Protein AF-0000000067927065 (afdb_homodimer)

Structure (mmCIF, N/CA/C/O backbone):
data_AF-0000000067927065-model_v1
#
loop_
_entity.id
_entity.type
_entity.pdbx_description
1 polymer 'HTH araC/xylS-type domain-containing protein'
#
loop_
_atom_site.group_PDB
_atom_site.id
_atom_site.type_symbol
_atom_site.label_atom_id
_atom_site.label_alt_id
_atom_site.label_comp_id
_atom_site.label_asym_id
_atom_site.label_entity_id
_atom_site.label_seq_id
_atom_site.pdbx_PDB_ins_code
_atom_site.Cartn_x
_atom_site.Cartn_y
_atom_site.Cartn_z
_atom_site.occupancy
_atom_site.B_iso_or_equiv
_atom_site.auth_seq_id
_atom_site.auth_comp_id
_atom_site.auth_asym_id
_atom_site.auth_atom_id
_atom_site.pdbx_PDB_model_num
ATOM 1 N N . MET A 1 1 ? 19.406 41.438 -0.999 1 43.72 1 MET A N 1
ATOM 2 C CA . MET A 1 1 ? 18.422 41.062 0.015 1 43.72 1 MET A CA 1
ATOM 3 C C . MET A 1 1 ? 18.5 39.594 0.355 1 43.72 1 MET A C 1
ATOM 5 O O . MET A 1 1 ? 18.484 38.75 -0.538 1 43.72 1 MET A O 1
ATOM 9 N N . GLU A 1 2 ? 19 39.25 1.515 1 59.41 2 GLU A N 1
ATOM 10 C CA . GLU A 1 2 ? 19.297 37.875 1.906 1 59.41 2 GLU A CA 1
ATOM 11 C C . GLU A 1 2 ? 18.078 36.969 1.738 1 59.41 2 GLU A C 1
ATOM 13 O O . GLU A 1 2 ? 16.984 37.312 2.238 1 59.41 2 GLU A O 1
ATOM 18 N N . LYS A 1 3 ? 17.969 36.188 0.705 1 74.25 3 LYS A N 1
ATOM 19 C CA . LYS A 1 3 ? 16.844 35.312 0.369 1 74.25 3 LYS A CA 1
ATOM 20 C C . LYS A 1 3 ? 16.438 34.438 1.56 1 74.25 3 LYS A C 1
ATOM 22 O O . LYS A 1 3 ? 17.297 33.812 2.182 1 74.25 3 LYS A O 1
ATOM 27 N N . ARG A 1 4 ? 15.336 34.656 2.254 1 87.94 4 ARG A N 1
ATOM 28 C CA . ARG A 1 4 ? 14.805 33.875 3.369 1 87.94 4 ARG A CA 1
ATOM 29 C C . ARG A 1 4 ? 14.031 32.656 2.869 1 87.94 4 ARG A C 1
ATOM 31 O O . ARG A 1 4 ? 13.57 32.625 1.725 1 87.94 4 ARG A O 1
ATOM 38 N N . THR A 1 5 ? 14.141 31.672 3.691 1 92.38 5 THR A N 1
ATOM 39 C CA . THR A 1 5 ? 13.383 30.469 3.363 1 92.38 5 THR A CA 1
ATOM 40 C C . THR A 1 5 ? 11.898 30.781 3.217 1 92.38 5 THR A C 1
ATOM 42 O O . THR A 1 5 ? 11.328 31.516 4.031 1 92.38 5 THR A O 1
ATOM 45 N N . SER A 1 6 ? 11.344 30.375 2.176 1 93.12 6 SER A N 1
ATOM 46 C CA . SER A 1 6 ? 9.922 30.547 1.916 1 93.12 6 SER A CA 1
ATOM 47 C C . SER A 1 6 ? 9.203 29.219 1.792 1 93.12 6 SER A C 1
ATOM 49 O O . SER A 1 6 ? 9.586 28.375 0.972 1 93.12 6 SER A O 1
ATOM 51 N N . VAL A 1 7 ? 8.219 29.016 2.643 1 91.62 7 VAL A N 1
ATOM 52 C CA . VAL A 1 7 ? 7.363 27.828 2.541 1 91.62 7 VAL A CA 1
ATOM 53 C C . VAL A 1 7 ? 6.234 28.094 1.55 1 91.62 7 VAL A C 1
ATOM 55 O O . VAL A 1 7 ? 5.289 28.828 1.859 1 91.62 7 VAL A O 1
ATOM 58 N N . ILE A 1 8 ? 6.258 27.516 0.456 1 93.81 8 ILE A N 1
ATOM 59 C CA . ILE A 1 8 ? 5.344 27.781 -0.648 1 93.81 8 ILE A CA 1
ATOM 60 C C . ILE A 1 8 ? 4.078 26.938 -0.484 1 93.81 8 ILE A C 1
ATOM 62 O O . ILE A 1 8 ? 2.967 27.438 -0.689 1 93.81 8 ILE A O 1
ATOM 66 N N . GLU A 1 9 ? 4.191 25.641 -0.218 1 94.75 9 GLU A N 1
ATOM 67 C CA . GLU A 1 9 ? 3.119 24.719 0.128 1 94.75 9 GLU A CA 1
ATOM 68 C C . GLU A 1 9 ? 3.441 23.953 1.413 1 94.75 9 GLU A C 1
ATOM 70 O O . GLU A 1 9 ? 4.598 23.609 1.661 1 94.75 9 GLU A O 1
ATOM 75 N N . SER A 1 10 ? 2.469 23.766 2.193 1 94.44 10 SER A N 1
ATOM 76 C CA . SER A 1 10 ? 2.633 23.016 3.432 1 94.44 10 SER A CA 1
ATOM 77 C C . SER A 1 10 ? 1.354 22.266 3.795 1 94.44 10 SER A C 1
ATOM 79 O O . SER A 1 10 ? 0.312 22.875 4.023 1 94.44 10 SER A O 1
ATOM 81 N N . PHE A 1 11 ? 1.418 20.984 3.789 1 96.31 11 PHE A N 1
ATOM 82 C CA . PHE A 1 11 ? 0.263 20.141 4.098 1 96.31 11 PHE A CA 1
ATOM 83 C C . PHE A 1 11 ? 0.562 19.219 5.273 1 96.31 11 PHE A C 1
ATOM 85 O O . PHE A 1 11 ? 1.664 18.688 5.383 1 96.31 11 PHE A O 1
ATOM 92 N N . HIS A 1 12 ? -0.348 19.109 6.152 1 95 12 HIS A N 1
ATOM 93 C CA . HIS A 1 12 ? -0.332 18.141 7.254 1 95 12 HIS A CA 1
ATOM 94 C C . HIS A 1 12 ? -1.482 17.156 7.137 1 95 12 HIS A C 1
ATOM 96 O O . HIS A 1 12 ? -2.592 17.531 6.75 1 95 12 HIS A O 1
ATOM 102 N N . TYR A 1 13 ? -1.228 16 7.453 1 96.38 13 TYR A N 1
ATOM 103 C CA . TYR A 1 13 ? -2.285 15 7.414 1 96.38 13 TYR A CA 1
ATOM 104 C C . TYR A 1 13 ? -2.109 13.984 8.539 1 96.38 13 TYR A C 1
ATOM 106 O O . TYR A 1 13 ? -0.99 13.555 8.828 1 96.38 13 TYR A O 1
ATOM 114 N N . VAL A 1 14 ? -3.168 13.656 9.172 1 95.5 14 VAL A N 1
ATOM 115 C CA . VAL A 1 14 ? -3.229 12.594 10.172 1 95.5 14 VAL A CA 1
ATOM 116 C C . VAL A 1 14 ? -4.094 11.445 9.664 1 95.5 14 VAL A C 1
ATOM 118 O O . VAL A 1 14 ? -5.32 11.57 9.578 1 95.5 14 VAL A O 1
ATOM 121 N N . PRO A 1 15 ? -3.473 10.352 9.328 1 94.31 15 PRO A N 1
ATOM 122 C CA . PRO A 1 15 ? -4.254 9.211 8.836 1 94.31 15 PRO A CA 1
ATOM 123 C C . PRO A 1 15 ? -5.207 8.656 9.891 1 94.31 15 PRO A C 1
ATOM 125 O O . PRO A 1 15 ? -5.059 8.953 11.086 1 94.31 15 PRO A O 1
ATOM 128 N N . ALA A 1 16 ? -6.223 7.875 9.438 1 91.75 16 ALA A N 1
ATOM 129 C CA . ALA A 1 16 ? -7.105 7.172 10.359 1 91.75 16 ALA A CA 1
ATOM 130 C C . ALA A 1 16 ? -6.305 6.27 11.305 1 91.75 16 ALA A C 1
ATOM 132 O O . ALA A 1 16 ? -5.219 5.805 10.953 1 91.75 16 ALA A O 1
ATOM 133 N N . PRO A 1 17 ? -6.934 6.043 12.461 1 87.69 17 PRO A N 1
ATOM 134 C CA . PRO A 1 17 ? -6.246 5.172 13.422 1 87.69 17 PRO A CA 1
ATOM 135 C C . PRO A 1 17 ? -5.859 3.824 12.82 1 87.69 17 PRO A C 1
ATOM 137 O O . PRO A 1 17 ? -6.68 3.182 12.156 1 87.69 17 PRO A O 1
ATOM 140 N N . SER A 1 18 ? -4.648 3.424 12.977 1 89.81 18 SER A N 1
ATOM 141 C CA . SER A 1 18 ? -4.09 2.127 12.609 1 89.81 18 SER A CA 1
ATOM 142 C C . SER A 1 18 ? -3.91 2.01 11.102 1 89.81 18 SER A C 1
ATOM 144 O O . SER A 1 18 ? -3.553 0.943 10.594 1 89.81 18 SER A O 1
ATOM 146 N N . TRP A 1 19 ? -4.234 3.066 10.375 1 93.38 19 TRP A N 1
ATOM 147 C CA . TRP A 1 19 ? -4.125 2.986 8.922 1 93.38 19 TRP A CA 1
ATOM 148 C C . TRP A 1 19 ? -2.701 2.629 8.5 1 93.38 19 TRP A C 1
ATOM 150 O O . TRP A 1 19 ? -2.498 1.739 7.676 1 93.38 19 TRP A O 1
ATOM 160 N N . THR A 1 20 ? -1.712 3.26 9.109 1 94.62 20 THR A N 1
ATOM 161 C CA . THR A 1 20 ? -0.329 3.137 8.664 1 94.62 20 THR A CA 1
ATOM 162 C C . THR A 1 20 ? 0.247 1.778 9.055 1 94.62 20 THR A C 1
ATOM 164 O O . THR A 1 20 ? 1.357 1.429 8.648 1 94.62 20 THR A O 1
ATOM 167 N N . ARG A 1 21 ? -0.528 0.996 9.781 1 93.56 21 ARG A N 1
ATOM 168 C CA . ARG A 1 21 ? -0.16 -0.396 10.016 1 93.56 21 ARG A CA 1
ATOM 169 C C . ARG A 1 21 ? -0.464 -1.26 8.797 1 93.56 21 ARG A C 1
ATOM 171 O O . ARG A 1 21 ? 0.127 -2.328 8.625 1 93.56 21 ARG A O 1
ATOM 178 N N . ALA A 1 22 ? -1.416 -0.729 7.988 1 95.5 22 ALA A N 1
ATOM 179 C CA . ALA A 1 22 ? -1.938 -1.579 6.922 1 95.5 22 ALA A CA 1
ATOM 180 C C . ALA A 1 22 ? -1.54 -1.045 5.547 1 95.5 22 ALA A C 1
ATOM 182 O O . ALA A 1 22 ? -1.428 -1.809 4.586 1 95.5 22 ALA A O 1
ATOM 183 N N . ALA A 1 23 ? -1.363 0.245 5.465 1 96.75 23 ALA A N 1
ATOM 184 C CA . ALA A 1 23 ? -1.139 0.853 4.156 1 96.75 23 ALA A CA 1
ATOM 185 C C . ALA A 1 23 ? -0.306 2.125 4.277 1 96.75 23 ALA A C 1
ATOM 187 O O . ALA A 1 23 ? -0.16 2.676 5.371 1 96.75 23 ALA A O 1
ATOM 188 N N . PHE A 1 24 ? 0.147 2.572 3.154 1 96.75 24 PHE A N 1
ATOM 189 C CA . PHE A 1 24 ? 0.982 3.768 3.119 1 96.75 24 PHE A CA 1
ATOM 190 C C . PHE A 1 24 ? 0.132 5.023 3.254 1 96.75 24 PHE A C 1
ATOM 192 O O . PHE A 1 24 ? -1.05 5.023 2.904 1 96.75 24 PHE A O 1
ATOM 199 N N . SER A 1 25 ? 0.767 6.02 3.75 1 97.38 25 SER A N 1
ATOM 200 C CA . SER A 1 25 ? 0.17 7.352 3.811 1 97.38 25 SER A CA 1
ATOM 201 C C . SER A 1 25 ? 1.229 8.438 3.674 1 97.38 25 SER A C 1
ATOM 203 O O . SER A 1 25 ? 2.42 8.141 3.551 1 97.38 25 SER A O 1
ATOM 205 N N . VAL A 1 26 ? 0.815 9.609 3.512 1 98.19 26 VAL A N 1
ATOM 206 C CA . VAL A 1 26 ? 1.637 10.812 3.535 1 98.19 26 VAL A CA 1
ATOM 207 C C . VAL A 1 26 ? 1.26 11.672 4.742 1 98.19 26 VAL A C 1
ATOM 209 O O . VAL A 1 26 ? 0.095 12.039 4.91 1 98.19 26 VAL A O 1
ATOM 212 N N . LEU A 1 27 ? 2.225 11.984 5.559 1 96.88 27 LEU A N 1
ATOM 213 C CA . LEU A 1 27 ? 1.953 12.695 6.801 1 96.88 27 LEU A CA 1
ATOM 214 C C . LEU A 1 27 ? 2.123 14.203 6.609 1 96.88 27 LEU A C 1
ATOM 216 O O . LEU A 1 27 ? 1.452 14.992 7.273 1 96.88 27 LEU A O 1
ATOM 220 N N . ARG A 1 28 ? 3.049 14.531 5.82 1 97 28 ARG A N 1
ATOM 221 C CA . ARG A 1 28 ? 3.352 15.922 5.473 1 97 28 ARG A CA 1
ATOM 222 C C . ARG A 1 28 ? 3.85 16.031 4.039 1 97 28 ARG A C 1
ATOM 224 O O . ARG A 1 28 ? 4.383 15.062 3.486 1 97 28 ARG A O 1
ATOM 231 N N . ALA A 1 29 ? 3.633 17.141 3.492 1 98.25 29 ALA A N 1
ATOM 232 C CA . ALA A 1 29 ? 4.156 17.406 2.156 1 98.25 29 ALA A CA 1
ATOM 233 C C . ALA A 1 29 ? 4.262 18.906 1.905 1 98.25 29 ALA A C 1
ATOM 235 O O . ALA A 1 29 ? 3.564 19.703 2.545 1 98.25 29 ALA A O 1
ATOM 236 N N . GLY A 1 30 ? 5.172 19.25 1.022 1 97.94 30 GLY A N 1
ATOM 237 C CA . GLY A 1 30 ? 5.254 20.672 0.737 1 97.94 30 GLY A CA 1
ATOM 238 C C . GLY A 1 30 ? 6.297 21.016 -0.308 1 97.94 30 GLY A C 1
ATOM 239 O O . GLY A 1 30 ? 6.879 20.125 -0.928 1 97.94 30 GLY A O 1
ATOM 240 N N . LYS A 1 31 ? 6.336 22.266 -0.581 1 98.44 31 LYS A N 1
ATOM 241 C CA . LYS A 1 31 ? 7.324 22.922 -1.438 1 98.44 31 LYS A CA 1
ATOM 242 C C . LYS A 1 31 ? 8.016 24.062 -0.707 1 98.44 31 LYS A C 1
ATOM 244 O O . LYS A 1 31 ? 7.359 24.906 -0.104 1 98.44 31 LYS A O 1
ATOM 249 N N . VAL A 1 32 ? 9.328 24.062 -0.729 1 97.19 32 VAL A N 1
ATOM 250 C CA . VAL A 1 32 ? 10.086 25.062 0.006 1 97.19 32 VAL A CA 1
ATOM 251 C C . VAL A 1 32 ? 11.156 25.672 -0.904 1 97.19 32 VAL A C 1
ATOM 253 O O . VAL A 1 32 ? 11.859 24.953 -1.612 1 97.19 32 VAL A O 1
ATOM 256 N N . ALA A 1 33 ? 11.211 26.938 -0.951 1 97.88 33 ALA A N 1
ATOM 257 C CA . ALA A 1 33 ? 12.383 27.656 -1.445 1 97.88 33 ALA A CA 1
ATOM 258 C C . ALA A 1 33 ? 13.32 28.031 -0.303 1 97.88 33 ALA A C 1
ATOM 260 O O . ALA A 1 33 ? 13.055 28.969 0.456 1 97.88 33 ALA A O 1
ATOM 261 N N . ALA A 1 34 ? 14.367 27.312 -0.235 1 96.88 34 ALA A N 1
ATOM 262 C CA . ALA A 1 34 ? 15.258 27.391 0.921 1 96.88 34 ALA A CA 1
ATOM 263 C C . ALA A 1 34 ? 16.094 28.672 0.884 1 96.88 34 ALA A C 1
ATOM 265 O O . ALA A 1 34 ? 16.469 29.141 -0.192 1 96.88 34 ALA A O 1
ATOM 266 N N . GLY A 1 35 ? 16.312 29.25 2.045 1 95.69 35 GLY A N 1
ATOM 267 C CA . GLY A 1 35 ? 17.344 30.266 2.174 1 95.69 35 GLY A CA 1
ATOM 268 C C . GLY A 1 35 ? 18.75 29.688 2.318 1 95.69 35 GLY A C 1
ATOM 269 O O . GLY A 1 35 ? 18.906 28.484 2.418 1 95.69 35 GLY A O 1
ATOM 270 N N . PRO A 1 36 ? 19.734 30.609 2.256 1 95.38 36 PRO A N 1
ATOM 271 C CA . PRO A 1 36 ? 21.125 30.141 2.328 1 95.38 36 PRO A CA 1
ATOM 272 C C . PRO A 1 36 ? 21.438 29.406 3.635 1 95.38 36 PRO A C 1
ATOM 274 O O . PRO A 1 36 ? 22.391 28.625 3.699 1 95.38 36 PRO A O 1
ATOM 277 N N . ASP A 1 37 ? 20.656 29.594 4.672 1 93.75 37 ASP A N 1
ATOM 278 C CA . ASP A 1 37 ? 20.922 29.031 5.984 1 93.75 37 ASP A CA 1
ATOM 279 C C . ASP A 1 37 ? 20.031 27.812 6.25 1 93.75 37 ASP A C 1
ATOM 281 O O . ASP A 1 37 ? 20.016 27.281 7.359 1 93.75 37 ASP A O 1
ATOM 285 N N . TYR A 1 38 ? 19.359 27.422 5.281 1 94.56 38 TYR A N 1
ATOM 286 C CA . TYR A 1 38 ? 18.422 26.312 5.457 1 94.56 38 TYR A CA 1
ATOM 287 C C . TYR A 1 38 ? 19.156 25.031 5.805 1 94.56 38 TYR A C 1
ATOM 289 O O . TYR A 1 38 ? 19.969 24.531 5.016 1 94.56 38 TYR A O 1
ATOM 297 N N . ARG A 1 39 ? 18.922 24.453 6.953 1 95.06 39 ARG A N 1
ATOM 298 C CA . ARG A 1 39 ? 19.531 23.219 7.426 1 95.06 39 ARG A CA 1
ATOM 299 C C . ARG A 1 39 ? 18.641 22.531 8.461 1 95.06 39 ARG A C 1
ATOM 301 O O . ARG A 1 39 ? 18.234 23.156 9.445 1 95.06 39 ARG A O 1
ATOM 308 N N . ILE A 1 40 ? 18.344 21.328 8.227 1 94.5 40 ILE A N 1
ATOM 309 C CA . ILE A 1 40 ? 17.562 20.516 9.156 1 94.5 40 ILE A CA 1
ATOM 310 C C . ILE A 1 40 ? 18.375 19.297 9.57 1 94.5 40 ILE A C 1
ATOM 312 O O . ILE A 1 40 ? 18.906 18.578 8.719 1 94.5 40 ILE A O 1
ATOM 316 N N . GLU A 1 41 ? 18.469 19.094 10.805 1 94.31 41 GLU A N 1
ATOM 317 C CA . GLU A 1 41 ? 19.156 17.938 11.391 1 94.31 41 GLU A CA 1
ATOM 318 C C . GLU A 1 41 ? 18.266 17.219 12.406 1 94.31 41 GLU A C 1
ATOM 320 O O . GLU A 1 41 ? 17.703 17.844 13.305 1 94.31 41 GLU A O 1
ATOM 325 N N . ARG A 1 42 ? 18.156 15.922 12.234 1 93 42 ARG A N 1
ATOM 326 C CA . ARG A 1 42 ? 17.359 15.102 13.133 1 93 42 ARG A CA 1
ATOM 327 C C . ARG A 1 42 ? 18.078 13.812 13.492 1 93 42 ARG A C 1
ATOM 329 O O . ARG A 1 42 ? 18.734 13.203 12.648 1 93 42 ARG A O 1
ATOM 336 N N . ALA A 1 43 ? 17.984 13.406 14.711 1 92 43 ALA A N 1
ATOM 337 C CA . ALA A 1 43 ? 18.562 12.141 15.141 1 92 43 ALA A CA 1
ATOM 338 C C . ALA A 1 43 ? 17.688 10.961 14.703 1 92 43 ALA A C 1
ATOM 340 O O . ALA A 1 43 ? 18.188 10.016 14.086 1 92 43 ALA A O 1
ATOM 341 N N . VAL A 1 44 ? 16.453 10.906 15.055 1 91.75 44 VAL A N 1
ATOM 342 C CA . VAL A 1 44 ? 15.422 9.945 14.664 1 91.75 44 VAL A CA 1
ATOM 343 C C . VAL A 1 44 ? 14.078 10.656 14.539 1 91.75 44 VAL A C 1
ATOM 345 O O . VAL A 1 44 ? 13.766 11.562 15.312 1 91.75 44 VAL A O 1
ATOM 348 N N . TYR A 1 45 ? 13.352 10.27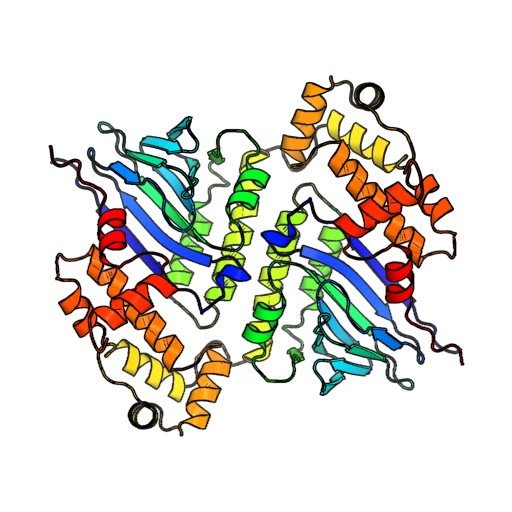3 13.672 1 92.69 45 TYR A N 1
ATOM 349 C CA . TYR A 1 45 ? 12.062 10.914 13.414 1 92.69 45 TYR A CA 1
ATOM 350 C C . TYR A 1 45 ? 11.086 9.945 12.766 1 92.69 45 TYR A C 1
ATOM 352 O O . TYR A 1 45 ? 11.492 9.094 11.961 1 92.69 45 TYR A O 1
ATOM 360 N N . PRO A 1 46 ? 9.789 10.055 13.055 1 91.75 46 PRO A N 1
ATOM 361 C CA . PRO A 1 46 ? 8.812 9.148 12.438 1 91.75 46 PRO A CA 1
ATOM 362 C C . PRO A 1 46 ? 8.703 9.336 10.93 1 91.75 46 PRO A C 1
ATOM 364 O O . PRO A 1 46 ? 8.805 10.461 10.438 1 91.75 46 PRO A O 1
ATOM 367 N N . GLY A 1 47 ? 8.422 8.195 10.289 1 94.56 47 GLY A N 1
ATOM 368 C CA . GLY A 1 47 ? 8.266 8.219 8.844 1 94.56 47 GLY A CA 1
ATOM 369 C C . GLY A 1 47 ? 9.586 8.25 8.094 1 94.56 47 GLY A C 1
ATOM 370 O O . GLY A 1 47 ? 10.625 7.879 8.641 1 94.56 47 GLY A O 1
ATOM 371 N N . GLN A 1 48 ? 9.508 8.508 6.82 1 97.25 48 GLN A N 1
ATOM 372 C CA . GLN A 1 48 ? 10.633 8.703 5.91 1 97.25 48 GLN A CA 1
ATOM 373 C C . GLN A 1 48 ? 10.453 9.969 5.086 1 97.25 48 GLN A C 1
ATOM 375 O O . GLN A 1 48 ? 9.359 10.258 4.605 1 97.25 48 GLN A O 1
ATOM 380 N N . ASP A 1 49 ? 11.508 10.695 4.941 1 97.69 49 ASP A N 1
ATOM 381 C CA . ASP A 1 49 ? 11.422 11.938 4.18 1 97.69 49 ASP A CA 1
ATOM 382 C C . ASP A 1 49 ? 11.977 11.75 2.77 1 97.69 49 ASP A C 1
ATOM 384 O O . ASP A 1 49 ? 13.094 11.258 2.596 1 97.69 49 ASP A O 1
ATOM 388 N N . ILE A 1 50 ? 11.195 12.117 1.805 1 98.62 50 ILE A N 1
ATOM 389 C CA . ILE A 1 50 ? 11.594 12.109 0.403 1 98.62 50 ILE A CA 1
ATOM 390 C C . ILE A 1 50 ? 11.711 13.539 -0.112 1 98.62 50 ILE A C 1
ATOM 392 O O . ILE A 1 50 ? 10.789 14.344 0.065 1 98.62 50 ILE A O 1
ATOM 396 N N . LEU A 1 51 ? 12.828 13.828 -0.721 1 98.38 51 LEU A N 1
ATOM 397 C CA . LEU A 1 51 ? 13.102 15.18 -1.212 1 98.38 51 LEU A CA 1
ATOM 398 C C . LEU A 1 51 ? 13.461 15.148 -2.695 1 98.38 51 LEU A C 1
ATOM 400 O O . LEU A 1 51 ? 14.258 14.32 -3.133 1 98.38 51 LEU A O 1
ATOM 404 N N . TYR A 1 52 ? 12.836 15.984 -3.502 1 98.69 52 TYR A N 1
ATOM 405 C CA . TYR A 1 52 ? 13.133 16.172 -4.918 1 98.69 52 TYR A CA 1
ATOM 406 C C . TYR A 1 52 ? 13.57 17.609 -5.188 1 98.69 52 TYR A C 1
ATOM 408 O O . TYR A 1 52 ? 12.836 18.562 -4.895 1 98.69 52 TYR A O 1
ATOM 416 N N . CYS A 1 53 ? 14.734 17.797 -5.777 1 98.75 53 CYS A N 1
ATOM 417 C CA . CYS A 1 53 ? 15.305 19.109 -6.012 1 98.75 53 CYS A CA 1
ATOM 418 C C . CYS A 1 53 ? 14.844 19.688 -7.348 1 98.75 53 CYS A C 1
ATOM 420 O O . CYS A 1 53 ? 15.164 19.141 -8.406 1 98.75 53 CYS A O 1
ATOM 422 N N . LEU A 1 54 ? 14.117 20.766 -7.309 1 98.12 54 LEU A N 1
ATOM 423 C CA . LEU A 1 54 ? 13.609 21.438 -8.508 1 98.12 54 LEU A CA 1
ATOM 424 C C . LEU A 1 54 ? 14.68 22.344 -9.117 1 98.12 54 LEU A C 1
ATOM 426 O O . LEU A 1 54 ? 14.828 22.391 -10.336 1 98.12 54 LEU A O 1
ATOM 430 N N . ALA A 1 55 ? 15.352 23.016 -8.336 1 98.25 55 ALA A N 1
ATOM 431 C CA . ALA A 1 55 ? 16.391 23.984 -8.703 1 98.25 55 ALA A CA 1
ATOM 432 C C . ALA A 1 55 ? 17.391 24.172 -7.562 1 98.25 55 ALA A C 1
ATOM 434 O O . ALA A 1 55 ? 17.109 23.828 -6.414 1 98.25 55 ALA A O 1
ATOM 435 N N . GLY A 1 56 ? 18.547 24.703 -7.93 1 98.5 56 GLY A N 1
ATOM 436 C CA . GLY A 1 56 ? 19.594 24.906 -6.93 1 98.5 56 GLY A CA 1
ATOM 437 C C . GLY A 1 56 ? 20.297 23.625 -6.527 1 98.5 56 GLY A C 1
ATOM 438 O O . GLY A 1 56 ? 20.391 22.688 -7.328 1 98.5 56 GLY A O 1
ATOM 439 N N . ALA A 1 57 ? 20.891 23.766 -5.309 1 98.44 57 ALA A N 1
ATOM 440 C CA . ALA A 1 57 ? 21.688 22.609 -4.879 1 98.44 57 ALA A CA 1
ATOM 441 C C . ALA A 1 57 ? 21.703 22.5 -3.355 1 98.44 57 ALA A C 1
ATOM 443 O O . ALA A 1 57 ? 21.422 23.484 -2.652 1 98.44 57 ALA A O 1
ATOM 444 N N . GLY A 1 58 ? 21.984 21.328 -2.912 1 98.56 58 GLY A N 1
ATOM 445 C CA . GLY A 1 58 ? 22.188 21.016 -1.507 1 98.56 58 GLY A CA 1
ATOM 446 C C . GLY A 1 58 ? 22.781 19.641 -1.281 1 98.56 58 GLY A C 1
ATOM 447 O O . GLY A 1 58 ? 23.344 19.031 -2.203 1 98.56 58 GLY A O 1
ATOM 448 N N . TYR A 1 59 ? 22.766 19.234 -0.036 1 98.62 59 TYR A N 1
ATOM 449 C CA . TYR A 1 59 ? 23.203 17.891 0.268 1 98.62 59 TYR A CA 1
ATOM 450 C C . TYR A 1 59 ? 22.328 17.234 1.324 1 98.62 59 TYR A C 1
ATOM 452 O O . TYR A 1 59 ? 21.609 17.922 2.049 1 98.62 59 TYR A O 1
ATOM 460 N N . VAL A 1 60 ? 22.312 15.953 1.345 1 98.56 60 VAL A N 1
ATOM 461 C CA . VAL A 1 60 ? 21.625 15.133 2.336 1 98.56 60 VAL A CA 1
ATOM 462 C C . VAL A 1 60 ? 22.625 14.156 2.965 1 98.56 60 VAL A C 1
ATOM 464 O O . VAL A 1 60 ? 23.438 13.555 2.266 1 98.56 60 VAL A O 1
ATOM 467 N N . GLU A 1 61 ? 22.656 14.109 4.207 1 98.19 61 GLU A N 1
ATOM 468 C CA . GLU A 1 61 ? 23.359 13.055 4.934 1 98.19 61 GLU A CA 1
ATOM 469 C C . GLU A 1 61 ? 22.375 12.031 5.488 1 98.19 61 GLU A C 1
ATOM 471 O O . GLU A 1 61 ? 21.469 12.375 6.254 1 98.19 61 GLU A O 1
ATOM 476 N N . THR A 1 62 ? 22.5 10.867 5.121 1 97.56 62 THR A N 1
ATOM 477 C CA . THR A 1 62 ? 21.641 9.773 5.566 1 97.56 62 THR A CA 1
ATOM 478 C C . THR A 1 62 ? 22.375 8.438 5.48 1 97.56 62 THR A C 1
ATOM 480 O O . THR A 1 62 ? 23.188 8.219 4.57 1 97.56 62 THR A O 1
ATOM 483 N N . LEU A 1 63 ? 22.125 7.598 6.441 1 95.25 63 LEU A N 1
ATOM 484 C CA . LEU A 1 63 ? 22.719 6.262 6.5 1 95.25 63 LEU A CA 1
ATOM 485 C C . LEU A 1 63 ? 24.234 6.332 6.363 1 95.25 63 LEU A C 1
ATOM 487 O O . LEU A 1 63 ? 24.828 5.527 5.645 1 95.25 63 LEU A O 1
ATOM 491 N N . GLY A 1 64 ? 24.766 7.344 6.891 1 92.06 64 GLY A N 1
ATOM 492 C CA . GLY A 1 64 ? 26.203 7.477 6.957 1 92.06 64 GLY A CA 1
ATOM 493 C C . GLY A 1 64 ? 26.828 7.988 5.668 1 92.06 64 GLY A C 1
ATOM 494 O O . GLY A 1 64 ? 28.047 7.996 5.52 1 92.06 64 GLY A O 1
ATOM 495 N N . GLN A 1 65 ? 26.047 8.367 4.73 1 95.56 65 GLN A N 1
ATOM 496 C CA . GLN A 1 65 ? 26.531 8.883 3.449 1 95.56 65 GLN A CA 1
ATOM 497 C C . GLN A 1 65 ? 26.109 10.328 3.24 1 95.56 65 GLN A C 1
ATOM 499 O O . GLN A 1 65 ? 25.016 10.727 3.648 1 95.56 65 GLN A O 1
ATOM 504 N N . ARG A 1 66 ? 27.031 11.047 2.67 1 97.62 66 ARG A N 1
ATOM 505 C CA . ARG A 1 66 ? 26.656 12.383 2.193 1 97.62 66 ARG A CA 1
ATOM 506 C C . ARG A 1 66 ? 26.391 12.367 0.693 1 97.62 66 ARG A C 1
ATOM 508 O O . ARG A 1 66 ? 27.219 11.906 -0.092 1 97.62 66 ARG A O 1
ATOM 515 N N . ILE A 1 67 ? 25.266 12.828 0.309 1 98.19 67 ILE A N 1
ATOM 516 C CA . ILE A 1 67 ? 24.828 12.828 -1.082 1 98.19 67 ILE A CA 1
ATOM 517 C C . ILE A 1 67 ? 24.578 14.266 -1.547 1 98.19 67 ILE A C 1
ATOM 519 O O . ILE A 1 67 ? 23.719 14.961 -1.018 1 98.19 67 ILE A O 1
ATOM 523 N N . ASP A 1 68 ? 25.375 14.688 -2.51 1 98.5 68 ASP A N 1
ATOM 524 C CA . ASP A 1 68 ? 25.062 15.961 -3.146 1 98.5 68 ASP A CA 1
ATOM 525 C C . ASP A 1 68 ? 23.812 15.852 -4.027 1 98.5 68 ASP A C 1
ATOM 527 O O . ASP A 1 68 ? 23.641 14.859 -4.738 1 98.5 68 ASP A O 1
ATOM 531 N N . VAL A 1 69 ? 22.953 16.844 -3.906 1 98.56 69 VAL A N 1
ATOM 532 C CA . VAL A 1 69 ? 21.688 16.781 -4.609 1 98.56 69 VAL A CA 1
ATOM 533 C C . VAL A 1 69 ? 21.516 18.016 -5.492 1 98.56 69 VAL A C 1
ATOM 535 O O . VAL A 1 69 ? 21.641 19.141 -5.02 1 98.56 69 VAL A O 1
ATOM 538 N N . GLY A 1 70 ? 21.297 17.797 -6.75 1 98.38 70 GLY A N 1
ATOM 539 C CA . GLY A 1 70 ? 21.016 18.859 -7.703 1 98.38 70 GLY A CA 1
ATOM 540 C C . GLY A 1 70 ? 19.672 18.719 -8.383 1 98.38 70 GLY A C 1
ATOM 541 O O . GLY A 1 70 ? 18.891 17.828 -8.039 1 98.38 70 GLY A O 1
ATOM 542 N N . PRO A 1 71 ? 19.406 19.656 -9.352 1 98.12 71 PRO A N 1
ATOM 543 C CA . PRO A 1 71 ? 18.109 19.609 -10.031 1 98.12 71 PRO A CA 1
ATOM 544 C C . PRO A 1 71 ? 17.828 18.266 -10.695 1 98.12 71 PRO A C 1
ATOM 546 O O . PRO A 1 71 ? 18.719 17.688 -11.312 1 98.12 71 PRO A O 1
ATOM 549 N N . GLY A 1 72 ? 16.609 17.781 -10.453 1 97.94 72 GLY A N 1
ATOM 550 C CA . GLY A 1 72 ? 16.219 16.547 -11.086 1 97.94 72 GLY A CA 1
ATOM 551 C C . GLY A 1 72 ? 16.562 15.312 -10.266 1 97.94 72 GLY A C 1
ATOM 552 O O . GLY A 1 72 ? 16.312 14.188 -10.688 1 97.94 72 GLY A O 1
ATOM 553 N N . GLN A 1 73 ? 17.125 15.539 -9.094 1 98.19 73 GLN A N 1
ATOM 554 C CA . GLN A 1 73 ? 17.516 14.414 -8.258 1 98.19 73 GLN A CA 1
ATOM 555 C C . GLN A 1 73 ? 16.625 14.305 -7.023 1 98.19 73 GLN A C 1
ATOM 557 O O . GLN A 1 73 ? 16.188 15.312 -6.48 1 98.19 73 GLN A O 1
ATOM 562 N N . LEU A 1 74 ? 16.328 13.07 -6.688 1 98.56 74 LEU A N 1
ATOM 563 C CA . LEU A 1 74 ? 15.523 12.719 -5.52 1 98.56 74 LEU A CA 1
ATOM 564 C C . LEU A 1 74 ? 16.344 11.922 -4.516 1 98.56 74 LEU A C 1
ATOM 566 O O . LEU A 1 74 ? 17.125 11.039 -4.898 1 98.56 74 LEU A O 1
ATOM 570 N N . VAL A 1 75 ? 16.219 12.234 -3.236 1 98.69 75 VAL A N 1
ATOM 571 C CA . VAL A 1 75 ? 16.859 11.445 -2.188 1 98.69 75 VAL A CA 1
ATOM 572 C C . VAL A 1 75 ? 15.812 10.961 -1.192 1 98.69 75 VAL A C 1
ATOM 574 O O . VAL A 1 75 ? 14.922 11.719 -0.801 1 98.69 75 VAL A O 1
ATOM 577 N N . TRP A 1 76 ? 15.844 9.695 -0.889 1 98.56 76 TRP A N 1
ATOM 578 C CA . TRP A 1 76 ? 15.023 9.055 0.137 1 98.56 76 TRP A CA 1
ATOM 579 C C . TRP A 1 76 ? 15.789 8.938 1.45 1 98.56 76 TRP A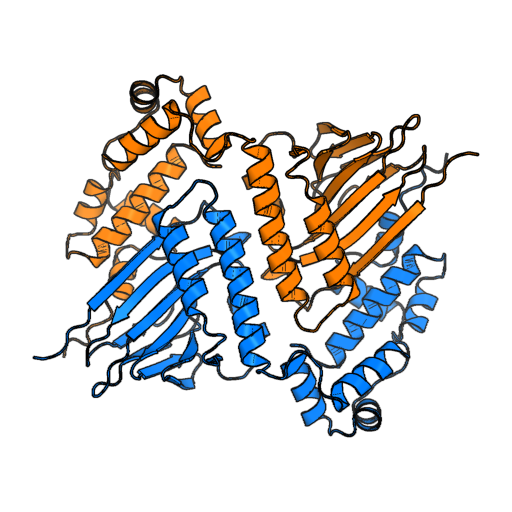 C 1
ATOM 581 O O . TRP A 1 76 ? 16.672 8.086 1.592 1 98.56 76 TRP A O 1
ATOM 591 N N . MET A 1 77 ? 15.445 9.773 2.459 1 97.81 77 MET A N 1
ATOM 592 C CA . MET A 1 77 ? 16.156 9.82 3.73 1 97.81 77 MET A CA 1
ATOM 593 C C . MET A 1 77 ? 15.594 8.797 4.711 1 97.81 77 MET A C 1
ATOM 595 O O . MET A 1 77 ? 14.375 8.68 4.863 1 97.81 77 MET A O 1
ATOM 599 N N . ALA A 1 78 ? 16.469 8.094 5.379 1 96.69 78 ALA A N 1
ATOM 600 C CA . ALA A 1 78 ? 16.125 7.133 6.422 1 96.69 78 ALA A CA 1
ATOM 601 C C . ALA A 1 78 ? 15.961 7.824 7.773 1 96.69 78 ALA A C 1
ATOM 603 O O . ALA A 1 78 ? 16.938 8.016 8.508 1 96.69 78 ALA A O 1
ATOM 604 N N . ASN A 1 79 ? 14.727 8.055 8.188 1 95.62 79 ASN A N 1
ATOM 605 C CA . ASN A 1 79 ? 14.477 8.805 9.406 1 95.62 79 ASN A CA 1
ATOM 606 C C . ASN A 1 79 ? 14.727 7.957 10.656 1 95.62 79 ASN A C 1
ATOM 608 O O . ASN A 1 79 ? 14.797 8.484 11.766 1 95.62 79 ASN A O 1
ATOM 612 N N . GLU A 1 80 ? 14.82 6.621 10.453 1 94.12 80 GLU A N 1
ATOM 613 C CA . GLU A 1 80 ? 15.125 5.738 11.578 1 94.12 80 GLU A CA 1
ATOM 614 C C . GLU A 1 80 ? 16.562 5.898 12.031 1 94.12 80 GLU A C 1
ATOM 616 O O . GLU A 1 80 ? 16.969 5.344 13.062 1 94.12 80 GLU A O 1
ATOM 621 N N . ALA A 1 81 ? 17.391 6.66 11.25 1 95.19 81 ALA A N 1
ATOM 622 C CA . ALA A 1 81 ? 18.781 6.996 11.555 1 95.19 81 ALA A CA 1
ATOM 623 C C . ALA A 1 81 ? 19.016 8.5 11.469 1 95.19 81 ALA A C 1
ATOM 625 O O . ALA A 1 81 ? 18.203 9.234 10.906 1 95.19 81 ALA A O 1
ATOM 626 N N . PRO A 1 82 ? 20.125 8.977 12.086 1 95.81 82 PRO A N 1
ATOM 627 C CA . PRO A 1 82 ? 20.422 10.406 11.977 1 95.81 82 PRO A CA 1
ATOM 628 C C . PRO A 1 82 ? 20.516 10.883 10.523 1 95.81 82 PRO A C 1
ATOM 630 O O . PRO A 1 82 ? 21.062 10.172 9.68 1 95.81 82 PRO A O 1
ATOM 633 N N . HIS A 1 83 ? 19.969 12.008 10.219 1 96.44 83 HIS A N 1
ATOM 634 C CA . HIS A 1 83 ? 20 12.547 8.867 1 96.44 83 HIS A CA 1
ATOM 635 C C . HIS A 1 83 ? 20.016 14.07 8.875 1 96.44 83 HIS A C 1
ATOM 637 O O . HIS A 1 83 ? 19.578 14.695 9.836 1 96.44 83 HIS A O 1
ATOM 643 N N . VAL A 1 84 ? 20.594 14.609 7.848 1 96.81 84 VAL A N 1
ATOM 644 C CA . VAL A 1 84 ? 20.719 16.047 7.652 1 96.81 84 VAL A CA 1
ATOM 645 C C . VAL A 1 84 ? 20.406 16.406 6.199 1 96.81 84 VAL A C 1
ATOM 647 O O . VAL A 1 84 ? 20.75 15.656 5.281 1 96.81 84 VAL A O 1
ATOM 650 N N . HIS A 1 85 ? 19.672 17.422 5.98 1 97.19 85 HIS A N 1
ATOM 651 C CA . HIS A 1 85 ? 19.625 18.031 4.652 1 97.19 85 HIS A CA 1
ATOM 652 C C . HIS A 1 85 ? 19.781 19.547 4.723 1 97.19 85 HIS A C 1
ATOM 654 O O . HIS A 1 85 ? 19.234 20.188 5.617 1 97.19 85 HIS A O 1
ATOM 660 N N . SER A 1 86 ? 20.578 20.047 3.871 1 97.69 86 SER A N 1
ATOM 661 C CA . SER A 1 86 ? 20.984 21.453 3.893 1 97.69 86 SER A CA 1
ATOM 662 C C . SER A 1 86 ? 21.094 22.016 2.48 1 97.69 86 SER A C 1
ATOM 664 O O . SER A 1 86 ? 21.578 21.328 1.57 1 97.69 86 SER A O 1
ATOM 666 N N . ALA A 1 87 ? 20.703 23.281 2.369 1 97.88 87 ALA A N 1
ATOM 667 C CA . ALA A 1 87 ? 20.828 23.984 1.092 1 97.88 87 ALA A CA 1
ATOM 668 C C . ALA A 1 87 ? 22.25 24.484 0.872 1 97.88 87 ALA A C 1
ATOM 670 O O . ALA A 1 87 ? 22.984 24.75 1.832 1 97.88 87 ALA A O 1
ATOM 671 N N . ASP A 1 88 ? 22.672 24.5 -0.385 1 97.75 88 ASP A N 1
ATOM 672 C CA . ASP A 1 88 ? 23.891 25.219 -0.724 1 97.75 88 ASP A CA 1
ATOM 673 C C . ASP A 1 88 ? 23.75 26.719 -0.44 1 97.75 88 ASP A C 1
ATOM 675 O O . ASP A 1 88 ? 22.828 27.359 -0.946 1 97.75 88 ASP A O 1
ATOM 679 N N . PRO A 1 89 ? 24.656 27.25 0.357 1 96.62 89 PRO A N 1
ATOM 680 C CA . PRO A 1 89 ? 24.484 28.656 0.738 1 96.62 89 PRO A CA 1
ATOM 681 C C . PRO A 1 89 ? 24.562 29.594 -0.457 1 96.62 89 PRO A C 1
ATOM 683 O O . PRO A 1 89 ? 23.984 30.688 -0.424 1 96.62 89 PRO A O 1
ATOM 686 N N . ARG A 1 90 ? 25.266 29.281 -1.514 1 97.19 90 ARG A N 1
ATOM 687 C CA . ARG A 1 90 ? 25.438 30.156 -2.67 1 97.19 90 ARG A CA 1
ATOM 688 C C . ARG A 1 90 ? 24.312 29.969 -3.676 1 97.19 90 ARG A C 1
ATOM 690 O O . ARG A 1 90 ? 23.969 30.906 -4.41 1 97.19 90 ARG A O 1
ATOM 697 N N . ASP A 1 91 ? 23.766 28.828 -3.775 1 97.94 91 ASP A N 1
ATOM 698 C CA . ASP A 1 91 ? 22.672 28.5 -4.684 1 97.94 91 ASP A CA 1
ATOM 699 C C . ASP A 1 91 ? 21.625 27.609 -4.004 1 97.94 91 ASP A C 1
ATOM 701 O O . ASP A 1 91 ? 21.453 26.453 -4.387 1 97.94 91 ASP A O 1
ATOM 705 N N . PRO A 1 92 ? 20.953 28.203 -3.047 1 98.12 92 PRO A N 1
ATOM 706 C CA . PRO A 1 92 ? 20.047 27.391 -2.24 1 98.12 92 PRO A CA 1
ATOM 707 C C . PRO A 1 92 ? 18.938 26.75 -3.072 1 98.12 92 PRO A C 1
ATOM 709 O O . PRO A 1 92 ? 18.438 27.375 -4.016 1 98.12 92 PRO A O 1
ATOM 712 N N . TRP A 1 93 ? 18.516 25.578 -2.701 1 98.25 93 TRP A N 1
ATOM 713 C CA . TRP A 1 93 ? 17.609 24.781 -3.521 1 98.25 93 TRP A CA 1
ATOM 714 C C . TRP A 1 93 ? 16.172 25.156 -3.264 1 98.25 93 TRP A C 1
ATOM 716 O O . TRP A 1 93 ? 15.852 25.781 -2.24 1 98.25 93 TRP A O 1
ATOM 726 N N . THR A 1 94 ? 15.344 24.922 -4.25 1 98.62 94 THR A N 1
ATOM 727 C CA . THR A 1 94 ? 13.906 24.75 -4.133 1 98.62 94 THR A CA 1
ATOM 728 C C . THR A 1 94 ? 13.523 23.281 -4.215 1 98.62 94 THR A C 1
ATOM 730 O O . THR A 1 94 ? 13.883 22.594 -5.176 1 98.62 94 THR A O 1
ATOM 733 N N . VAL A 1 95 ? 12.805 22.797 -3.182 1 98.56 95 VAL A N 1
ATOM 734 C CA . VAL A 1 95 ? 12.586 21.359 -3.125 1 98.56 95 VAL A CA 1
ATOM 735 C C . VAL A 1 95 ? 11.094 21.062 -2.959 1 98.56 95 VAL A C 1
ATOM 737 O O . VAL A 1 95 ? 10.367 21.859 -2.352 1 98.56 95 VAL A O 1
ATOM 740 N N . LEU A 1 96 ? 10.633 20.031 -3.609 1 98.81 96 LEU A N 1
ATOM 741 C CA . LEU A 1 96 ? 9.406 19.328 -3.262 1 98.81 96 LEU A CA 1
ATOM 742 C C . LEU A 1 96 ? 9.703 18.156 -2.32 1 98.81 96 LEU A C 1
ATOM 744 O O . LEU A 1 96 ? 10.703 17.453 -2.486 1 98.81 96 LEU A O 1
ATOM 748 N N . TRP A 1 97 ? 8.875 17.984 -1.326 1 98.44 97 TRP A N 1
ATOM 749 C CA . TRP A 1 97 ? 9.148 16.906 -0.383 1 98.44 97 TRP A CA 1
ATOM 750 C C . TRP A 1 97 ? 7.852 16.344 0.203 1 98.44 97 TRP A C 1
ATOM 752 O O . TRP A 1 97 ? 6.812 17.016 0.16 1 98.44 97 TRP A O 1
ATOM 762 N N . PHE A 1 98 ? 7.879 15.148 0.655 1 98.62 98 PHE A N 1
ATOM 763 C CA . PHE A 1 98 ? 6.805 14.578 1.459 1 98.62 98 PHE A CA 1
ATOM 764 C C . PHE A 1 98 ? 7.355 13.562 2.451 1 98.62 98 PHE A C 1
ATOM 766 O O . PHE A 1 98 ? 8.453 13.031 2.26 1 98.62 98 PHE A O 1
ATOM 773 N N . ARG A 1 99 ? 6.656 13.406 3.504 1 97.75 99 ARG A N 1
ATOM 774 C CA . ARG A 1 99 ? 6.969 12.414 4.523 1 97.75 99 ARG A CA 1
ATOM 775 C C . ARG A 1 99 ? 6.051 11.203 4.402 1 97.75 99 ARG A C 1
ATOM 777 O O . ARG A 1 99 ? 4.836 11.312 4.559 1 97.75 99 ARG A O 1
ATOM 784 N N . LEU A 1 100 ? 6.699 10.117 4.137 1 97.88 100 LEU A N 1
ATOM 785 C CA . LEU A 1 100 ? 6.035 8.836 3.926 1 97.88 100 LEU A CA 1
ATOM 786 C C . LEU A 1 100 ? 5.926 8.055 5.234 1 97.88 100 LEU A C 1
ATOM 788 O O . LEU A 1 100 ? 6.879 8.016 6.02 1 97.88 100 LEU A O 1
ATOM 792 N N . ASP A 1 101 ? 4.742 7.559 5.457 1 96.44 101 ASP A N 1
ATOM 793 C CA . ASP A 1 101 ? 4.59 6.566 6.516 1 96.44 101 ASP A CA 1
ATOM 794 C C . ASP A 1 101 ? 3.842 5.332 6.012 1 96.44 101 ASP A C 1
ATOM 796 O O . ASP A 1 101 ? 3.227 5.367 4.945 1 96.44 101 ASP A O 1
ATOM 800 N N . GLY A 1 102 ? 3.924 4.238 6.723 1 95.75 102 GLY A N 1
ATOM 801 C CA . GLY A 1 102 ? 3.352 2.953 6.355 1 95.75 102 GLY A CA 1
ATOM 802 C C . GLY A 1 102 ? 3.996 1.785 7.078 1 95.75 102 GLY A C 1
ATOM 803 O O . GLY A 1 102 ? 4.773 1.98 8.016 1 95.75 102 GLY A O 1
ATOM 804 N N . PRO A 1 103 ? 3.551 0.579 6.465 1 94.44 103 PRO A N 1
ATOM 805 C CA . PRO A 1 103 ? 4.148 -0.598 7.102 1 94.44 103 PRO A CA 1
ATOM 806 C C . PRO A 1 103 ? 5.613 -0.799 6.711 1 94.44 103 PRO A C 1
ATOM 808 O O . PRO A 1 103 ? 5.906 -1.132 5.559 1 94.44 103 PRO A O 1
ATOM 811 N N . GLU A 1 104 ? 6.516 -0.56 7.5 1 93.88 104 GLU A N 1
ATOM 812 C CA . GLU A 1 104 ? 7.945 -0.831 7.359 1 93.88 104 GLU A CA 1
ATOM 813 C C . GLU A 1 104 ? 8.523 -0.12 6.141 1 93.88 104 GLU A C 1
ATOM 815 O O . GLU A 1 104 ? 9.07 -0.763 5.238 1 93.88 104 GLU A O 1
ATOM 820 N N . PRO A 1 105 ? 8.461 1.155 6.035 1 94.38 105 PRO A N 1
ATOM 821 C CA . PRO A 1 105 ? 8.938 1.892 4.859 1 94.38 105 PRO A CA 1
ATOM 822 C C . PRO A 1 105 ? 10.414 1.652 4.57 1 94.38 105 PRO A C 1
ATOM 824 O O . PRO A 1 105 ? 10.859 1.801 3.43 1 94.38 105 PRO A O 1
ATOM 827 N N . ALA A 1 106 ? 11.195 1.221 5.547 1 93.88 106 ALA A N 1
ATOM 828 C CA . ALA A 1 106 ? 12.617 0.923 5.359 1 93.88 106 ALA A CA 1
ATOM 829 C C . ALA A 1 106 ? 12.812 -0.241 4.391 1 93.88 106 ALA A C 1
ATOM 831 O O . ALA A 1 106 ? 13.766 -0.258 3.611 1 93.88 106 ALA A O 1
ATOM 832 N N . ILE A 1 107 ? 11.922 -1.205 4.449 1 93.06 107 ILE A N 1
ATOM 833 C CA . ILE A 1 107 ? 11.992 -2.348 3.545 1 93.06 107 ILE A CA 1
ATOM 834 C C . ILE A 1 107 ? 11.812 -1.875 2.104 1 93.06 107 ILE A C 1
ATOM 836 O O . ILE A 1 107 ? 12.539 -2.312 1.208 1 93.06 107 ILE A O 1
ATOM 840 N N . LEU A 1 108 ? 10.93 -0.947 1.885 1 93.06 108 LEU A N 1
ATOM 841 C CA . LEU A 1 108 ? 10.68 -0.425 0.546 1 93.06 108 LEU A CA 1
ATOM 842 C C . LEU A 1 108 ? 11.891 0.327 0.017 1 93.06 108 LEU A C 1
ATOM 844 O O . LEU A 1 108 ? 12.273 0.157 -1.143 1 93.06 108 LEU A O 1
ATOM 848 N N . ARG A 1 109 ? 12.445 1.13 0.879 1 95.12 109 ARG A N 1
ATOM 849 C CA . ARG A 1 109 ? 13.648 1.855 0.49 1 95.12 109 ARG A CA 1
ATOM 850 C C . ARG A 1 109 ? 14.758 0.895 0.078 1 95.12 109 ARG A C 1
ATOM 852 O O . ARG A 1 109 ? 15.414 1.092 -0.951 1 95.12 109 ARG A O 1
ATOM 859 N N . ARG A 1 110 ? 14.953 -0.136 0.819 1 91.88 110 ARG A N 1
ATOM 860 C CA . ARG A 1 110 ? 16 -1.109 0.531 1 91.88 110 ARG A CA 1
ATOM 861 C C . ARG A 1 110 ? 15.711 -1.862 -0.763 1 91.88 110 ARG A C 1
ATOM 863 O O . ARG A 1 110 ? 16.625 -2.197 -1.514 1 91.88 110 ARG A O 1
ATOM 870 N N . LYS A 1 111 ? 14.477 -2.141 -0.913 1 90 111 LYS A N 1
ATOM 871 C CA . LYS A 1 111 ? 14.086 -2.85 -2.127 1 90 111 LYS A CA 1
ATOM 872 C C . LYS A 1 111 ? 14.406 -2.025 -3.371 1 90 111 LYS A C 1
ATOM 874 O O . LYS A 1 111 ? 14.828 -2.572 -4.395 1 90 111 LYS A O 1
ATOM 879 N N . LEU A 1 112 ? 14.242 -0.773 -3.295 1 92.56 112 LEU A N 1
ATOM 880 C CA . LEU A 1 112 ? 14.422 0.094 -4.453 1 92.56 112 LEU A CA 1
ATOM 881 C C . LEU A 1 112 ? 15.898 0.423 -4.664 1 92.56 112 LEU A C 1
ATOM 883 O O . LEU A 1 112 ? 16.391 0.407 -5.797 1 92.56 112 LEU A O 1
ATOM 887 N N . PHE A 1 113 ? 16.594 0.63 -3.531 1 92.81 113 PHE A N 1
ATOM 888 C CA . PHE A 1 113 ? 17.922 1.217 -3.688 1 92.81 113 PHE A CA 1
ATOM 889 C C . PHE A 1 113 ? 19 0.211 -3.318 1 92.81 113 PHE A C 1
ATOM 891 O O . PHE A 1 113 ? 20.188 0.437 -3.59 1 92.81 113 PHE A O 1
ATOM 898 N N . GLY A 1 114 ? 18.578 -0.896 -2.73 1 87.81 114 GLY A N 1
ATOM 899 C CA . GLY A 1 114 ? 19.578 -1.838 -2.25 1 87.81 114 GLY A CA 1
ATOM 900 C C . GLY A 1 114 ? 20.5 -1.24 -1.211 1 87.81 114 GLY A C 1
ATOM 901 O O . GLY A 1 114 ? 20.062 -0.577 -0.274 1 87.81 114 GLY A O 1
ATOM 902 N N . ASP A 1 115 ? 21.766 -1.565 -1.428 1 82.81 115 ASP A N 1
ATOM 903 C CA . ASP A 1 115 ? 22.781 -1.087 -0.48 1 82.81 115 ASP A CA 1
ATOM 904 C C . ASP A 1 115 ? 23.391 0.226 -0.953 1 82.81 115 ASP A C 1
ATOM 906 O O . ASP A 1 115 ? 24.281 0.772 -0.294 1 82.81 115 ASP A O 1
ATOM 910 N N . GLY A 1 116 ? 22.953 0.698 -2.061 1 86.5 116 GLY A N 1
ATOM 911 C CA . GLY A 1 116 ? 23.516 1.928 -2.605 1 86.5 116 GLY A CA 1
ATOM 912 C C . GLY A 1 116 ? 22.891 3.178 -2.012 1 86.5 116 GLY A C 1
ATOM 913 O O . GLY A 1 116 ? 22.094 3.096 -1.071 1 86.5 116 GLY A O 1
ATOM 914 N N . ALA A 1 117 ? 23.422 4.305 -2.502 1 92.19 117 ALA A N 1
ATOM 915 C CA . ALA A 1 117 ? 22.844 5.578 -2.09 1 92.19 117 ALA A CA 1
ATOM 916 C C . ALA A 1 117 ? 21.359 5.652 -2.473 1 92.19 117 ALA A C 1
ATOM 918 O O . ALA A 1 117 ? 20.984 5.262 -3.578 1 92.19 117 ALA A O 1
ATOM 919 N N . PRO A 1 118 ? 20.547 6.094 -1.556 1 96.56 118 PRO A N 1
ATOM 920 C CA . PRO A 1 118 ? 19.125 6.191 -1.854 1 96.56 118 PRO A CA 1
ATOM 921 C C . PRO A 1 118 ? 18.766 7.422 -2.691 1 96.56 118 PRO A C 1
ATOM 923 O O . PRO A 1 118 ? 18.016 8.281 -2.244 1 96.56 118 PRO A O 1
ATOM 926 N N . ARG A 1 119 ? 19.312 7.473 -3.865 1 97.06 119 ARG A N 1
ATOM 927 C CA . ARG A 1 119 ? 19.156 8.602 -4.777 1 97.06 119 ARG A CA 1
ATOM 928 C C . ARG A 1 119 ? 18.656 8.141 -6.141 1 97.06 119 ARG A C 1
ATOM 930 O O . ARG A 1 119 ? 19.062 7.086 -6.637 1 97.06 119 ARG A O 1
ATOM 937 N N . ALA A 1 120 ? 17.781 8.852 -6.707 1 96.12 120 ALA A N 1
ATOM 938 C CA . ALA A 1 120 ? 17.312 8.641 -8.07 1 96.12 120 ALA A CA 1
ATOM 939 C C . ALA A 1 120 ? 17.469 9.906 -8.906 1 96.12 120 ALA A C 1
ATOM 941 O O . ALA A 1 120 ? 17.234 11.016 -8.414 1 96.12 120 ALA A O 1
ATOM 942 N N . ILE A 1 121 ? 17.891 9.75 -10.109 1 95.88 121 ILE A N 1
ATOM 943 C CA . ILE A 1 121 ? 18 10.852 -11.055 1 95.88 121 ILE A CA 1
ATOM 944 C C . ILE A 1 121 ? 16.922 10.727 -12.133 1 95.88 121 ILE A C 1
ATOM 946 O O . ILE A 1 121 ? 16.828 9.703 -12.812 1 95.88 121 ILE A O 1
ATOM 950 N N . PHE A 1 122 ? 16.125 11.742 -12.227 1 95.19 122 PHE A N 1
ATOM 951 C CA . PHE A 1 122 ? 15.016 11.711 -13.18 1 95.19 122 PHE A CA 1
ATOM 952 C C . PHE A 1 122 ? 15.383 12.438 -14.461 1 95.19 122 PHE A C 1
ATOM 954 O O . PHE A 1 122 ? 15.992 13.508 -14.422 1 95.19 122 PHE A O 1
ATOM 961 N N . ALA A 1 123 ? 14.992 11.797 -15.57 1 89.06 123 ALA A N 1
ATOM 962 C CA . ALA A 1 123 ? 15.039 12.508 -16.844 1 89.06 123 ALA A CA 1
ATOM 963 C C . ALA A 1 123 ? 13.977 13.602 -16.891 1 89.06 123 ALA A C 1
ATOM 965 O O . ALA A 1 123 ? 12.977 13.539 -16.172 1 89.06 123 ALA A O 1
ATOM 966 N N . GLU A 1 124 ? 14.148 14.617 -17.672 1 83.38 124 GLU A N 1
ATOM 967 C CA . GLU A 1 124 ? 13.242 15.758 -17.766 1 83.38 124 GLU A CA 1
ATOM 968 C C . GLU A 1 124 ? 11.82 15.305 -18.062 1 83.38 124 GLU A C 1
ATOM 970 O O . GLU A 1 124 ? 10.867 15.766 -17.438 1 83.38 124 GLU A O 1
ATOM 975 N N . GLY A 1 125 ? 11.57 14.344 -18.922 1 82.5 125 GLY A N 1
ATOM 976 C CA . GLY A 1 125 ? 10.242 13.93 -19.344 1 82.5 125 GLY A CA 1
ATOM 977 C C . GLY A 1 125 ? 9.594 12.953 -18.391 1 82.5 125 GLY A C 1
ATOM 978 O O . GLY A 1 125 ? 8.406 12.641 -18.516 1 82.5 125 GLY A O 1
ATOM 979 N N . ALA A 1 126 ? 10.305 12.617 -17.359 1 89.56 126 ALA A N 1
ATOM 980 C CA . ALA A 1 126 ? 9.781 11.594 -16.453 1 89.56 126 ALA A CA 1
ATOM 981 C C . ALA A 1 126 ? 9.867 12.039 -15 1 89.56 126 ALA A C 1
ATOM 983 O O . ALA A 1 126 ? 9.867 11.211 -14.086 1 89.56 126 ALA A O 1
ATOM 984 N N . ASN A 1 127 ? 9.938 13.352 -14.82 1 93.38 127 ASN A N 1
ATOM 985 C CA . ASN A 1 127 ? 10.117 13.859 -13.469 1 93.38 127 ASN A CA 1
ATOM 986 C C . ASN A 1 127 ? 8.836 13.734 -12.648 1 93.38 127 ASN A C 1
ATOM 988 O O . ASN A 1 127 ? 7.746 13.602 -13.203 1 93.38 127 ASN A O 1
ATOM 992 N N . PRO A 1 128 ? 8.93 13.742 -11.305 1 97.56 128 PRO A N 1
ATOM 993 C CA . PRO A 1 128 ? 7.785 13.438 -10.445 1 97.56 128 PRO A CA 1
ATOM 994 C C . PRO A 1 128 ? 6.941 14.672 -10.133 1 97.56 128 PRO A C 1
ATOM 996 O O . PRO A 1 128 ? 6.055 14.617 -9.273 1 97.56 128 PRO A O 1
ATOM 999 N N . VAL A 1 129 ? 7.117 15.789 -10.797 1 98.19 129 VAL A N 1
ATOM 1000 C CA . VAL A 1 129 ? 6.422 17.031 -10.492 1 98.19 129 VAL A CA 1
ATOM 1001 C C . VAL A 1 129 ? 4.918 16.844 -10.68 1 98.19 129 VAL A C 1
ATOM 1003 O O . VAL A 1 129 ? 4.125 17.203 -9.805 1 98.19 129 VAL A O 1
ATOM 1006 N N . PRO A 1 130 ? 4.469 16.234 -11.828 1 98.12 130 PRO A N 1
ATOM 1007 C CA . PRO A 1 130 ? 3.027 16.031 -11.961 1 98.12 130 PRO A CA 1
ATOM 1008 C C . PRO A 1 130 ? 2.447 15.164 -10.844 1 98.12 130 PRO A C 1
ATOM 1010 O O . PRO A 1 130 ? 1.305 15.375 -10.43 1 98.12 130 PRO A O 1
ATOM 1013 N N . TRP A 1 131 ? 3.191 14.188 -10.398 1 98.25 131 TRP A N 1
ATOM 1014 C CA . TRP A 1 131 ? 2.756 13.367 -9.273 1 98.25 131 TRP A CA 1
ATOM 1015 C C . TRP A 1 131 ? 2.562 14.219 -8.023 1 98.25 131 TRP A C 1
ATOM 1017 O O . TRP A 1 131 ? 1.554 14.094 -7.324 1 98.25 131 TRP A O 1
ATOM 1027 N N . PHE A 1 132 ? 3.498 15.102 -7.695 1 98.75 132 PHE A N 1
ATOM 1028 C CA . PHE A 1 132 ? 3.398 15.992 -6.543 1 98.75 132 PHE A CA 1
ATOM 1029 C C . PHE A 1 132 ? 2.166 16.875 -6.648 1 98.75 132 PHE A C 1
ATOM 1031 O O . PHE A 1 132 ? 1.511 17.156 -5.641 1 98.75 132 PHE A O 1
ATOM 1038 N N . GLU A 1 133 ? 1.881 17.344 -7.824 1 98.44 133 GLU A N 1
ATOM 1039 C CA . GLU A 1 133 ? 0.695 18.172 -8.023 1 98.44 133 GLU A CA 1
ATOM 1040 C C . GLU A 1 133 ? -0.577 17.422 -7.66 1 98.44 133 GLU A C 1
ATOM 1042 O O . GLU A 1 133 ? -1.48 17.969 -7.031 1 98.44 133 GLU A O 1
ATOM 1047 N N . ARG A 1 134 ? -0.668 16.188 -8.07 1 98.5 134 ARG A N 1
ATOM 1048 C CA . ARG A 1 134 ? -1.812 15.352 -7.711 1 98.5 134 ARG A CA 1
ATOM 1049 C C . ARG A 1 134 ? -1.861 15.109 -6.203 1 98.5 134 ARG A C 1
ATOM 1051 O O . ARG A 1 134 ? -2.939 15.102 -5.605 1 98.5 134 ARG A O 1
ATOM 1058 N N . LEU A 1 135 ? -0.667 14.891 -5.602 1 98.69 135 LEU A N 1
ATOM 1059 C CA . LEU A 1 135 ? -0.587 14.719 -4.156 1 98.69 135 LEU A CA 1
ATOM 1060 C C . LEU A 1 135 ? -1.123 15.945 -3.434 1 98.69 135 LEU A C 1
ATOM 1062 O O . LEU A 1 135 ? -1.973 15.836 -2.547 1 98.69 135 LEU A O 1
ATOM 1066 N N . PHE A 1 136 ? -0.65 17.125 -3.871 1 98.62 136 PHE A N 1
ATOM 1067 C CA . PHE A 1 136 ? -1.074 18.375 -3.238 1 98.62 136 PHE A CA 1
ATOM 1068 C C . PHE A 1 136 ? -2.568 18.594 -3.432 1 98.62 136 PHE A C 1
ATOM 1070 O O . PHE A 1 136 ? -3.262 19.031 -2.508 1 98.62 136 PHE A O 1
ATOM 1077 N N . ALA A 1 137 ? -3.035 18.312 -4.605 1 98.19 137 ALA A N 1
ATOM 1078 C CA . ALA A 1 137 ? -4.465 18.438 -4.871 1 98.19 137 ALA A CA 1
ATOM 1079 C C . ALA A 1 137 ? -5.281 17.531 -3.953 1 98.19 137 ALA A C 1
ATOM 1081 O O . ALA A 1 137 ? -6.316 17.953 -3.426 1 98.19 137 ALA A O 1
ATOM 1082 N N . ALA A 1 138 ? -4.867 16.312 -3.768 1 97.31 138 ALA A N 1
ATOM 1083 C CA . ALA A 1 138 ? -5.555 15.367 -2.887 1 97.31 138 ALA A CA 1
ATOM 1084 C C . ALA A 1 138 ? -5.562 15.867 -1.446 1 97.31 138 ALA A C 1
ATOM 1086 O O . ALA A 1 138 ? -6.586 15.812 -0.764 1 97.31 138 ALA A O 1
ATOM 1087 N N . LEU A 1 139 ? -4.41 16.375 -1.024 1 96.88 139 LEU A N 1
ATOM 1088 C CA . LEU A 1 139 ? -4.273 16.844 0.347 1 96.88 139 LEU A CA 1
ATOM 1089 C C . LEU A 1 139 ? -5.094 18.109 0.568 1 96.88 139 LEU A C 1
ATOM 1091 O O . LEU A 1 139 ? -5.59 18.344 1.672 1 96.88 139 LEU A O 1
ATOM 1095 N N . ARG A 1 140 ? -5.215 18.938 -0.488 1 95 140 ARG A N 1
ATOM 1096 C CA . ARG A 1 140 ? -6.039 20.125 -0.409 1 95 140 ARG A CA 1
ATOM 1097 C C . ARG A 1 140 ? -7.52 19.781 -0.315 1 95 140 ARG A C 1
ATOM 1099 O O . ARG A 1 140 ? -8.25 20.359 0.489 1 95 140 ARG A O 1
ATOM 1106 N N . ARG A 1 141 ? -7.938 18.875 -1.115 1 89 141 ARG A N 1
ATOM 1107 C CA . ARG A 1 141 ? -9.344 18.5 -1.181 1 89 141 ARG A CA 1
ATOM 1108 C C . ARG A 1 141 ? -9.766 17.75 0.074 1 89 141 ARG A C 1
ATOM 1110 O O . ARG A 1 141 ? -10.867 17.969 0.595 1 89 141 ARG A O 1
ATOM 1117 N N . ARG A 1 142 ? -8.922 16.828 0.533 1 88.44 142 ARG A N 1
ATOM 1118 C CA . ARG A 1 142 ? -9.117 16.031 1.743 1 88.44 142 ARG A CA 1
ATOM 1119 C C . ARG A 1 142 ? -10.492 15.375 1.745 1 88.44 142 ARG A C 1
ATOM 1121 O O . ARG A 1 142 ? -11.258 15.516 2.703 1 88.44 142 ARG A O 1
ATOM 1128 N N . ASP A 1 143 ? -10.719 14.672 0.675 1 87.12 143 ASP A N 1
ATOM 1129 C CA . ASP A 1 143 ? -12.016 14.016 0.565 1 87.12 143 ASP A CA 1
ATOM 1130 C C . ASP A 1 143 ? -12.078 12.766 1.444 1 87.12 143 ASP A C 1
ATOM 1132 O O . ASP A 1 143 ? -11.117 12.453 2.15 1 87.12 143 ASP A O 1
ATOM 1136 N N . ALA A 1 144 ? -13.258 12.078 1.439 1 86.12 144 ALA A N 1
ATOM 1137 C CA . ALA A 1 144 ? -13.547 10.969 2.344 1 86.12 144 ALA A CA 1
ATOM 1138 C C . ALA A 1 144 ? -12.633 9.773 2.07 1 86.12 144 ALA A C 1
ATOM 1140 O O . ALA A 1 144 ? -12.422 8.938 2.945 1 86.12 144 ALA A O 1
ATOM 1141 N N . SER A 1 145 ? -12.086 9.664 0.872 1 91.56 145 SER A N 1
ATOM 1142 C CA . SER A 1 145 ? -11.273 8.516 0.468 1 91.56 145 SER A CA 1
ATOM 1143 C C . SER A 1 145 ? -9.789 8.844 0.51 1 91.56 145 SER A C 1
ATOM 1145 O O . SER A 1 145 ? -8.977 8.172 -0.127 1 91.56 145 SER A O 1
ATOM 1147 N N . LEU A 1 146 ? -9.43 9.859 1.255 1 94.44 146 LEU A N 1
ATOM 1148 C CA . LEU A 1 146 ? -8.07 10.375 1.16 1 94.44 146 LEU A CA 1
ATOM 1149 C C . LEU A 1 146 ? -7.059 9.328 1.6 1 94.44 146 LEU A C 1
ATOM 1151 O O . LEU A 1 146 ? -6.004 9.18 0.979 1 94.44 146 LEU A O 1
ATOM 1155 N N . ASP A 1 147 ? -7.316 8.602 2.691 1 95.81 147 ASP A N 1
ATOM 1156 C CA . ASP A 1 147 ? -6.391 7.559 3.111 1 95.81 147 ASP A CA 1
ATOM 1157 C C . ASP A 1 147 ? -6.129 6.57 1.977 1 95.81 147 ASP A C 1
ATOM 1159 O O . ASP A 1 147 ? -4.977 6.223 1.705 1 95.81 147 ASP A O 1
ATOM 1163 N N . LEU A 1 148 ? -7.176 6.16 1.318 1 95.56 148 LEU A N 1
ATOM 1164 C CA . LEU A 1 148 ? -7.059 5.234 0.197 1 95.56 148 LEU A CA 1
ATOM 1165 C C . LEU A 1 148 ? -6.312 5.883 -0.965 1 95.56 148 LEU A C 1
ATOM 1167 O O . LEU A 1 148 ? -5.457 5.25 -1.591 1 95.56 148 LEU A O 1
ATOM 1171 N N . ARG A 1 149 ? -6.605 7.098 -1.219 1 96.69 149 ARG A N 1
ATOM 1172 C CA . ARG A 1 149 ? -5.992 7.82 -2.328 1 96.69 149 ARG A CA 1
ATOM 1173 C C . ARG A 1 149 ? -4.5 8.023 -2.09 1 96.69 149 ARG A C 1
ATOM 1175 O O . ARG A 1 149 ? -3.691 7.867 -3.01 1 96.69 149 ARG A O 1
ATOM 1182 N N . LEU A 1 150 ? -4.168 8.391 -0.877 1 98.12 150 LEU A N 1
ATOM 1183 C CA . LEU A 1 150 ? -2.756 8.57 -0.557 1 98.12 150 LEU A CA 1
ATOM 1184 C C . LEU A 1 150 ? -1.988 7.266 -0.701 1 98.12 150 LEU A C 1
ATOM 1186 O O . LEU A 1 150 ? -0.85 7.254 -1.176 1 98.12 150 LEU A O 1
ATOM 1190 N N . SER A 1 151 ? -2.566 6.191 -0.289 1 97.69 151 SER A N 1
ATOM 1191 C CA . SER A 1 151 ? -1.938 4.887 -0.479 1 97.69 151 SER A CA 1
ATOM 1192 C C . SER A 1 151 ? -1.695 4.602 -1.957 1 97.69 151 SER A C 1
ATOM 1194 O O . SER A 1 151 ? -0.624 4.121 -2.334 1 97.69 151 SER A O 1
ATOM 1196 N N . GLN A 1 152 ? -2.688 4.895 -2.76 1 97.56 152 GLN A N 1
ATOM 1197 C CA . GLN A 1 152 ? -2.564 4.707 -4.199 1 97.56 152 GLN A CA 1
ATOM 1198 C C . GLN A 1 152 ? -1.477 5.605 -4.781 1 97.56 152 GLN A C 1
ATOM 1200 O O . GLN A 1 152 ? -0.692 5.168 -5.629 1 97.56 152 GLN A O 1
ATOM 1205 N N . LEU A 1 153 ? -1.443 6.824 -4.371 1 98.44 153 LEU A N 1
ATOM 1206 C CA . LEU A 1 153 ? -0.449 7.777 -4.859 1 98.44 153 LEU A CA 1
ATOM 1207 C C . LEU A 1 153 ? 0.959 7.332 -4.477 1 98.44 153 LEU A C 1
ATOM 1209 O O . LEU A 1 153 ? 1.881 7.41 -5.293 1 98.44 153 LEU A O 1
ATOM 1213 N N . VAL A 1 154 ? 1.122 6.84 -3.275 1 98.44 154 VAL A N 1
ATOM 1214 C CA . VAL A 1 154 ? 2.439 6.383 -2.842 1 98.44 154 VAL A CA 1
ATOM 1215 C C . VAL A 1 154 ? 2.869 5.18 -3.676 1 98.44 154 VAL A C 1
ATOM 1217 O O . VAL A 1 154 ? 4.023 5.09 -4.098 1 98.44 154 VAL A O 1
ATOM 1220 N N . ALA A 1 155 ? 1.944 4.262 -3.936 1 97.75 155 ALA A N 1
ATOM 1221 C CA . ALA A 1 155 ? 2.279 3.113 -4.773 1 97.75 155 ALA A CA 1
ATOM 1222 C C . ALA A 1 155 ? 2.715 3.559 -6.168 1 97.75 155 ALA A C 1
ATOM 1224 O O . ALA A 1 155 ? 3.648 2.996 -6.742 1 97.75 155 ALA A O 1
ATOM 1225 N N . GLU A 1 156 ? 2.068 4.512 -6.707 1 97.38 156 GLU A N 1
ATOM 1226 C CA . GLU A 1 156 ? 2.447 5.086 -7.996 1 97.38 156 GLU A CA 1
ATOM 1227 C C . GLU A 1 156 ? 3.84 5.711 -7.934 1 97.38 156 GLU A C 1
ATOM 1229 O O . GLU A 1 156 ? 4.629 5.574 -8.875 1 97.38 156 GLU A O 1
ATOM 1234 N N . PHE A 1 157 ? 4.062 6.383 -6.867 1 98.12 157 PHE A N 1
ATOM 1235 C CA . PHE A 1 157 ? 5.348 7.047 -6.684 1 98.12 157 PHE A CA 1
ATOM 1236 C C . PHE A 1 157 ? 6.484 6.035 -6.684 1 98.12 157 PHE A C 1
ATOM 1238 O O . PHE A 1 157 ? 7.547 6.289 -7.254 1 98.12 157 PHE A O 1
ATOM 1245 N N . LEU A 1 158 ? 6.297 4.91 -6.031 1 97 158 LEU A N 1
ATOM 1246 C CA . LEU A 1 158 ? 7.312 3.865 -5.98 1 97 158 LEU A CA 1
ATOM 1247 C C . LEU A 1 158 ? 7.645 3.357 -7.379 1 97 158 LEU A C 1
ATOM 1249 O O . LEU A 1 158 ? 8.805 3.082 -7.684 1 97 158 LEU A O 1
ATOM 1253 N N . LEU A 1 159 ? 6.66 3.273 -8.219 1 95.19 159 LEU A N 1
ATOM 1254 C CA . LEU A 1 159 ? 6.883 2.861 -9.594 1 95.19 159 LEU A CA 1
ATOM 1255 C C . LEU A 1 159 ? 7.672 3.92 -10.359 1 95.19 159 LEU A C 1
ATOM 1257 O O . LEU A 1 159 ? 8.484 3.59 -11.234 1 95.19 159 LEU A O 1
ATOM 1261 N N . LEU A 1 160 ? 7.465 5.195 -10.062 1 95.12 160 LEU A N 1
ATOM 1262 C CA . LEU A 1 160 ? 8.219 6.277 -10.688 1 95.12 160 LEU A CA 1
ATOM 1263 C C . LEU A 1 160 ? 9.703 6.176 -10.344 1 95.12 160 LEU A C 1
ATOM 1265 O O . LEU A 1 160 ? 10.562 6.316 -11.211 1 95.12 160 LEU A O 1
ATOM 1269 N N . ILE A 1 161 ? 9.953 5.938 -9.062 1 95.94 161 ILE A N 1
ATOM 1270 C CA . ILE A 1 161 ? 11.336 5.789 -8.625 1 95.94 161 ILE A CA 1
ATOM 1271 C C . ILE A 1 161 ? 11.977 4.594 -9.328 1 95.94 161 ILE A C 1
ATOM 1273 O O . ILE A 1 161 ? 13.109 4.684 -9.812 1 95.94 161 ILE A O 1
ATOM 1277 N N . ASP A 1 162 ? 11.203 3.496 -9.352 1 93.5 162 ASP A N 1
ATOM 1278 C CA . ASP A 1 162 ? 11.695 2.275 -9.984 1 93.5 162 ASP A CA 1
ATOM 1279 C C . ASP A 1 162 ? 12.094 2.529 -11.438 1 93.5 162 ASP A C 1
ATOM 1281 O O . ASP A 1 162 ? 13.156 2.084 -11.883 1 93.5 162 ASP A O 1
ATOM 1285 N N . ARG A 1 163 ? 11.289 3.26 -12.141 1 90.81 163 ARG A N 1
ATOM 1286 C CA . ARG A 1 163 ? 11.562 3.578 -13.539 1 90.81 163 ARG A CA 1
ATOM 1287 C C . ARG A 1 163 ? 12.789 4.469 -13.664 1 90.81 163 ARG A C 1
ATOM 1289 O O . ARG A 1 163 ? 13.602 4.289 -14.578 1 90.81 163 ARG A O 1
ATOM 1296 N N . ALA A 1 164 ? 12.906 5.426 -12.812 1 92.69 164 ALA A N 1
ATOM 1297 C CA . ALA A 1 164 ? 14.062 6.324 -12.836 1 92.69 164 ALA A CA 1
ATOM 1298 C C . ALA A 1 164 ? 15.359 5.562 -12.578 1 92.69 164 ALA A C 1
ATOM 1300 O O . ALA A 1 164 ? 16.391 5.863 -13.18 1 92.69 164 ALA A O 1
ATOM 1301 N N . LEU A 1 165 ? 15.297 4.633 -11.672 1 90.31 165 LEU A N 1
ATOM 1302 C CA . LEU A 1 165 ? 16.484 3.854 -11.312 1 90.31 165 LEU A CA 1
ATOM 1303 C C . LEU A 1 165 ? 16.875 2.906 -12.445 1 90.31 165 LEU A C 1
ATOM 1305 O O . LEU A 1 165 ? 18.047 2.613 -12.641 1 90.31 165 LEU A O 1
ATOM 1309 N N . ALA A 1 166 ? 15.844 2.371 -13.141 1 83.94 166 ALA A N 1
ATOM 1310 C CA . ALA A 1 166 ? 16.094 1.455 -14.25 1 83.94 166 ALA A CA 1
ATOM 1311 C C . ALA A 1 166 ? 16.703 2.188 -15.445 1 83.94 166 ALA A C 1
ATOM 1313 O O . ALA A 1 166 ? 17.484 1.607 -16.203 1 83.94 166 ALA A O 1
ATOM 1314 N N . GLY A 1 167 ? 16.375 3.463 -15.547 1 78.44 167 GLY A N 1
ATOM 1315 C CA . GLY A 1 167 ? 16.922 4.238 -16.656 1 78.44 167 GLY A CA 1
ATOM 1316 C C . GLY A 1 167 ? 16.047 4.203 -17.891 1 78.44 167 GLY A C 1
ATOM 1317 O O . GLY A 1 167 ? 15.078 3.457 -17.953 1 78.44 167 GLY A O 1
ATOM 1318 N N . PRO A 1 168 ? 16.203 5.125 -18.828 1 64.56 168 PRO A N 1
ATOM 1319 C CA . PRO A 1 168 ? 15.344 5.316 -20 1 64.56 168 PRO A CA 1
ATOM 1320 C C . PRO A 1 168 ? 15.234 4.062 -20.859 1 64.56 168 PRO A C 1
ATOM 1322 O O . PRO A 1 168 ? 14.219 3.852 -21.531 1 64.56 168 PRO A O 1
ATOM 1325 N N . ASP A 1 169 ? 16.25 3.252 -20.984 1 60.72 169 ASP A N 1
ATOM 1326 C CA . ASP A 1 169 ? 16.234 2.107 -21.875 1 60.72 169 ASP A CA 1
ATOM 1327 C C . ASP A 1 169 ? 15.656 0.871 -21.203 1 60.72 169 ASP A C 1
ATOM 1329 O O . ASP A 1 169 ? 15.953 -0.259 -21.594 1 60.72 169 ASP A O 1
ATOM 1333 N N . SER A 1 170 ? 14.812 1.143 -20.234 1 60.59 170 SER A N 1
ATOM 1334 C CA . SER A 1 170 ? 14.578 0.073 -19.281 1 60.59 170 SER A CA 1
ATOM 1335 C C . SER A 1 170 ? 13.461 -0.856 -19.734 1 60.59 170 SER A C 1
ATOM 1337 O O . SER A 1 170 ? 13.195 -1.879 -19.094 1 60.59 170 SER A O 1
ATOM 1339 N N . ASP A 1 171 ? 12.773 -0.603 -20.812 1 62.47 171 ASP A N 1
ATOM 1340 C CA . ASP A 1 171 ? 11.617 -1.448 -21.078 1 62.47 171 ASP A CA 1
ATOM 1341 C C . ASP A 1 171 ? 12.039 -2.889 -21.359 1 62.47 171 ASP A C 1
ATOM 1343 O O . ASP A 1 171 ? 11.281 -3.824 -21.109 1 62.47 171 ASP A O 1
ATOM 1347 N N . ASP A 1 172 ? 13.406 -2.963 -21.734 1 71.5 172 ASP A N 1
ATOM 1348 C CA . ASP A 1 172 ? 13.867 -4.316 -22.016 1 71.5 172 ASP A CA 1
ATOM 1349 C C . ASP A 1 172 ? 15.047 -4.688 -21.125 1 71.5 172 ASP A C 1
ATOM 1351 O O . ASP A 1 172 ? 15.914 -3.855 -20.844 1 71.5 172 ASP A O 1
ATOM 1355 N N . LEU A 1 173 ? 14.992 -5.922 -20.578 1 83.62 173 LEU A N 1
ATOM 1356 C CA . LEU A 1 173 ? 16.141 -6.438 -19.828 1 83.62 173 LEU A CA 1
ATOM 1357 C C . LEU A 1 173 ? 17.375 -6.496 -20.719 1 83.62 173 LEU A C 1
ATOM 1359 O O . LEU A 1 173 ? 17.281 -6.836 -21.906 1 83.62 173 LEU A O 1
ATOM 1363 N N . PRO A 1 174 ? 18.547 -6.105 -20.156 1 88.56 174 PRO A N 1
ATOM 1364 C CA . PRO A 1 174 ? 19.781 -6.324 -20.938 1 88.56 174 PRO A CA 1
ATOM 1365 C C . PRO A 1 174 ? 19.891 -7.75 -21.453 1 88.56 174 PRO A C 1
ATOM 1367 O O . PRO A 1 174 ? 19.5 -8.703 -20.781 1 88.56 174 PRO A O 1
ATOM 1370 N N . LYS A 1 175 ? 20.453 -7.871 -22.578 1 90.44 175 LYS A N 1
ATOM 1371 C CA . LYS A 1 175 ? 20.5 -9.148 -23.281 1 90.44 175 LYS A CA 1
ATOM 1372 C C . LYS A 1 175 ? 21.094 -10.242 -22.406 1 90.44 175 LYS A C 1
ATOM 1374 O O . LYS A 1 175 ? 20.547 -11.344 -22.312 1 90.44 175 LYS A O 1
ATOM 1379 N N . PRO A 1 176 ? 22.234 -9.953 -21.734 1 93.19 176 PRO A N 1
ATOM 1380 C CA . PRO A 1 176 ? 22.797 -11.008 -20.891 1 93.19 176 PRO A CA 1
ATOM 1381 C C . PRO A 1 176 ? 21.828 -11.469 -19.797 1 93.19 176 PRO A C 1
ATOM 1383 O O . PRO A 1 176 ? 21.719 -12.672 -19.531 1 93.19 176 PRO A O 1
ATOM 1386 N N . LEU A 1 177 ? 21.188 -10.547 -19.219 1 92.81 177 LEU A N 1
ATOM 1387 C CA . LEU A 1 177 ? 20.234 -10.883 -18.156 1 92.81 177 LEU A CA 1
ATOM 1388 C C . LEU A 1 177 ? 19.031 -11.633 -18.734 1 92.81 177 LEU A C 1
ATOM 1390 O O . LEU A 1 177 ? 18.578 -12.617 -18.141 1 92.81 177 LEU A O 1
ATOM 1394 N N . ALA A 1 178 ? 18.594 -11.148 -19.828 1 92.19 178 ALA A N 1
ATOM 1395 C CA . ALA A 1 178 ? 17.469 -11.812 -20.484 1 92.19 178 ALA A CA 1
ATOM 1396 C C . ALA A 1 178 ? 17.812 -13.266 -20.828 1 92.19 178 ALA A C 1
ATOM 1398 O O . ALA A 1 178 ? 17 -14.164 -20.625 1 92.19 178 ALA A O 1
ATOM 1399 N N . SER A 1 179 ? 18.984 -13.477 -21.297 1 93.62 179 SER A N 1
ATOM 1400 C CA . SER A 1 179 ? 19.438 -14.82 -21.609 1 93.62 179 SER A CA 1
ATOM 1401 C C . SER A 1 179 ? 19.5 -15.695 -20.375 1 93.62 179 SER A C 1
ATOM 1403 O O . SER A 1 179 ? 19.109 -16.875 -20.406 1 93.62 179 SER A O 1
ATOM 1405 N N . GLY A 1 180 ? 19.984 -15.133 -19.312 1 94.88 180 GLY A N 1
ATOM 1406 C CA . GLY A 1 180 ? 20.031 -15.867 -18.062 1 94.88 180 GLY A CA 1
ATOM 1407 C C . GLY A 1 180 ? 18.656 -16.266 -17.547 1 94.88 180 GLY A C 1
ATOM 1408 O O . GLY A 1 180 ? 18.438 -17.406 -17.156 1 94.88 180 GLY A O 1
ATOM 1409 N N . ILE A 1 181 ? 17.797 -15.352 -17.625 1 94.12 181 ILE A N 1
ATOM 1410 C CA . ILE A 1 181 ? 16.422 -15.57 -17.156 1 94.12 181 ILE A CA 1
ATOM 1411 C C . ILE A 1 181 ? 15.758 -16.656 -18.016 1 94.12 181 ILE A C 1
ATOM 1413 O O . ILE A 1 181 ? 15.125 -17.562 -17.484 1 94.12 181 ILE A O 1
ATOM 1417 N N . GLU A 1 182 ? 15.914 -16.547 -19.266 1 94.44 182 GLU A N 1
ATOM 1418 C CA . GLU A 1 182 ? 15.352 -17.531 -20.172 1 94.44 182 GLU A CA 1
ATOM 1419 C C . GLU A 1 182 ? 15.922 -18.922 -19.906 1 94.44 182 GLU A C 1
ATOM 1421 O O . GLU A 1 182 ? 15.188 -19.906 -19.922 1 94.44 182 GLU A O 1
ATOM 1426 N N . ALA A 1 183 ? 17.156 -18.938 -19.766 1 96.12 183 ALA A N 1
ATOM 1427 C CA . ALA A 1 183 ? 17.812 -20.219 -19.484 1 96.12 183 ALA A CA 1
ATOM 1428 C C . ALA A 1 183 ? 17.297 -20.828 -18.188 1 96.12 183 ALA A C 1
ATOM 1430 O O . ALA A 1 183 ? 16.953 -22.016 -18.141 1 96.12 183 ALA A O 1
ATOM 1431 N N . MET A 1 184 ? 17.234 -20.031 -17.156 1 95.56 184 MET A N 1
ATOM 1432 C CA . MET A 1 184 ? 16.781 -20.516 -15.852 1 95.56 184 MET A CA 1
ATOM 1433 C C . MET A 1 184 ? 15.32 -20.969 -15.93 1 95.56 184 MET A C 1
ATOM 1435 O O . MET A 1 184 ? 14.961 -22.016 -15.406 1 95.56 184 MET A O 1
ATOM 1439 N N . ARG A 1 185 ? 14.508 -20.203 -16.547 1 93.81 185 ARG A N 1
ATOM 1440 C CA . ARG A 1 185 ? 13.094 -20.531 -16.688 1 93.81 185 ARG A CA 1
ATOM 1441 C C . ARG A 1 185 ? 12.914 -21.828 -17.469 1 93.81 185 ARG A C 1
ATOM 1443 O O . ARG A 1 185 ? 12.008 -22.609 -17.188 1 93.81 185 ARG A O 1
ATOM 1450 N N . GLY A 1 186 ? 13.742 -22 -18.422 1 94.81 186 GLY A N 1
ATOM 1451 C CA . GLY A 1 186 ? 13.68 -23.188 -19.266 1 94.81 186 GLY A CA 1
ATOM 1452 C C . GLY A 1 186 ? 14.172 -24.438 -18.562 1 94.81 186 GLY A C 1
ATOM 1453 O O . GLY A 1 186 ? 13.922 -25.547 -19.016 1 94.81 186 GLY A O 1
ATOM 1454 N N . ALA A 1 187 ? 14.867 -24.266 -17.438 1 96.12 187 ALA A N 1
ATOM 1455 C CA . ALA A 1 187 ? 15.422 -25.391 -16.688 1 96.12 187 ALA A CA 1
ATOM 1456 C C . ALA A 1 187 ? 15.422 -25.109 -15.188 1 96.12 187 ALA A C 1
ATOM 1458 O O . ALA A 1 187 ? 16.484 -25.078 -14.555 1 96.12 187 ALA A O 1
ATOM 1459 N N . LEU A 1 188 ? 14.32 -25.047 -14.609 1 95.56 188 LEU A N 1
ATOM 1460 C CA . LEU A 1 188 ? 14.164 -24.656 -13.211 1 95.56 188 LEU A CA 1
ATOM 1461 C C . LEU A 1 188 ? 14.773 -25.703 -12.281 1 95.56 188 LEU A C 1
ATOM 1463 O O . LEU A 1 188 ? 15.25 -25.375 -11.195 1 95.56 188 LEU A O 1
ATOM 1467 N N . GLY A 1 189 ? 14.773 -26.922 -12.703 1 94.88 189 GLY A N 1
ATOM 1468 C CA . GLY A 1 189 ? 15.266 -28 -11.883 1 94.88 189 GLY A CA 1
ATOM 1469 C C . GLY A 1 189 ? 16.766 -28.141 -11.898 1 94.88 189 GLY A C 1
ATOM 1470 O O . GLY A 1 189 ? 17.344 -28.891 -11.109 1 94.88 189 GLY A O 1
ATOM 1471 N N . PHE A 1 190 ? 17.406 -27.469 -12.828 1 94.56 190 PHE A N 1
ATOM 1472 C CA . PHE A 1 190 ? 18.859 -27.516 -12.969 1 94.56 190 PHE A CA 1
ATOM 1473 C C . PHE A 1 190 ? 19.547 -26.891 -11.758 1 94.56 190 PHE A C 1
ATOM 1475 O O . PHE A 1 190 ? 19.016 -25.953 -11.156 1 94.56 190 PHE A O 1
ATOM 1482 N N . ALA A 1 191 ? 20.719 -27.422 -11.406 1 93.06 191 ALA A N 1
ATOM 1483 C CA . ALA A 1 191 ? 21.469 -26.891 -10.273 1 93.06 191 ALA A CA 1
ATOM 1484 C C . ALA A 1 191 ? 22.266 -25.656 -10.672 1 93.06 191 ALA A C 1
ATOM 1486 O O . ALA A 1 191 ? 23.484 -25.703 -10.781 1 93.06 191 ALA A O 1
ATOM 1487 N N . TRP A 1 192 ? 21.594 -24.594 -10.797 1 95.38 192 TRP A N 1
ATOM 1488 C CA . TRP A 1 192 ? 22.219 -23.344 -11.203 1 95.38 192 TRP A CA 1
ATOM 1489 C C . TRP A 1 192 ? 23.156 -22.828 -10.117 1 95.38 192 TRP A C 1
ATOM 1491 O O . TRP A 1 192 ? 22.797 -22.797 -8.938 1 95.38 192 TRP A O 1
ATOM 1501 N N . ASN A 1 193 ? 24.359 -22.594 -10.461 1 93.75 193 ASN A N 1
ATOM 1502 C CA . ASN A 1 193 ? 25.359 -21.938 -9.625 1 93.75 193 ASN A CA 1
ATOM 1503 C C . ASN A 1 193 ? 26.031 -20.781 -10.359 1 93.75 193 ASN A C 1
ATOM 1505 O O . ASN A 1 193 ? 25.641 -20.438 -11.477 1 93.75 193 ASN A O 1
ATOM 1509 N N . ALA A 1 194 ? 26.953 -20.188 -9.688 1 93.75 194 ALA A N 1
ATOM 1510 C CA . ALA A 1 194 ? 27.594 -19 -10.25 1 93.75 194 ALA A CA 1
ATOM 1511 C C . ALA A 1 194 ? 28.25 -19.297 -11.594 1 93.75 194 ALA A C 1
ATOM 1513 O O . ALA A 1 194 ? 28.141 -18.516 -12.539 1 93.75 194 ALA A O 1
ATOM 1514 N N . SER A 1 195 ? 28.859 -20.406 -11.664 1 94.5 195 SER A N 1
ATOM 1515 C CA . SER A 1 195 ? 29.562 -20.781 -12.883 1 94.5 195 SER A CA 1
ATOM 1516 C C . SER A 1 195 ? 28.594 -21.047 -14.031 1 94.5 195 SER A C 1
ATOM 1518 O O . SER A 1 195 ? 28.797 -20.578 -15.148 1 94.5 195 SER A O 1
ATOM 1520 N N . ALA A 1 196 ? 27.562 -21.75 -13.734 1 95.62 196 ALA A N 1
ATOM 1521 C CA . ALA A 1 196 ? 26.562 -22.047 -14.75 1 95.62 196 ALA A CA 1
ATOM 1522 C C . ALA A 1 196 ? 25.906 -20.781 -15.266 1 95.62 196 ALA A C 1
ATOM 1524 O O . ALA A 1 196 ? 25.656 -20.641 -16.469 1 95.62 196 ALA A O 1
ATOM 1525 N N . LEU A 1 197 ? 25.562 -19.875 -14.375 1 95.56 197 LEU A N 1
ATOM 1526 C CA . LEU A 1 197 ? 24.953 -18.625 -14.758 1 95.56 197 LEU A CA 1
ATOM 1527 C C . LEU A 1 197 ? 25.891 -17.781 -15.609 1 95.56 197 LEU A C 1
ATOM 1529 O O . LEU A 1 197 ? 25.469 -17.156 -16.578 1 95.56 197 LEU A O 1
ATOM 1533 N N . SER A 1 198 ? 27.125 -17.812 -15.203 1 95.56 198 SER A N 1
ATOM 1534 C CA . SER A 1 198 ? 28.125 -17.078 -15.977 1 95.56 198 SER A CA 1
ATOM 1535 C C . SER A 1 198 ? 28.203 -17.594 -17.406 1 95.56 198 SER A C 1
ATOM 1537 O O . SER A 1 198 ? 28.359 -16.812 -18.344 1 95.56 198 SER A O 1
ATOM 1539 N N . ALA A 1 199 ? 28.125 -18.812 -17.562 1 95.5 199 ALA A N 1
ATOM 1540 C CA . ALA A 1 199 ? 28.219 -19.453 -18.875 1 95.5 199 ALA A CA 1
ATOM 1541 C C . ALA A 1 199 ? 27.094 -18.984 -19.781 1 95.5 199 ALA A C 1
ATOM 1543 O O . ALA A 1 199 ? 27.297 -18.781 -20.984 1 95.5 199 ALA A O 1
ATOM 1544 N N . VAL A 1 200 ? 25.969 -18.75 -19.25 1 95.12 200 VAL A N 1
ATOM 1545 C CA . VAL A 1 200 ? 24.812 -18.438 -20.094 1 95.12 200 VAL A CA 1
ATOM 1546 C C . VAL A 1 200 ? 24.688 -16.922 -20.25 1 95.12 200 VAL A C 1
ATOM 1548 O O . VAL A 1 200 ? 24.141 -16.438 -21.25 1 95.12 200 VAL A O 1
ATOM 1551 N N . THR A 1 201 ? 25.094 -16.156 -19.297 1 95.19 201 THR A N 1
ATOM 1552 C CA . THR A 1 201 ? 24.953 -14.711 -19.359 1 95.19 201 THR A CA 1
ATOM 1553 C C . THR A 1 201 ? 26.188 -14.078 -20.016 1 95.19 201 THR A C 1
ATOM 1555 O O . THR A 1 201 ? 26.109 -12.953 -20.516 1 95.19 201 THR A O 1
ATOM 1558 N N . GLY A 1 202 ? 27.297 -14.773 -19.906 1 96.06 202 GLY A N 1
ATOM 1559 C CA . GLY A 1 202 ? 28.562 -14.227 -20.359 1 96.06 202 GLY A CA 1
ATOM 1560 C C . GLY A 1 202 ? 29.156 -13.211 -19.406 1 96.06 202 GLY A C 1
ATOM 1561 O O . GLY A 1 202 ? 30.094 -12.484 -19.75 1 96.06 202 GLY A O 1
ATOM 1562 N N . LEU A 1 203 ? 28.625 -13.102 -18.266 1 95.62 203 LEU A N 1
ATOM 1563 C CA . LEU A 1 203 ? 29.062 -12.141 -17.25 1 95.62 203 LEU A CA 1
ATOM 1564 C C . LEU A 1 203 ? 29.688 -12.852 -16.062 1 95.62 203 LEU A C 1
ATOM 1566 O O . LEU A 1 203 ? 29.391 -14.023 -15.797 1 95.62 203 LEU A O 1
ATOM 1570 N N . GLY A 1 204 ? 30.562 -12.148 -15.336 1 95.38 204 GLY A N 1
ATOM 1571 C CA . GLY A 1 204 ? 31.062 -12.664 -14.07 1 95.38 204 GLY A CA 1
ATOM 1572 C C . GLY A 1 204 ? 30 -12.688 -12.977 1 95.38 204 GLY A C 1
ATOM 1573 O O . GLY A 1 204 ? 28.922 -12.109 -13.141 1 95.38 204 GLY A O 1
ATOM 1574 N N . PRO A 1 205 ? 30.312 -13.438 -11.914 1 93.94 205 PRO A N 1
ATOM 1575 C CA . PRO A 1 205 ? 29.344 -13.562 -10.828 1 93.94 205 PRO A CA 1
ATOM 1576 C C . PRO A 1 205 ? 28.938 -12.211 -10.234 1 93.94 205 PRO A C 1
ATOM 1578 O O . PRO A 1 205 ? 27.766 -11.977 -9.961 1 93.94 205 PRO A O 1
ATOM 1581 N N . SER A 1 206 ? 29.859 -11.383 -10.047 1 94.31 206 SER A N 1
ATOM 1582 C CA . SER A 1 206 ? 29.578 -10.07 -9.461 1 94.31 206 SER A CA 1
ATOM 1583 C C . SER A 1 206 ? 28.719 -9.227 -10.383 1 94.31 206 SER A C 1
ATOM 1585 O O . SER A 1 206 ? 27.766 -8.57 -9.93 1 94.31 206 SER A O 1
ATOM 1587 N N . GLN A 1 207 ? 29 -9.273 -11.641 1 94.75 207 GLN A N 1
ATOM 1588 C CA . GLN A 1 207 ? 28.234 -8.516 -12.617 1 94.75 207 GLN A CA 1
ATOM 1589 C C . GLN A 1 207 ? 26.812 -9.078 -12.758 1 94.75 207 GLN A C 1
ATOM 1591 O O . GLN A 1 207 ? 25.859 -8.32 -12.898 1 94.75 207 GLN A O 1
ATOM 1596 N N . THR A 1 208 ? 26.75 -10.391 -12.727 1 94.44 208 THR A N 1
ATOM 1597 C CA . THR A 1 208 ? 25.438 -11.031 -12.781 1 94.44 208 THR A CA 1
ATOM 1598 C C . THR A 1 208 ? 24.562 -10.594 -11.602 1 94.44 208 THR A C 1
ATOM 1600 O O . THR A 1 208 ? 23.422 -10.195 -11.781 1 94.44 208 THR A O 1
ATOM 1603 N N . ARG A 1 209 ? 25.109 -10.625 -10.492 1 92.38 209 ARG A N 1
ATOM 1604 C CA . ARG A 1 209 ? 24.391 -10.227 -9.281 1 92.38 209 ARG A CA 1
ATOM 1605 C C . ARG A 1 209 ? 23.953 -8.766 -9.359 1 92.38 209 ARG A C 1
ATOM 1607 O O . ARG A 1 209 ? 22.828 -8.43 -9.008 1 92.38 209 ARG A O 1
ATOM 1614 N N . ARG A 1 210 ? 24.828 -7.965 -9.836 1 90.12 210 ARG A N 1
ATOM 1615 C CA . ARG A 1 210 ? 24.531 -6.543 -9.961 1 90.12 210 ARG A CA 1
ATOM 1616 C C . ARG A 1 210 ? 23.391 -6.309 -10.938 1 90.12 210 ARG A C 1
ATOM 1618 O O . ARG A 1 210 ? 22.516 -5.469 -10.695 1 90.12 210 ARG A O 1
ATOM 1625 N N . MET A 1 211 ? 23.406 -7.043 -11.984 1 90.06 211 MET A N 1
ATOM 1626 C CA . MET A 1 211 ? 22.344 -6.902 -12.984 1 90.06 211 MET A CA 1
ATOM 1627 C C . MET A 1 211 ? 21 -7.348 -12.43 1 90.06 211 MET A C 1
ATOM 1629 O O . MET A 1 211 ? 19.984 -6.688 -12.648 1 90.06 211 MET A O 1
ATOM 1633 N N . PHE A 1 212 ? 21.047 -8.453 -11.688 1 91.56 212 PHE A N 1
ATOM 1634 C CA . PHE A 1 212 ? 19.812 -8.914 -11.055 1 91.56 212 PHE A CA 1
ATOM 1635 C C . PHE A 1 212 ? 19.281 -7.875 -10.086 1 91.56 212 PHE A C 1
ATOM 1637 O O . PHE A 1 212 ? 18.094 -7.562 -10.094 1 91.56 212 PHE A O 1
ATOM 1644 N N . GLN A 1 213 ? 20.109 -7.32 -9.375 1 87 213 GLN A N 1
ATOM 1645 C CA . GLN A 1 213 ? 19.703 -6.328 -8.391 1 87 213 GLN A CA 1
ATOM 1646 C C . GLN A 1 213 ? 19.172 -5.066 -9.062 1 87 213 GLN A C 1
ATOM 1648 O O . GLN A 1 213 ? 18.109 -4.551 -8.688 1 87 213 GLN A O 1
ATOM 1653 N N . ARG A 1 214 ? 19.859 -4.66 -10 1 84 214 ARG A N 1
ATOM 1654 C CA . ARG A 1 214 ? 19.531 -3.408 -10.672 1 84 214 ARG A CA 1
ATOM 1655 C C . ARG A 1 214 ? 18.219 -3.525 -11.43 1 84 214 ARG A C 1
ATOM 1657 O O . ARG A 1 214 ? 17.391 -2.609 -11.398 1 84 214 ARG A O 1
ATOM 1664 N N . HIS A 1 215 ? 18 -4.68 -12.023 1 86.44 215 HIS A N 1
ATOM 1665 C CA . HIS A 1 215 ? 16.906 -4.754 -12.969 1 86.44 215 HIS A CA 1
ATOM 1666 C C . HIS A 1 215 ? 15.734 -5.562 -12.406 1 86.44 215 HIS A C 1
ATOM 1668 O O . HIS A 1 215 ? 14.602 -5.418 -12.852 1 86.44 215 HIS A O 1
ATOM 1674 N N . LEU A 1 216 ? 16.047 -6.395 -11.438 1 87.88 216 LEU A N 1
ATOM 1675 C CA . LEU A 1 216 ? 14.992 -7.258 -10.922 1 87.88 216 LEU A CA 1
ATOM 1676 C C . LEU A 1 216 ? 14.82 -7.059 -9.422 1 87.88 216 LEU A C 1
ATOM 1678 O O . LEU A 1 216 ? 13.914 -7.637 -8.812 1 87.88 216 LEU A O 1
ATOM 1682 N N . ARG A 1 217 ? 15.609 -6.27 -8.875 1 85.06 217 ARG A N 1
ATOM 1683 C CA . ARG A 1 217 ? 15.539 -5.91 -7.461 1 85.06 217 ARG A CA 1
ATOM 1684 C C . ARG A 1 217 ? 15.617 -7.148 -6.574 1 85.06 217 ARG A C 1
ATOM 1686 O O . ARG A 1 217 ? 14.922 -7.242 -5.562 1 85.06 217 ARG A O 1
ATOM 1693 N N . THR A 1 218 ? 16.406 -8.117 -6.988 1 89.25 218 THR A N 1
ATOM 1694 C CA . THR A 1 218 ? 16.578 -9.367 -6.27 1 89.25 218 THR A CA 1
ATOM 1695 C C . THR A 1 218 ? 17.891 -10.047 -6.672 1 89.25 218 THR A C 1
ATOM 1697 O O . THR A 1 218 ? 18.594 -9.57 -7.566 1 89.25 218 THR A O 1
ATOM 1700 N N . SER A 1 219 ? 18.312 -11.086 -5.977 1 92 219 SER A N 1
ATOM 1701 C CA . SER A 1 219 ? 19.469 -11.891 -6.348 1 92 219 SER A CA 1
ATOM 1702 C C . SER A 1 219 ? 19.078 -13.031 -7.27 1 92 219 SER A C 1
ATOM 1704 O O . SER A 1 219 ? 17.906 -13.445 -7.293 1 92 219 SER A O 1
ATOM 1706 N N . PRO A 1 220 ? 20.062 -13.539 -7.988 1 94.19 220 PRO A N 1
ATOM 1707 C CA . PRO A 1 220 ? 19.766 -14.695 -8.844 1 94.19 220 PRO A CA 1
ATOM 1708 C C . PRO A 1 220 ? 19.156 -15.867 -8.078 1 94.19 220 PRO A C 1
ATOM 1710 O O . PRO A 1 220 ? 18.188 -16.469 -8.531 1 94.19 220 PRO A O 1
ATOM 1713 N N . HIS A 1 221 ? 19.672 -16.078 -6.949 1 93.94 221 HIS A N 1
ATOM 1714 C CA . HIS A 1 221 ? 19.203 -17.203 -6.145 1 93.94 221 HIS A CA 1
ATOM 1715 C C . HIS A 1 221 ? 17.75 -17 -5.699 1 93.94 221 HIS A C 1
ATOM 1717 O O . HIS A 1 221 ? 16.922 -17.906 -5.828 1 93.94 221 HIS A O 1
ATOM 1723 N N . GLN A 1 222 ? 17.531 -15.859 -5.148 1 93.62 222 GLN A N 1
ATOM 1724 C CA . GLN A 1 222 ? 16.172 -15.562 -4.684 1 93.62 222 GLN A CA 1
ATOM 1725 C C . GLN A 1 222 ? 15.188 -15.586 -5.844 1 93.62 222 GLN A C 1
ATOM 1727 O O . GLN A 1 222 ? 14.062 -16.078 -5.695 1 93.62 222 GLN A O 1
ATOM 1732 N N . TRP A 1 223 ? 15.617 -15.016 -6.938 1 94.44 223 TRP A N 1
ATOM 1733 C CA . TRP A 1 223 ? 14.766 -15.016 -8.125 1 94.44 223 TRP A CA 1
ATOM 1734 C C . TRP A 1 223 ? 14.414 -16.438 -8.539 1 94.44 223 TRP A C 1
ATOM 1736 O O . TRP A 1 223 ? 13.242 -16.75 -8.781 1 94.44 223 TRP A O 1
ATOM 1746 N N . LEU A 1 224 ? 15.406 -17.266 -8.633 1 95.75 224 LEU A N 1
ATOM 1747 C CA . LEU A 1 224 ? 15.219 -18.656 -9.039 1 95.75 224 LEU A CA 1
ATOM 1748 C C . LEU A 1 224 ? 14.305 -19.391 -8.055 1 95.75 224 LEU A C 1
ATOM 1750 O O . LEU A 1 224 ? 13.422 -20.141 -8.469 1 95.75 224 LEU A O 1
ATOM 1754 N N . MET A 1 225 ? 14.555 -19.172 -6.828 1 95.38 225 MET A N 1
ATOM 1755 C CA . MET A 1 225 ? 13.742 -19.812 -5.793 1 95.38 225 MET A CA 1
ATOM 1756 C C . MET A 1 225 ? 12.273 -19.453 -5.957 1 95.38 225 MET A C 1
ATOM 1758 O O . MET A 1 225 ? 11.406 -20.328 -5.883 1 95.38 225 MET A O 1
ATOM 1762 N N . ARG A 1 226 ? 11.984 -18.266 -6.18 1 95.25 226 ARG A N 1
ATOM 1763 C CA . ARG A 1 226 ? 10.609 -17.812 -6.379 1 95.25 226 ARG A CA 1
ATOM 1764 C C . ARG A 1 226 ? 9.992 -18.484 -7.605 1 95.25 226 ARG A C 1
ATOM 1766 O O . ARG A 1 226 ? 8.836 -18.906 -7.57 1 95.25 226 ARG A O 1
ATOM 1773 N N . GLU A 1 227 ? 10.781 -18.578 -8.664 1 95.81 227 GLU A N 1
ATOM 1774 C CA . GLU A 1 227 ? 10.312 -19.234 -9.883 1 95.81 227 GLU A CA 1
ATOM 1775 C C . GLU A 1 227 ? 10 -20.703 -9.617 1 95.81 227 GLU A C 1
ATOM 1777 O O . GLU A 1 227 ? 8.977 -21.219 -10.078 1 95.81 227 GLU A O 1
ATOM 1782 N N . ARG A 1 228 ? 10.859 -21.312 -8.914 1 97 228 ARG A N 1
ATOM 1783 C CA . ARG A 1 228 ? 10.672 -22.719 -8.594 1 97 228 ARG A CA 1
ATOM 1784 C C . ARG A 1 228 ? 9.422 -22.922 -7.75 1 97 228 ARG A C 1
ATOM 1786 O O . ARG A 1 228 ? 8.664 -23.875 -7.977 1 97 228 ARG A O 1
ATOM 1793 N N . LEU A 1 229 ? 9.234 -22.078 -6.816 1 96.81 229 LEU A N 1
ATOM 1794 C CA . LEU A 1 229 ? 8.078 -22.188 -5.938 1 96.81 229 LEU A CA 1
ATOM 1795 C C . LEU A 1 229 ? 6.781 -21.969 -6.715 1 96.81 229 LEU A C 1
ATOM 1797 O O . LEU A 1 229 ? 5.785 -22.656 -6.48 1 96.81 229 LEU A O 1
ATOM 1801 N N . MET A 1 230 ? 6.777 -21 -7.582 1 96.25 230 MET A N 1
ATOM 1802 C CA . MET A 1 230 ? 5.602 -20.75 -8.414 1 96.25 230 MET A CA 1
ATOM 1803 C C . MET A 1 230 ? 5.309 -21.953 -9.305 1 96.25 230 MET A C 1
ATOM 1805 O O . MET A 1 230 ? 4.148 -22.344 -9.461 1 96.25 230 MET A O 1
ATOM 1809 N N . HIS A 1 231 ? 6.324 -22.5 -9.867 1 95.44 231 HIS A N 1
ATOM 1810 C CA . HIS A 1 231 ? 6.16 -23.688 -10.68 1 95.44 231 HIS A CA 1
ATOM 1811 C C . HIS A 1 231 ? 5.621 -24.859 -9.852 1 95.44 231 HIS A C 1
ATOM 1813 O O . HIS A 1 231 ? 4.746 -25.594 -10.305 1 95.44 231 HIS A O 1
ATOM 1819 N N . ALA A 1 232 ? 6.148 -24.984 -8.703 1 96.44 232 ALA A N 1
ATOM 1820 C CA . ALA A 1 232 ? 5.672 -26.031 -7.805 1 96.44 232 ALA A CA 1
ATOM 1821 C C . ALA A 1 232 ? 4.184 -25.859 -7.512 1 96.44 232 ALA A C 1
ATOM 1823 O O . ALA A 1 232 ? 3.436 -26.844 -7.492 1 96.44 232 ALA A O 1
ATOM 1824 N N . GLN A 1 233 ? 3.77 -24.688 -7.25 1 95.62 233 GLN A N 1
ATOM 1825 C CA . GLN A 1 233 ? 2.355 -24.406 -7.008 1 95.62 233 GLN A CA 1
ATOM 1826 C C . GLN A 1 233 ? 1.501 -24.859 -8.195 1 95.62 233 GLN A C 1
ATOM 1828 O O . GLN A 1 233 ? 0.435 -25.453 -8.008 1 95.62 233 GLN A O 1
ATOM 1833 N N . SER A 1 234 ? 1.985 -24.547 -9.359 1 94.19 234 SER A N 1
ATOM 1834 C CA . SER A 1 234 ? 1.275 -24.953 -10.562 1 94.19 234 SER A CA 1
ATOM 1835 C C . SER A 1 234 ? 1.156 -26.484 -10.648 1 94.19 234 SER A C 1
ATOM 1837 O O . SER A 1 234 ? 0.089 -27 -10.969 1 94.19 234 SER A O 1
ATOM 1839 N N . LEU A 1 235 ? 2.164 -27.156 -10.328 1 94.25 235 LEU A N 1
ATOM 1840 C CA . LEU A 1 235 ? 2.184 -28.625 -10.391 1 94.25 235 LEU A CA 1
ATOM 1841 C C . LEU A 1 235 ? 1.298 -29.219 -9.305 1 94.25 235 LEU A C 1
ATOM 1843 O O . LEU A 1 235 ? 0.667 -30.266 -9.523 1 94.25 235 LEU A O 1
ATOM 1847 N N . LEU A 1 236 ? 1.287 -28.594 -8.195 1 93.81 236 LEU A N 1
ATOM 1848 C CA . LEU A 1 236 ? 0.525 -29.109 -7.059 1 93.81 236 LEU A CA 1
ATOM 1849 C C . LEU A 1 236 ? -0.962 -29.172 -7.391 1 93.81 236 LEU A C 1
ATOM 1851 O O . LEU A 1 236 ? -1.676 -30.047 -6.883 1 93.81 236 LEU A O 1
ATOM 1855 N N . VAL A 1 237 ? -1.45 -28.281 -8.242 1 89.81 237 VAL A N 1
ATOM 1856 C CA . VAL A 1 237 ? -2.887 -28.234 -8.492 1 89.81 237 VAL A CA 1
ATOM 1857 C C . VAL A 1 237 ? -3.201 -28.922 -9.82 1 89.81 237 VAL A C 1
ATOM 1859 O O . VAL A 1 237 ? -4.367 -29.156 -10.148 1 89.81 237 VAL A O 1
ATOM 1862 N N . GLN A 1 238 ? -2.287 -29.188 -10.641 1 85.62 238 GLN A N 1
ATOM 1863 C CA . GLN A 1 238 ? -2.502 -29.797 -11.953 1 85.62 238 GLN A CA 1
ATOM 1864 C C . GLN A 1 238 ? -2.559 -31.312 -11.852 1 85.62 238 GLN A C 1
ATOM 1866 O O . GLN A 1 238 ? -3.281 -31.969 -12.609 1 85.62 238 GLN A O 1
ATOM 1871 N N . ASP A 1 239 ? -1.648 -31.906 -11.023 1 77.69 239 ASP A N 1
ATOM 1872 C CA . ASP A 1 239 ? -1.565 -33.375 -11.016 1 77.69 239 ASP A CA 1
ATOM 1873 C C . ASP A 1 239 ? -1.511 -33.906 -9.586 1 77.69 239 ASP A C 1
ATOM 1875 O O . ASP A 1 239 ? -1.571 -33.125 -8.625 1 77.69 239 ASP A O 1
ATOM 1879 N N . ASP A 1 240 ? -1.575 -35.188 -9.492 1 85.56 240 ASP A N 1
ATOM 1880 C CA . ASP A 1 240 ? -1.523 -35.875 -8.195 1 85.56 240 ASP A CA 1
ATOM 1881 C C . ASP A 1 240 ? -0.125 -36.406 -7.918 1 85.56 240 ASP A C 1
ATOM 1883 O O . ASP A 1 240 ? 0.026 -37.406 -7.207 1 85.56 240 ASP A O 1
ATOM 1887 N N . GLN A 1 241 ? 0.759 -35.688 -8.508 1 91.81 241 GLN A N 1
ATOM 1888 C CA . GLN A 1 241 ? 2.137 -36.094 -8.281 1 91.81 241 GLN A CA 1
ATOM 1889 C C . GLN A 1 241 ? 2.512 -36 -6.805 1 91.81 241 GLN A C 1
ATOM 1891 O O . GLN A 1 241 ? 2.107 -35.062 -6.121 1 91.81 241 GLN A O 1
ATOM 1896 N N . PRO A 1 242 ? 3.336 -37 -6.375 1 95.12 242 PRO A N 1
ATOM 1897 C CA . PRO A 1 242 ? 3.816 -36.875 -4.996 1 95.12 242 PRO A CA 1
ATOM 1898 C C . PRO A 1 242 ? 4.645 -35.625 -4.754 1 95.12 242 PRO A C 1
ATOM 1900 O O . PRO A 1 242 ? 5.375 -35.188 -5.641 1 95.12 242 PRO A O 1
ATOM 1903 N N . ILE A 1 243 ? 4.535 -35.156 -3.559 1 95.69 243 ILE A N 1
ATOM 1904 C CA . ILE A 1 243 ? 5.211 -33.906 -3.18 1 95.69 243 ILE A CA 1
ATOM 1905 C C . ILE A 1 243 ? 6.711 -34.031 -3.443 1 95.69 243 ILE A C 1
ATOM 1907 O O . ILE A 1 243 ? 7.352 -33.094 -3.893 1 95.69 243 ILE A O 1
ATOM 1911 N N . ALA A 1 244 ? 7.246 -35.219 -3.18 1 95.56 244 ALA A N 1
ATOM 1912 C CA . ALA A 1 244 ? 8.672 -35.438 -3.359 1 95.56 244 ALA A CA 1
ATOM 1913 C C . ALA A 1 244 ? 9.078 -35.312 -4.824 1 95.56 244 ALA A C 1
ATOM 1915 O O . ALA A 1 244 ? 10.141 -34.781 -5.137 1 95.56 244 ALA A O 1
ATOM 1916 N N . GLU A 1 245 ? 8.266 -35.812 -5.695 1 95.56 245 GLU A N 1
ATOM 1917 C CA . GLU A 1 245 ? 8.539 -35.719 -7.125 1 95.56 245 GLU A CA 1
ATOM 1918 C C . GLU A 1 245 ? 8.492 -34.281 -7.605 1 95.56 245 GLU A C 1
ATOM 1920 O O . GLU A 1 245 ? 9.305 -33.875 -8.43 1 95.56 245 GLU A O 1
ATOM 1925 N N . ILE A 1 246 ? 7.488 -33.531 -7.117 1 96.12 246 ILE A N 1
ATOM 1926 C CA . ILE A 1 246 ? 7.375 -32.125 -7.453 1 96.12 246 ILE A CA 1
ATOM 1927 C C . ILE A 1 246 ? 8.625 -31.375 -6.984 1 96.12 246 ILE A C 1
ATOM 1929 O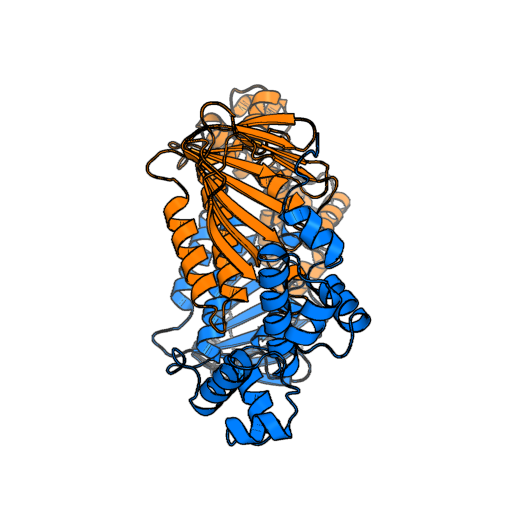 O . ILE A 1 246 ? 9.172 -30.547 -7.719 1 96.12 246 ILE A O 1
ATOM 1933 N N . ALA A 1 247 ? 9.07 -31.688 -5.758 1 96.25 247 ALA A N 1
ATOM 1934 C CA . ALA A 1 247 ? 10.281 -31.078 -5.215 1 96.25 247 ALA A CA 1
ATOM 1935 C C . ALA A 1 247 ? 11.469 -31.312 -6.141 1 96.25 247 ALA A C 1
ATOM 1937 O O . ALA A 1 247 ? 12.195 -30.375 -6.473 1 96.25 247 ALA A O 1
ATOM 1938 N N . GLU A 1 248 ? 11.609 -32.531 -6.598 1 93.88 248 GLU A N 1
ATOM 1939 C CA . GLU A 1 248 ? 12.711 -32.906 -7.48 1 93.88 248 GLU A CA 1
ATOM 1940 C C . GLU A 1 248 ? 12.602 -32.188 -8.828 1 93.88 248 GLU A C 1
ATOM 1942 O O . GLU A 1 248 ? 13.578 -31.641 -9.328 1 93.88 248 GLU A O 1
ATOM 1947 N N . THR A 1 249 ? 11.422 -32.219 -9.352 1 93.62 249 THR A N 1
ATOM 1948 C CA . THR A 1 249 ? 11.164 -31.578 -10.648 1 93.62 249 THR A CA 1
ATOM 1949 C C . THR A 1 249 ? 11.492 -30.094 -10.617 1 93.62 249 THR A C 1
ATOM 1951 O O . THR A 1 249 ? 11.984 -29.547 -11.594 1 93.62 249 THR A O 1
ATOM 1954 N N . CYS A 1 250 ? 11.258 -29.5 -9.492 1 95.31 250 CYS A N 1
ATOM 1955 C CA . CYS A 1 250 ? 11.438 -28.047 -9.367 1 95.31 250 CYS A CA 1
ATOM 1956 C C . CYS A 1 250 ? 12.859 -27.703 -8.953 1 95.31 250 CYS A C 1
ATOM 1958 O O . CYS A 1 250 ? 13.227 -26.531 -8.891 1 95.31 250 CYS A O 1
ATOM 1960 N N . GLY A 1 251 ? 13.68 -28.719 -8.625 1 94.19 251 GLY A N 1
ATOM 1961 C CA . GLY A 1 251 ? 15.094 -28.484 -8.406 1 94.19 251 GLY A CA 1
ATOM 1962 C C . GLY A 1 251 ? 15.461 -28.375 -6.938 1 94.19 251 GLY A C 1
ATOM 1963 O O . GLY A 1 251 ? 16.531 -27.859 -6.594 1 94.19 251 GLY A O 1
ATOM 1964 N N . PHE A 1 252 ? 14.641 -28.812 -6.051 1 94.88 252 PHE A N 1
ATOM 1965 C CA . PHE A 1 252 ? 14.984 -28.812 -4.633 1 94.88 252 PHE A CA 1
ATOM 1966 C C . PHE A 1 252 ? 15.805 -30.047 -4.277 1 94.88 252 PHE A C 1
ATOM 1968 O O . PHE A 1 252 ? 15.641 -31.109 -4.883 1 94.88 252 PHE A O 1
ATOM 1975 N N . CYS A 1 253 ? 16.719 -29.859 -3.316 1 89.5 253 CYS A N 1
ATOM 1976 C CA . CYS A 1 253 ? 17.641 -30.922 -2.949 1 89.5 253 CYS A CA 1
ATOM 1977 C C . CYS A 1 253 ? 16.906 -32.094 -2.338 1 89.5 253 CYS A C 1
ATOM 1979 O O . CYS A 1 253 ? 17.344 -33.25 -2.459 1 89.5 253 CYS A O 1
ATOM 1981 N N . ASP A 1 254 ? 15.898 -31.766 -1.504 1 91.12 254 ASP A N 1
ATOM 1982 C CA . ASP A 1 254 ? 15.039 -32.812 -0.956 1 91.12 254 ASP A CA 1
ATOM 1983 C C . ASP A 1 254 ? 13.68 -32.25 -0.555 1 91.12 254 ASP A C 1
ATOM 1985 O O . ASP A 1 254 ? 13.461 -31.031 -0.623 1 91.12 254 ASP A O 1
ATOM 1989 N N . VAL A 1 255 ? 12.828 -33.125 -0.196 1 95 255 VAL A N 1
ATOM 1990 C CA . VAL A 1 255 ? 11.438 -32.781 0.088 1 95 255 VAL A CA 1
ATOM 1991 C C . VAL A 1 255 ? 11.375 -31.922 1.341 1 95 255 VAL A C 1
ATOM 1993 O O . VAL A 1 255 ? 10.484 -31.062 1.467 1 95 255 VAL A O 1
ATOM 1996 N N . TYR A 1 256 ? 12.289 -32.094 2.262 1 95.19 256 TYR A N 1
ATOM 1997 C CA . TYR A 1 256 ? 12.312 -31.297 3.488 1 95.19 256 TYR A CA 1
ATOM 1998 C C . TYR A 1 256 ? 12.688 -29.844 3.199 1 95.19 256 TYR A C 1
ATOM 2000 O O . TYR A 1 256 ? 12.047 -28.922 3.701 1 95.19 256 TYR A O 1
ATOM 2008 N N . HIS A 1 257 ? 13.695 -29.75 2.363 1 95.5 257 HIS A N 1
ATOM 2009 C CA . HIS A 1 257 ? 14.078 -28.406 1.946 1 95.5 257 HIS A CA 1
ATOM 2010 C C . HIS A 1 257 ? 12.945 -27.719 1.198 1 95.5 257 HIS A C 1
ATOM 2012 O O . HIS A 1 257 ? 12.656 -26.547 1.449 1 95.5 257 HIS A O 1
ATOM 2018 N N . PHE A 1 258 ? 12.328 -28.438 0.338 1 97 258 PHE A N 1
ATOM 2019 C CA . PHE A 1 258 ? 11.188 -27.906 -0.403 1 97 258 PHE A CA 1
ATOM 2020 C C . PHE A 1 258 ? 10.078 -27.469 0.547 1 97 258 PHE A C 1
ATOM 2022 O O . PHE A 1 258 ? 9.586 -26.344 0.446 1 97 258 PHE A O 1
ATOM 2029 N N . GLY A 1 259 ? 9.719 -28.297 1.416 1 96.94 259 GLY A N 1
ATOM 2030 C CA . GLY A 1 259 ? 8.656 -27.984 2.367 1 96.94 259 GLY A CA 1
ATOM 2031 C C . GLY A 1 259 ? 8.938 -26.75 3.188 1 96.94 259 GLY A C 1
ATOM 2032 O O . GLY A 1 259 ? 8.055 -25.906 3.379 1 96.94 259 GLY A O 1
ATOM 2033 N N . ARG A 1 260 ? 10.109 -26.609 3.643 1 95.94 260 ARG A N 1
ATOM 2034 C CA . ARG A 1 260 ? 10.5 -25.469 4.465 1 95.94 260 ARG A CA 1
ATOM 2035 C C . ARG A 1 260 ? 10.43 -24.172 3.67 1 95.94 260 ARG A C 1
ATOM 2037 O O . ARG A 1 260 ? 9.875 -23.172 4.141 1 95.94 260 ARG A O 1
ATOM 2044 N N . GLU A 1 261 ? 10.992 -24.234 2.484 1 95.38 261 GLU A N 1
ATOM 2045 C CA . GLU A 1 261 ? 11 -23.047 1.637 1 95.38 261 GLU A CA 1
ATOM 2046 C C . GLU A 1 261 ? 9.586 -22.656 1.209 1 95.38 261 GLU A C 1
ATOM 2048 O O . GLU A 1 261 ? 9.25 -21.484 1.164 1 95.38 261 GLU A O 1
ATOM 2053 N N . PHE A 1 262 ? 8.852 -23.688 0.898 1 96.75 262 PHE A N 1
ATOM 2054 C CA . PHE A 1 262 ? 7.461 -23.469 0.511 1 96.75 262 PHE A CA 1
ATOM 2055 C C . PHE A 1 262 ? 6.676 -22.828 1.65 1 96.75 262 PHE A C 1
ATOM 2057 O O . PHE A 1 262 ? 6.012 -21.812 1.457 1 96.75 262 PHE A O 1
ATOM 2064 N N . LYS A 1 263 ? 6.824 -23.328 2.801 1 95.44 263 LYS A N 1
ATOM 2065 C CA . LYS A 1 263 ? 6.105 -22.812 3.961 1 95.44 263 LYS A CA 1
ATOM 2066 C C . LYS A 1 263 ? 6.566 -21.391 4.305 1 95.44 263 LYS A C 1
ATOM 2068 O O . LYS A 1 263 ? 5.746 -20.547 4.641 1 95.44 263 LYS A O 1
ATOM 2073 N N . ARG A 1 264 ? 7.781 -21.172 4.215 1 93.06 264 ARG A N 1
ATOM 2074 C CA . ARG A 1 264 ? 8.336 -19.859 4.496 1 93.06 264 ARG A CA 1
ATOM 2075 C C . ARG A 1 264 ? 7.781 -18.812 3.537 1 93.06 264 ARG A C 1
ATOM 2077 O O . ARG A 1 264 ? 7.449 -17.703 3.947 1 93.06 264 ARG A O 1
ATOM 2084 N N . SER A 1 265 ? 7.617 -19.172 2.312 1 92.5 265 SER A N 1
ATOM 2085 C CA . SER A 1 265 ? 7.262 -18.219 1.269 1 92.5 265 SER A CA 1
ATOM 2086 C C . SER A 1 265 ? 5.746 -18.109 1.104 1 92.5 265 SER A C 1
ATOM 2088 O O . SER A 1 265 ? 5.215 -17.031 0.89 1 92.5 265 SER A O 1
ATOM 2090 N N . VAL A 1 266 ? 5.078 -19.266 1.242 1 90.88 266 VAL A N 1
ATOM 2091 C CA . VAL A 1 266 ? 3.654 -19.344 0.927 1 90.88 266 VAL A CA 1
ATOM 2092 C C . VAL A 1 266 ? 2.838 -19.297 2.217 1 90.88 266 VAL A C 1
ATOM 2094 O O . VAL A 1 266 ? 1.655 -18.953 2.201 1 90.88 266 VAL A O 1
ATOM 2097 N N . GLY A 1 267 ? 3.428 -19.734 3.326 1 90.31 267 GLY A N 1
ATOM 2098 C CA . GLY A 1 267 ? 2.785 -19.609 4.625 1 90.31 267 GLY A CA 1
ATOM 2099 C C . GLY A 1 267 ? 2.266 -20.938 5.156 1 90.31 267 GLY A C 1
ATOM 2100 O O . GLY A 1 267 ? 1.981 -21.062 6.348 1 90.31 267 GLY A O 1
ATOM 2101 N N . ILE A 1 268 ? 2.031 -21.906 4.316 1 92.69 268 ILE A N 1
ATOM 2102 C CA . ILE A 1 268 ? 1.561 -23.234 4.723 1 92.69 268 ILE A CA 1
ATOM 2103 C C . ILE A 1 268 ? 2.324 -24.312 3.955 1 92.69 268 ILE A C 1
ATOM 2105 O O . ILE A 1 268 ? 3.025 -24.016 2.984 1 92.69 268 ILE A O 1
ATOM 2109 N N . SER A 1 269 ? 2.207 -25.562 4.367 1 95.5 269 SER A N 1
ATOM 2110 C CA . SER A 1 269 ? 2.941 -26.656 3.734 1 95.5 269 SER A CA 1
ATOM 2111 C C . SER A 1 269 ? 2.389 -26.969 2.346 1 95.5 269 SER A C 1
ATOM 2113 O O . SER A 1 269 ? 1.232 -26.656 2.053 1 95.5 269 SER A O 1
ATOM 2115 N N . PRO A 1 270 ? 3.23 -27.578 1.521 1 95.44 270 PRO A N 1
ATOM 2116 C CA . PRO A 1 270 ? 2.752 -27.953 0.186 1 95.44 270 PRO A CA 1
ATOM 2117 C C . PRO A 1 270 ? 1.516 -28.844 0.227 1 95.44 270 PRO A C 1
ATOM 2119 O O . PRO A 1 270 ? 0.576 -28.641 -0.546 1 95.44 270 PRO A O 1
ATOM 2122 N N . SER A 1 271 ? 1.515 -29.797 1.095 1 93.81 271 SER A N 1
ATOM 2123 C CA . SER A 1 271 ? 0.385 -30.719 1.19 1 93.81 271 SER A CA 1
ATOM 2124 C C . SER A 1 271 ? -0.884 -29.984 1.622 1 93.81 271 SER A C 1
ATOM 2126 O O . SER A 1 271 ? -1.955 -30.203 1.052 1 93.81 271 SER A O 1
ATOM 2128 N N . ALA A 1 272 ? -0.739 -29.188 2.652 1 92.75 272 ALA A N 1
ATOM 2129 C CA . ALA A 1 272 ? -1.878 -28.391 3.113 1 92.75 272 ALA A CA 1
ATOM 2130 C C . ALA A 1 272 ? -2.385 -27.469 2.012 1 92.75 272 ALA A C 1
ATOM 2132 O O . ALA A 1 272 ? -3.594 -27.297 1.844 1 92.75 272 ALA A O 1
ATOM 2133 N N . TRP A 1 273 ? -1.451 -26.891 1.316 1 93.19 273 TRP A N 1
ATOM 2134 C CA . TRP A 1 273 ? -1.781 -25.984 0.225 1 93.19 273 TRP A CA 1
ATOM 2135 C C . TRP A 1 273 ? -2.561 -26.703 -0.869 1 93.19 273 TRP A C 1
ATOM 2137 O O . TRP A 1 273 ? -3.6 -26.219 -1.322 1 93.19 273 TRP A O 1
ATOM 2147 N N . ARG A 1 274 ? -2.078 -27.844 -1.302 1 91.94 274 ARG A N 1
ATOM 2148 C CA . ARG A 1 274 ? -2.748 -28.641 -2.316 1 91.94 274 ARG A CA 1
ATOM 2149 C C . ARG A 1 274 ? -4.176 -28.969 -1.896 1 91.94 274 ARG A C 1
ATOM 2151 O O . ARG A 1 274 ? -5.117 -28.797 -2.672 1 91.94 274 ARG A O 1
ATOM 2158 N N . ARG A 1 275 ? -4.344 -29.391 -0.682 1 88.19 275 ARG A N 1
ATOM 2159 C CA . ARG A 1 275 ? -5.66 -29.75 -0.165 1 88.19 275 ARG A CA 1
ATOM 2160 C C . ARG A 1 275 ? -6.602 -28.547 -0.18 1 88.19 275 ARG A C 1
ATOM 2162 O O . ARG A 1 275 ? -7.777 -28.672 -0.521 1 88.19 275 ARG A O 1
ATOM 2169 N N . SER A 1 276 ? -6.074 -27.453 0.188 1 87.75 276 SER A N 1
ATOM 2170 C CA . SER A 1 276 ? -6.879 -26.234 0.312 1 87.75 276 SER A CA 1
ATOM 2171 C C . SER A 1 276 ? -7.305 -25.719 -1.056 1 87.75 276 SER A C 1
ATOM 2173 O O . SER A 1 276 ? -8.406 -25.188 -1.21 1 87.75 276 SER A O 1
ATOM 2175 N N . GLU A 1 277 ? -6.438 -25.797 -2.006 1 86.94 277 GLU A N 1
ATOM 2176 C CA . GLU A 1 277 ? -6.699 -25.234 -3.326 1 86.94 277 GLU A CA 1
ATOM 2177 C C . GLU A 1 277 ? -7.602 -26.156 -4.152 1 86.94 277 GLU A C 1
ATOM 2179 O O . GLU A 1 277 ? -8.352 -25.688 -5.008 1 86.94 277 GLU A O 1
ATOM 2184 N N . LEU A 1 278 ? -7.535 -27.438 -4.055 1 78.5 278 LEU A N 1
ATOM 2185 C CA . LEU A 1 278 ? -8.352 -28.391 -4.805 1 78.5 278 LEU A CA 1
ATOM 2186 C C . LEU A 1 278 ? -9.688 -28.625 -4.105 1 78.5 278 LEU A C 1
ATOM 2188 O O . LEU A 1 278 ? -10.648 -29.078 -4.73 1 78.5 278 LEU A O 1
ATOM 2192 N N . GLY A 1 279 ? -10.07 -27.844 -3.125 1 66.19 279 GLY A N 1
ATOM 2193 C CA . GLY A 1 279 ? -11.352 -27.969 -2.447 1 66.19 279 GLY A CA 1
ATOM 2194 C C . GLY A 1 279 ? -11.578 -29.359 -1.867 1 66.19 279 GLY A C 1
ATOM 2195 O O . GLY A 1 279 ? -10.906 -30.312 -2.254 1 66.19 279 GLY A O 1
ATOM 2196 N N . VAL A 1 280 ? -11.93 -29.531 -0.598 1 53.56 280 VAL A N 1
ATOM 2197 C CA . VAL A 1 280 ? -12.383 -30.812 -0.098 1 53.56 280 VAL A CA 1
ATOM 2198 C C . VAL A 1 280 ? -13.562 -31.312 -0.929 1 53.56 280 VAL A C 1
ATOM 2200 O O . VAL A 1 280 ? -14.609 -30.656 -0.976 1 53.56 280 VAL A O 1
ATOM 2203 N N . ALA A 1 281 ? -13.422 -31.828 -2.086 1 42.41 281 ALA A N 1
ATOM 2204 C CA . ALA A 1 281 ? -14.578 -32.594 -2.551 1 42.41 281 ALA A CA 1
ATOM 2205 C C . ALA A 1 281 ? -15.219 -33.375 -1.401 1 42.41 281 ALA A C 1
ATOM 2207 O O . ALA A 1 281 ? -14.539 -34.062 -0.644 1 42.41 281 ALA A O 1
ATOM 2208 N N . SER A 1 282 ? -16.188 -32.656 -0.741 1 38.53 282 SER A N 1
ATOM 2209 C CA . SER A 1 282 ? -16.922 -33.531 0.164 1 38.53 282 SER A CA 1
ATOM 2210 C C . SER A 1 282 ? -16.984 -34.969 -0.372 1 38.53 282 SER A C 1
ATOM 2212 O O . SER A 1 282 ? -17.484 -35.188 -1.481 1 38.53 282 SER A O 1
ATOM 2214 N N . LYS A 1 283 ? -15.961 -35.781 -0.345 1 34.41 283 LYS A N 1
ATOM 2215 C CA . LYS A 1 283 ? -16.188 -37.219 -0.439 1 34.41 283 LYS A CA 1
ATOM 2216 C C . LYS A 1 283 ? -17.438 -37.625 0.331 1 34.41 283 LYS A C 1
ATOM 2218 O O . LYS A 1 283 ? -17.469 -37.594 1.562 1 34.41 283 LYS A O 1
ATOM 2223 N N . ARG A 1 284 ? -18.734 -37.312 -0.13 1 27.69 284 ARG A N 1
ATOM 2224 C CA . ARG A 1 284 ? -19.609 -38.469 0.147 1 27.69 284 ARG A CA 1
ATOM 2225 C C . ARG A 1 284 ? -19.141 -39.688 -0.613 1 27.69 284 ARG A C 1
ATOM 2227 O O . ARG A 1 284 ? -18.672 -39.594 -1.746 1 27.69 284 ARG A O 1
ATOM 2234 N N . MET B 1 1 ? -25.344 -32.5 -20.234 1 44.09 1 MET B N 1
ATOM 2235 C CA . MET B 1 1 ? -23.938 -32.75 -19.875 1 44.09 1 MET B CA 1
ATOM 2236 C C . MET B 1 1 ? -23.562 -31.984 -18.609 1 44.09 1 MET B C 1
ATOM 2238 O O . MET B 1 1 ? -23.766 -30.766 -18.531 1 44.09 1 MET B O 1
ATOM 2242 N N . GLU B 1 2 ? -23.359 -32.656 -17.484 1 59.47 2 GLU B N 1
ATOM 2243 C CA . GLU B 1 2 ? -23.141 -32.062 -16.172 1 59.47 2 GLU B CA 1
ATOM 2244 C C . GLU B 1 2 ? -21.984 -31.062 -16.219 1 59.47 2 GLU B C 1
ATOM 2246 O O . GLU B 1 2 ? -20.891 -31.406 -16.688 1 59.47 2 GLU B O 1
ATOM 2251 N N . LYS B 1 3 ? -22.234 -29.781 -16.266 1 73.31 3 LYS B N 1
ATOM 2252 C CA . LYS B 1 3 ? -21.234 -28.703 -16.375 1 73.31 3 LYS B CA 1
ATOM 2253 C C . LYS B 1 3 ? -20.141 -28.859 -15.312 1 73.31 3 LYS B C 1
ATOM 2255 O O . LYS B 1 3 ? -20.438 -29.047 -14.133 1 73.31 3 LYS B O 1
ATOM 2260 N N . ARG B 1 4 ? -18.922 -29.234 -15.594 1 88.12 4 ARG B N 1
ATOM 2261 C CA . ARG B 1 4 ? -17.766 -29.359 -14.703 1 88.12 4 ARG B CA 1
ATOM 2262 C C . ARG B 1 4 ? -17.078 -28.016 -14.508 1 88.12 4 ARG B C 1
ATOM 2264 O O . ARG B 1 4 ? -17.234 -27.109 -15.328 1 88.12 4 ARG B O 1
ATOM 2271 N N . THR B 1 5 ? -16.578 -27.922 -13.32 1 92.56 5 THR B N 1
ATOM 2272 C CA . THR B 1 5 ? -15.828 -26.703 -13.031 1 92.56 5 THR B CA 1
ATOM 2273 C C . THR B 1 5 ? -14.695 -26.516 -14.039 1 92.56 5 THR B C 1
ATOM 2275 O O . THR B 1 5 ? -13.977 -27.469 -14.359 1 92.56 5 THR B O 1
ATOM 2278 N N . SER B 1 6 ? -14.617 -25.406 -14.602 1 93.25 6 SER B N 1
ATOM 2279 C CA . SER B 1 6 ? -13.562 -25.047 -15.547 1 93.25 6 SER B CA 1
ATOM 2280 C C . SER B 1 6 ? -12.727 -23.891 -15.031 1 93.25 6 SER B C 1
ATOM 2282 O O . SER B 1 6 ? -13.266 -22.812 -14.727 1 93.25 6 SER B O 1
ATOM 2284 N N . VAL B 1 7 ? -11.445 -24.125 -14.883 1 91.75 7 VAL B N 1
ATOM 2285 C CA . VAL B 1 7 ? -10.508 -23.062 -14.539 1 91.75 7 VAL B CA 1
ATOM 2286 C C . VAL B 1 7 ? -10.07 -22.312 -15.805 1 91.75 7 VAL B C 1
ATOM 2288 O O . VAL B 1 7 ? -9.273 -22.844 -16.578 1 91.75 7 VAL B O 1
ATOM 2291 N N . ILE B 1 8 ? -10.492 -21.156 -15.984 1 93.94 8 ILE B N 1
ATOM 2292 C CA . ILE B 1 8 ? -10.289 -20.391 -17.203 1 93.94 8 ILE B CA 1
ATOM 2293 C C . ILE B 1 8 ? -8.953 -19.656 -17.141 1 93.94 8 ILE B C 1
ATOM 2295 O O . ILE B 1 8 ? -8.203 -19.625 -18.125 1 93.94 8 ILE B O 1
ATOM 2299 N N . GLU B 1 9 ? -8.648 -18.969 -16.062 1 94.81 9 GLU B N 1
ATOM 2300 C CA . GLU B 1 9 ? -7.371 -18.344 -15.734 1 94.81 9 GLU B CA 1
ATOM 2301 C C . GLU B 1 9 ? -6.879 -18.766 -14.352 1 94.81 9 GLU B C 1
ATOM 2303 O O . GLU B 1 9 ? -7.676 -18.938 -13.43 1 94.81 9 GLU B O 1
ATOM 2308 N N . SER B 1 10 ? -5.633 -18.969 -14.25 1 94.44 10 SER B N 1
ATOM 2309 C CA . SER B 1 10 ? -5.027 -19.328 -12.977 1 94.44 10 SER B CA 1
ATOM 2310 C C . SER B 1 10 ? -3.604 -18.781 -12.867 1 94.44 10 SER B C 1
ATOM 2312 O O . SER B 1 10 ? -2.734 -19.156 -13.656 1 94.44 10 SER B O 1
ATOM 2314 N N . PHE B 1 11 ? -3.393 -17.906 -11.953 1 96.38 11 PHE B N 1
ATOM 2315 C CA . PHE B 1 11 ? -2.084 -17.297 -11.758 1 96.38 11 PHE B CA 1
ATOM 2316 C C . PHE B 1 11 ? -1.588 -17.531 -10.336 1 96.38 11 PHE B C 1
ATOM 2318 O O . PHE B 1 11 ? -2.365 -17.453 -9.383 1 96.38 11 PHE B O 1
ATOM 2325 N N . HIS B 1 12 ? -0.37 -17.859 -10.203 1 95.06 12 HIS B N 1
ATOM 2326 C CA . HIS B 1 12 ? 0.34 -17.953 -8.93 1 95.06 12 HIS B CA 1
ATOM 2327 C C . HIS B 1 12 ? 1.479 -16.938 -8.859 1 95.06 12 HIS B C 1
ATOM 2329 O O . HIS B 1 12 ? 2.17 -16.703 -9.852 1 95.06 12 HIS B O 1
ATOM 2335 N N . TYR B 1 13 ? 1.65 -16.406 -7.773 1 96.5 13 TYR B N 1
ATOM 2336 C CA . TYR B 1 13 ? 2.746 -15.461 -7.605 1 96.5 13 TYR B CA 1
ATOM 2337 C C . TYR B 1 13 ? 3.34 -15.562 -6.207 1 96.5 13 TYR B C 1
ATOM 2339 O O . TYR B 1 13 ? 2.607 -15.703 -5.223 1 96.5 13 TYR B O 1
ATOM 2347 N N . VAL B 1 14 ? 4.617 -15.547 -6.129 1 95.62 14 VAL B N 1
ATOM 2348 C CA . VAL B 1 14 ? 5.363 -15.484 -4.875 1 95.62 14 VAL B CA 1
ATOM 2349 C C . VAL B 1 14 ? 6.102 -14.148 -4.781 1 95.62 14 VAL B C 1
ATOM 2351 O O . VAL B 1 14 ? 7.082 -13.922 -5.492 1 95.62 14 VAL B O 1
ATOM 2354 N N . PRO B 1 15 ? 5.645 -13.281 -3.918 1 94.44 15 PRO B N 1
ATOM 2355 C CA . PRO B 1 15 ? 6.324 -11.992 -3.775 1 94.44 15 PRO B CA 1
ATOM 2356 C C . PRO B 1 15 ? 7.754 -12.133 -3.262 1 94.44 15 PRO B C 1
ATOM 2358 O O . PRO B 1 15 ? 8.125 -13.188 -2.736 1 94.44 15 PRO B O 1
ATOM 2361 N N . ALA B 1 16 ? 8.57 -11.062 -3.453 1 91.69 16 ALA B N 1
ATOM 2362 C CA . ALA B 1 16 ? 9.906 -11.023 -2.875 1 91.69 16 ALA B CA 1
ATOM 2363 C C . ALA B 1 16 ? 9.859 -11.203 -1.359 1 91.69 16 ALA B C 1
ATOM 2365 O O . ALA B 1 16 ? 8.859 -10.859 -0.722 1 91.69 16 ALA B O 1
ATOM 2366 N N . PRO B 1 17 ? 10.992 -11.711 -0.863 1 87.81 17 PRO B N 1
ATOM 2367 C CA . PRO B 1 17 ? 11.031 -11.906 0.588 1 87.81 17 PRO B CA 1
ATOM 2368 C C . PRO B 1 17 ? 10.695 -10.633 1.362 1 87.81 17 PRO B C 1
ATOM 2370 O O . PRO B 1 17 ? 11.219 -9.562 1.046 1 87.81 17 PRO B O 1
ATOM 2373 N N . SER B 1 18 ? 9.82 -10.711 2.297 1 89.94 18 SER B N 1
ATOM 2374 C CA . SER B 1 18 ? 9.445 -9.672 3.248 1 89.94 18 SER B CA 1
ATOM 2375 C C . SER B 1 18 ? 8.602 -8.586 2.578 1 89.94 18 SER B C 1
ATOM 2377 O O . SER B 1 18 ? 8.281 -7.574 3.199 1 89.94 18 SER B O 1
ATOM 2379 N N . TRP B 1 19 ? 8.312 -8.766 1.302 1 93.44 19 TRP B N 1
ATOM 2380 C CA . TRP B 1 19 ? 7.551 -7.73 0.607 1 93.44 19 TRP B CA 1
ATOM 2381 C C . TRP B 1 19 ? 6.211 -7.488 1.295 1 93.44 19 TRP B C 1
ATOM 2383 O O . TRP B 1 19 ? 5.836 -6.344 1.548 1 93.44 19 TRP B O 1
ATOM 2393 N N . THR B 1 20 ? 5.523 -8.555 1.672 1 94.75 20 THR B N 1
ATOM 2394 C CA . THR B 1 20 ? 4.152 -8.445 2.162 1 94.75 20 THR B CA 1
ATOM 2395 C C . THR B 1 20 ? 4.125 -7.891 3.582 1 94.75 20 THR B C 1
ATOM 2397 O O . THR B 1 20 ? 3.057 -7.598 4.121 1 94.75 20 THR B O 1
ATOM 2400 N N . ARG B 1 21 ? 5.297 -7.684 4.156 1 93.62 21 ARG B N 1
ATOM 2401 C CA . ARG B 1 21 ? 5.387 -6.957 5.418 1 93.62 21 ARG B CA 1
ATOM 2402 C C . ARG B 1 21 ? 5.246 -5.453 5.195 1 93.62 21 ARG B C 1
ATOM 2404 O O . ARG B 1 21 ? 4.883 -4.719 6.113 1 93.62 21 ARG B O 1
ATOM 2411 N N . ALA B 1 22 ? 5.559 -5.066 3.93 1 95.44 22 ALA B N 1
ATOM 2412 C CA . ALA B 1 22 ? 5.672 -3.633 3.678 1 95.44 22 ALA B CA 1
ATOM 2413 C C . ALA B 1 22 ? 4.57 -3.148 2.742 1 95.44 22 ALA B C 1
ATOM 2415 O O . ALA B 1 22 ? 4.172 -1.981 2.793 1 95.44 22 ALA B O 1
ATOM 2416 N N . ALA B 1 23 ? 4.121 -4.02 1.891 1 96.75 23 ALA B N 1
ATOM 2417 C CA . ALA B 1 23 ? 3.188 -3.59 0.854 1 96.75 23 ALA B CA 1
ATOM 2418 C C . ALA B 1 23 ? 2.268 -4.734 0.437 1 96.75 23 ALA B C 1
ATOM 2420 O O . ALA B 1 23 ? 2.537 -5.898 0.738 1 96.75 23 ALA B O 1
ATOM 2421 N N . PHE B 1 24 ? 1.264 -4.371 -0.288 1 96.88 24 PHE B N 1
ATOM 2422 C CA . PHE B 1 24 ? 0.281 -5.352 -0.735 1 96.88 24 PHE B CA 1
ATOM 2423 C C . PHE B 1 24 ? 0.812 -6.152 -1.92 1 96.88 24 PHE B C 1
ATOM 2425 O O . PHE B 1 24 ? 1.661 -5.668 -2.67 1 96.88 24 PHE B O 1
ATOM 2432 N N . SER B 1 25 ? 0.292 -7.324 -2.02 1 97.44 25 SER B N 1
ATOM 2433 C CA . SER B 1 25 ? 0.552 -8.172 -3.178 1 97.44 25 SER B CA 1
ATOM 2434 C C . SER B 1 25 ? -0.65 -9.062 -3.496 1 97.44 25 SER B C 1
ATOM 2436 O O . SER B 1 25 ? -1.661 -9.016 -2.791 1 97.44 25 SER B O 1
ATOM 2438 N N . VAL B 1 26 ? -0.614 -9.672 -4.586 1 98.25 26 VAL B N 1
ATOM 2439 C CA . VAL B 1 26 ? -1.561 -10.695 -5.012 1 98.25 26 VAL B CA 1
ATOM 2440 C C . VAL B 1 26 ? -0.85 -12.047 -5.117 1 98.25 26 VAL B C 1
ATOM 2442 O O . VAL B 1 26 ? 0.147 -12.172 -5.832 1 98.25 26 VAL B O 1
ATOM 2445 N N . LEU B 1 27 ? -1.354 -13.031 -4.418 1 97 27 LEU B N 1
ATOM 2446 C CA . LEU B 1 27 ? -0.685 -14.328 -4.352 1 97 27 LEU B CA 1
ATOM 2447 C C . LEU B 1 27 ? -1.236 -15.273 -5.41 1 97 27 LEU B C 1
ATOM 2449 O O . LEU B 1 27 ? -0.515 -16.141 -5.906 1 97 27 LEU B O 1
ATOM 2453 N N . ARG B 1 28 ? -2.471 -15.156 -5.641 1 97.06 28 ARG B N 1
ATOM 2454 C CA . ARG B 1 28 ? -3.186 -15.945 -6.641 1 97.06 28 ARG B CA 1
ATOM 2455 C C . ARG B 1 28 ? -4.312 -15.133 -7.27 1 97.06 28 ARG B C 1
ATOM 2457 O O . ARG B 1 28 ? -4.832 -14.195 -6.656 1 97.06 28 ARG B O 1
ATOM 2464 N N . ALA B 1 29 ? -4.613 -15.492 -8.438 1 98.31 29 ALA B N 1
ATOM 2465 C CA . ALA B 1 29 ? -5.75 -14.875 -9.109 1 98.31 29 ALA B CA 1
ATOM 2466 C C . ALA B 1 29 ? -6.277 -15.766 -10.227 1 98.31 29 ALA B C 1
ATOM 2468 O O . ALA B 1 29 ? -5.547 -16.625 -10.742 1 98.31 29 ALA B O 1
ATOM 2469 N N . GLY B 1 30 ? -7.547 -15.578 -10.523 1 97.94 30 GLY B N 1
ATOM 2470 C CA . GLY B 1 30 ? -8.055 -16.391 -11.609 1 97.94 30 GLY B CA 1
ATOM 2471 C C . GLY B 1 30 ? -9.516 -16.125 -11.922 1 97.94 30 GLY B C 1
ATOM 2472 O O . GLY B 1 30 ? -10.109 -15.203 -11.383 1 97.94 30 GLY B O 1
ATOM 2473 N N . LYS B 1 31 ? -9.938 -16.828 -12.914 1 98.44 31 LYS B N 1
ATOM 2474 C CA . LYS B 1 31 ? -11.328 -16.906 -13.367 1 98.44 31 LYS B CA 1
ATOM 2475 C C . LYS B 1 31 ? -11.812 -18.344 -13.422 1 98.44 31 LYS B C 1
ATOM 2477 O O . LYS B 1 31 ? -11.141 -19.219 -13.984 1 98.44 31 LYS B O 1
ATOM 2482 N N . VAL B 1 32 ? -12.938 -18.609 -12.812 1 97.25 32 VAL B N 1
ATOM 2483 C CA . VAL B 1 32 ? -13.453 -19.969 -12.734 1 97.25 32 VAL B CA 1
ATOM 2484 C C . VAL B 1 32 ? -14.922 -20 -13.148 1 97.25 32 VAL B C 1
ATOM 2486 O O . VAL B 1 32 ? -15.711 -19.156 -12.711 1 97.25 32 VAL B O 1
ATOM 2489 N N . ALA B 1 33 ? -15.258 -20.844 -14.008 1 97.88 33 ALA B N 1
ATOM 2490 C CA . ALA B 1 33 ? -16.641 -21.266 -14.227 1 97.88 33 ALA B CA 1
ATOM 2491 C C . ALA B 1 33 ? -16.984 -22.5 -13.398 1 97.88 33 ALA B C 1
ATOM 2493 O O . ALA B 1 33 ? -16.594 -23.609 -13.75 1 97.88 33 ALA B O 1
ATOM 2494 N N . ALA B 1 34 ? -17.703 -22.25 -12.375 1 96.94 34 ALA B N 1
ATOM 2495 C CA . ALA B 1 34 ? -17.938 -23.297 -11.367 1 96.94 34 ALA B CA 1
ATOM 2496 C C . ALA B 1 34 ? -18.938 -24.328 -11.867 1 96.94 34 ALA B C 1
ATOM 2498 O O . ALA B 1 34 ? -19.859 -24 -12.609 1 96.94 34 ALA B O 1
ATOM 2499 N N . GLY B 1 35 ? -18.703 -25.578 -11.531 1 95.81 35 GLY B N 1
ATOM 2500 C CA . GLY B 1 35 ? -19.734 -26.594 -11.68 1 95.81 35 GLY B CA 1
ATOM 2501 C C . GLY B 1 35 ? -20.734 -26.594 -10.547 1 95.81 35 GLY B C 1
ATOM 2502 O O . GLY B 1 35 ? -20.578 -25.844 -9.57 1 95.81 35 GLY B O 1
ATOM 2503 N N . PRO B 1 36 ? -21.812 -27.391 -10.727 1 95.38 36 PRO B N 1
ATOM 2504 C CA . PRO B 1 36 ? -22.875 -27.406 -9.711 1 95.38 36 PRO B CA 1
ATOM 2505 C C . PRO B 1 36 ? -22.359 -27.859 -8.352 1 95.38 36 PRO B C 1
ATOM 2507 O O . PRO B 1 36 ? -22.984 -27.562 -7.324 1 95.38 36 PRO B O 1
ATOM 2510 N N . ASP B 1 37 ? -21.25 -28.531 -8.273 1 93.81 37 ASP B N 1
ATOM 2511 C CA . ASP B 1 37 ? -20.734 -29.094 -7.023 1 93.81 37 ASP B CA 1
ATOM 2512 C C . ASP B 1 37 ? -19.594 -28.25 -6.469 1 93.81 37 ASP B C 1
ATOM 2514 O O . ASP B 1 37 ? -18.938 -28.641 -5.492 1 93.81 37 ASP B O 1
ATOM 2518 N N . TYR B 1 38 ? -19.391 -27.172 -7.047 1 94.62 38 TYR B N 1
ATOM 2519 C CA . TYR B 1 38 ? -18.266 -26.328 -6.629 1 94.62 38 TYR B CA 1
ATOM 2520 C C . TYR B 1 38 ? -18.469 -25.828 -5.203 1 94.62 38 TYR B C 1
ATOM 2522 O O . TYR B 1 38 ? -19.438 -25.109 -4.918 1 94.62 38 TYR B O 1
ATOM 2530 N N . ARG B 1 39 ? -17.594 -26.172 -4.297 1 95.19 39 ARG B N 1
ATOM 2531 C CA . ARG B 1 39 ? -17.625 -25.75 -2.896 1 95.19 39 ARG B CA 1
ATOM 2532 C C . ARG B 1 39 ? -16.234 -25.797 -2.275 1 95.19 39 ARG B C 1
ATOM 2534 O O . ARG B 1 39 ? -15.555 -26.828 -2.344 1 95.19 39 ARG B O 1
ATOM 2541 N N . ILE B 1 40 ? -15.844 -24.75 -1.713 1 94.56 40 ILE B N 1
ATOM 2542 C CA . ILE B 1 40 ? -14.57 -24.656 -1.009 1 94.56 40 ILE B CA 1
ATOM 2543 C C . ILE B 1 40 ? -14.805 -24.25 0.444 1 94.56 40 ILE B C 1
ATOM 2545 O O . ILE B 1 40 ? -15.523 -23.281 0.716 1 94.56 40 ILE B O 1
ATOM 2549 N N . GLU B 1 41 ? -14.266 -24.969 1.314 1 94.44 41 GLU B N 1
ATOM 2550 C CA . GLU B 1 41 ? -14.344 -24.719 2.752 1 94.44 41 GLU B CA 1
ATOM 2551 C C . GLU B 1 41 ? -12.961 -24.734 3.391 1 94.44 41 GLU B C 1
ATOM 2553 O O . GLU B 1 41 ? -12.188 -25.672 3.193 1 94.44 41 GLU B O 1
ATOM 2558 N N . ARG B 1 42 ? -12.672 -23.688 4.141 1 93.06 42 ARG B N 1
ATOM 2559 C CA . ARG B 1 42 ? -11.383 -23.578 4.82 1 93.06 42 ARG B CA 1
ATOM 2560 C C . ARG B 1 42 ? -11.562 -23.078 6.25 1 93.06 42 ARG B C 1
ATOM 2562 O O . ARG B 1 42 ? -12.398 -22.203 6.508 1 93.06 42 ARG B O 1
ATOM 2569 N N . ALA B 1 43 ? -10.828 -23.609 7.141 1 92.19 43 ALA B N 1
ATOM 2570 C CA . ALA B 1 43 ? -10.852 -23.141 8.523 1 92.19 43 ALA B CA 1
ATOM 2571 C C . ALA B 1 43 ? -10.07 -21.828 8.68 1 92.19 43 ALA B C 1
ATOM 2573 O O . ALA B 1 43 ? -10.578 -20.859 9.219 1 92.19 43 ALA B O 1
ATOM 2574 N N . VAL B 1 44 ? -8.82 -21.781 8.312 1 92.19 44 VAL B N 1
ATOM 2575 C CA . VAL B 1 44 ? -7.922 -20.641 8.273 1 92.19 44 VAL B CA 1
ATOM 2576 C C . VAL B 1 44 ? -6.98 -20.766 7.074 1 92.19 44 VAL B C 1
ATOM 2578 O O . VAL B 1 44 ? -6.543 -21.859 6.734 1 92.19 44 VAL B O 1
ATOM 2581 N N . TYR B 1 45 ? -6.684 -19.734 6.508 1 92.88 45 TYR B N 1
ATOM 2582 C CA . TYR B 1 45 ? -5.844 -19.75 5.316 1 92.88 45 TYR B CA 1
ATOM 2583 C C . TYR B 1 45 ? -5.109 -18.422 5.156 1 92.88 45 TYR B C 1
ATOM 2585 O O . TYR B 1 45 ? -5.645 -17.359 5.496 1 92.88 45 TYR B O 1
ATOM 2593 N N . PRO B 1 46 ? -3.893 -18.438 4.621 1 92.12 46 PRO B N 1
ATOM 2594 C CA . PRO B 1 46 ? -3.15 -17.188 4.441 1 92.12 46 PRO B CA 1
ATOM 2595 C C . PRO B 1 46 ? -3.809 -16.25 3.43 1 92.12 46 PRO B C 1
ATOM 2597 O O . PRO B 1 46 ? -4.371 -16.703 2.434 1 92.12 46 PRO B O 1
ATOM 2600 N N . GLY B 1 47 ? -3.631 -14.953 3.732 1 94.75 47 GLY B N 1
ATOM 2601 C CA . GLY B 1 47 ? -4.18 -13.945 2.846 1 94.75 47 GLY B CA 1
ATOM 2602 C C . GLY B 1 47 ? -5.668 -13.727 3.033 1 94.75 47 GLY B C 1
ATOM 2603 O O . GLY B 1 47 ? -6.219 -14.055 4.086 1 94.75 47 GLY B O 1
ATOM 2604 N N . GLN B 1 48 ? -6.258 -13.008 2.117 1 97.31 48 GLN B N 1
ATOM 2605 C CA . GLN B 1 48 ? -7.688 -12.75 2.01 1 97.31 48 GLN B CA 1
ATOM 2606 C C . GLN B 1 48 ? -8.195 -13.031 0.599 1 97.31 48 GLN B C 1
ATOM 2608 O O . GLN B 1 48 ? -7.539 -12.672 -0.383 1 97.31 48 GLN B O 1
ATOM 2613 N N . ASP B 1 49 ? -9.32 -13.648 0.521 1 97.69 49 ASP B N 1
ATOM 2614 C CA . ASP B 1 49 ? -9.867 -13.969 -0.794 1 97.69 49 ASP B CA 1
ATOM 2615 C C . ASP B 1 49 ? -10.977 -12.992 -1.182 1 97.69 49 ASP B C 1
ATOM 2617 O O . ASP B 1 49 ? -11.914 -12.773 -0.41 1 97.69 49 ASP B O 1
ATOM 2621 N N . ILE B 1 50 ? -10.836 -12.414 -2.336 1 98.62 50 ILE B N 1
ATOM 2622 C CA . ILE B 1 50 ? -11.844 -11.531 -2.91 1 98.62 50 ILE B CA 1
ATOM 2623 C C . ILE B 1 50 ? -12.484 -12.203 -4.121 1 98.62 50 ILE B C 1
ATOM 2625 O O . ILE B 1 50 ? -11.789 -12.688 -5.012 1 98.62 50 ILE B O 1
ATOM 2629 N N . LEU B 1 51 ? -13.789 -12.219 -4.125 1 98.38 51 LEU B N 1
ATOM 2630 C CA . LEU B 1 51 ? -14.539 -12.875 -5.188 1 98.38 51 LEU B CA 1
ATOM 2631 C C . LEU B 1 51 ? -15.539 -11.914 -5.82 1 98.38 51 LEU B C 1
ATOM 2633 O O . LEU B 1 51 ? -16.25 -11.203 -5.113 1 98.38 51 LEU B O 1
ATOM 2637 N N . TYR B 1 52 ? -15.562 -11.805 -7.133 1 98.69 52 TYR B N 1
ATOM 2638 C CA . TYR B 1 52 ? -16.531 -11.031 -7.906 1 98.69 52 TYR B CA 1
ATOM 2639 C C . TYR B 1 52 ? -17.328 -11.938 -8.836 1 98.69 52 TYR B C 1
ATOM 2641 O O . TYR B 1 52 ? -16.766 -12.641 -9.672 1 98.69 52 TYR B O 1
ATOM 2649 N N . CYS B 1 53 ? -18.641 -11.906 -8.727 1 98.75 53 CYS B N 1
ATOM 2650 C CA . CYS B 1 53 ? -19.516 -12.781 -9.492 1 98.75 53 CYS B CA 1
ATOM 2651 C C . CYS B 1 53 ? -19.875 -12.164 -10.844 1 98.75 53 CYS B C 1
ATOM 2653 O O . CYS B 1 53 ? -20.531 -11.125 -10.898 1 98.75 53 CYS B O 1
ATOM 2655 N N . LEU B 1 54 ? -19.453 -12.805 -11.914 1 98.12 54 LEU B N 1
ATOM 2656 C CA . LEU B 1 54 ? -19.734 -12.344 -13.266 1 98.12 54 LEU B CA 1
ATOM 2657 C C . LEU B 1 54 ? -21.125 -12.773 -13.711 1 98.12 54 LEU B C 1
ATOM 2659 O O . LEU B 1 54 ? -21.844 -12 -14.359 1 98.12 54 LEU B O 1
ATOM 2663 N N . ALA B 1 55 ? -21.484 -13.922 -13.445 1 98.25 55 ALA B N 1
ATOM 2664 C CA . ALA B 1 55 ? -22.734 -14.555 -13.82 1 98.25 55 ALA B CA 1
ATOM 2665 C C . ALA B 1 55 ? -23.094 -15.68 -12.852 1 98.25 55 ALA B C 1
ATOM 2667 O O . ALA B 1 55 ? -22.234 -16.172 -12.125 1 98.25 55 ALA B O 1
ATOM 2668 N N . GLY B 1 56 ? -24.391 -16.031 -12.859 1 98.5 56 GLY B N 1
ATOM 2669 C CA . GLY B 1 56 ? -24.844 -17.078 -11.953 1 98.5 56 GLY B CA 1
ATOM 2670 C C . GLY B 1 56 ? -24.984 -16.625 -10.523 1 98.5 56 GLY B C 1
ATOM 2671 O O . GLY B 1 56 ? -25.25 -15.438 -10.266 1 98.5 56 GLY B O 1
ATOM 2672 N N . ALA B 1 57 ? -24.938 -17.672 -9.656 1 98.44 57 ALA B N 1
ATOM 2673 C CA . ALA B 1 57 ? -25.172 -17.328 -8.25 1 98.44 57 ALA B CA 1
ATOM 2674 C C . ALA B 1 57 ? -24.453 -18.312 -7.324 1 98.44 57 ALA B C 1
ATOM 2676 O O . ALA B 1 57 ? -24.078 -19.406 -7.738 1 98.44 57 ALA B O 1
ATOM 2677 N N . GLY B 1 58 ? -24.219 -17.844 -6.141 1 98.56 58 GLY B N 1
ATOM 2678 C CA . GLY B 1 58 ? -23.656 -18.641 -5.055 1 98.56 58 GLY B CA 1
ATOM 2679 C C . GLY B 1 58 ? -23.781 -17.953 -3.701 1 98.56 58 GLY B C 1
ATOM 2680 O O . GLY B 1 58 ? -24.562 -17.031 -3.533 1 98.56 58 GLY B O 1
ATOM 2681 N N . TYR B 1 59 ? -23.078 -18.531 -2.76 1 98.62 59 TYR B N 1
ATOM 2682 C CA . TYR B 1 59 ? -23.047 -17.891 -1.45 1 98.62 59 TYR B CA 1
ATOM 2683 C C . TYR B 1 59 ? -21.656 -17.984 -0.842 1 98.62 59 TYR B C 1
ATOM 2685 O O . TYR B 1 59 ? -20.828 -18.812 -1.256 1 98.62 59 TYR B O 1
ATOM 2693 N N . VAL B 1 60 ? -21.375 -17.109 0.048 1 98.56 60 VAL B N 1
ATOM 2694 C CA . VAL B 1 60 ? -20.141 -17.078 0.838 1 98.56 60 VAL B CA 1
ATOM 2695 C C . VAL B 1 60 ? -20.484 -17.031 2.324 1 98.56 60 VAL B C 1
ATOM 2697 O O . VAL B 1 60 ? -21.391 -16.312 2.74 1 98.56 60 VAL B O 1
ATOM 2700 N N . GLU B 1 61 ? -19.938 -17.859 3.061 1 98.25 61 GLU B N 1
ATOM 2701 C CA . GLU B 1 61 ? -19.969 -17.766 4.516 1 98.25 61 GLU B CA 1
ATOM 2702 C C . GLU B 1 61 ? -18.641 -17.234 5.066 1 98.25 61 GLU B C 1
ATOM 2704 O O . GLU B 1 61 ? -17.578 -17.797 4.82 1 98.25 61 GLU B O 1
ATOM 2709 N N . THR B 1 62 ? -18.672 -16.188 5.719 1 97.56 62 THR B N 1
ATOM 2710 C CA . THR B 1 62 ? -17.5 -15.562 6.312 1 97.56 62 THR B CA 1
ATOM 2711 C C . THR B 1 62 ? -17.891 -14.734 7.531 1 97.56 62 THR B C 1
ATOM 2713 O O . THR B 1 62 ? -18.969 -14.125 7.555 1 97.56 62 THR B O 1
ATOM 2716 N N . LEU B 1 63 ? -17.047 -14.758 8.516 1 95.38 63 LEU B N 1
ATOM 2717 C CA . LEU B 1 63 ? -17.234 -13.984 9.742 1 95.38 63 LEU B CA 1
ATOM 2718 C C . LEU B 1 63 ? -18.625 -14.258 10.336 1 95.38 63 LEU B C 1
ATOM 2720 O O . LEU B 1 63 ? -19.297 -13.328 10.773 1 95.38 63 LEU B O 1
ATOM 2724 N N . GLY B 1 64 ? -19.047 -15.43 10.18 1 92.25 64 GLY B N 1
ATOM 2725 C CA . GLY B 1 64 ? -20.281 -15.867 10.82 1 92.25 64 GLY B CA 1
ATOM 2726 C C . GLY B 1 64 ? -21.531 -15.461 10.047 1 92.25 64 GLY B C 1
ATOM 2727 O O . GLY B 1 64 ? -22.641 -15.617 10.531 1 92.25 64 GLY B O 1
ATOM 2728 N N . GLN B 1 65 ? -21.375 -14.93 8.891 1 95.62 65 GLN B N 1
ATOM 2729 C CA . GLN B 1 65 ? -22.5 -14.5 8.062 1 95.62 65 GLN B CA 1
ATOM 2730 C C . GLN B 1 65 ? -22.547 -15.281 6.75 1 95.62 65 GLN B C 1
ATOM 2732 O O . GLN B 1 65 ? -21.5 -15.602 6.184 1 95.62 65 GLN B O 1
ATOM 2737 N N . ARG B 1 66 ? -23.75 -15.586 6.379 1 97.62 66 ARG B N 1
ATOM 2738 C CA . ARG B 1 66 ? -23.938 -16.109 5.031 1 97.62 66 ARG B CA 1
ATOM 2739 C C . ARG B 1 66 ? -24.406 -15.008 4.082 1 97.62 66 ARG B C 1
ATOM 2741 O O . ARG B 1 66 ? -25.391 -14.32 4.359 1 97.62 66 ARG B O 1
ATOM 2748 N N . ILE B 1 67 ? -23.734 -14.828 3.018 1 98.19 67 ILE B N 1
ATOM 2749 C CA . ILE B 1 67 ? -24.016 -13.781 2.041 1 98.19 67 ILE B CA 1
ATOM 2750 C C . ILE B 1 67 ? -24.328 -14.414 0.686 1 98.19 67 ILE B C 1
ATOM 2752 O O . ILE B 1 67 ? -23.469 -15.078 0.091 1 98.19 67 ILE B O 1
ATOM 2756 N N . ASP B 1 68 ? -25.547 -14.211 0.232 1 98.5 68 ASP B N 1
ATOM 2757 C CA . ASP B 1 68 ? -25.844 -14.602 -1.145 1 98.5 68 ASP B CA 1
ATOM 2758 C C . ASP B 1 68 ? -25.172 -13.648 -2.137 1 98.5 68 ASP B C 1
ATOM 2760 O O . ASP B 1 68 ? -25.156 -12.438 -1.932 1 98.5 68 ASP B O 1
ATOM 2764 N N . VAL B 1 69 ? -24.594 -14.242 -3.154 1 98.56 69 VAL B N 1
ATOM 2765 C CA . VAL B 1 69 ? -23.828 -13.453 -4.105 1 98.56 69 VAL B CA 1
ATOM 2766 C C . VAL B 1 69 ? -24.359 -13.672 -5.52 1 98.56 69 VAL B C 1
ATOM 2768 O O . VAL B 1 69 ? -24.469 -14.812 -5.977 1 98.56 69 VAL B O 1
ATOM 2771 N N . GLY B 1 70 ? -24.719 -12.617 -6.164 1 98.38 70 GLY B N 1
ATOM 2772 C CA . GLY B 1 70 ? -25.156 -12.641 -7.551 1 98.38 70 GLY B CA 1
ATOM 2773 C C . GLY B 1 70 ? -24.297 -11.797 -8.469 1 98.38 70 GLY B C 1
ATOM 2774 O O . GLY B 1 70 ? -23.281 -11.242 -8.039 1 98.38 70 GLY B O 1
ATOM 2775 N N . PRO B 1 71 ? -24.719 -11.742 -9.781 1 98.12 71 PRO B N 1
ATOM 2776 C CA . PRO B 1 71 ? -23.922 -10.969 -10.742 1 98.12 71 PRO B CA 1
ATOM 2777 C C . PRO B 1 71 ? -23.719 -9.523 -10.312 1 98.12 71 PRO B C 1
ATOM 2779 O O . PRO B 1 71 ? -24.656 -8.875 -9.828 1 98.12 71 PRO B O 1
ATOM 2782 N N . GLY B 1 72 ? -22.453 -9.078 -10.422 1 98 72 GLY B N 1
ATOM 2783 C CA . GLY B 1 72 ? -22.156 -7.695 -10.102 1 98 72 GLY B CA 1
ATOM 2784 C C . GLY B 1 72 ? -21.812 -7.48 -8.641 1 98 72 GLY B C 1
ATOM 2785 O O . GLY B 1 72 ? -21.562 -6.348 -8.219 1 98 72 GLY B O 1
ATOM 2786 N N . GLN B 1 73 ? -21.781 -8.562 -7.891 1 98.25 73 GLN B N 1
ATOM 2787 C CA . GLN B 1 73 ? -21.484 -8.438 -6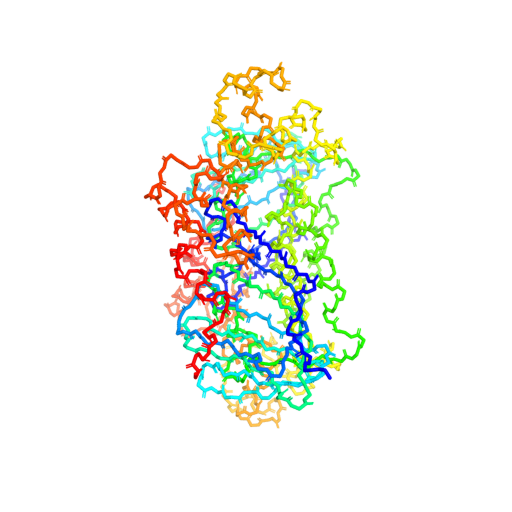.465 1 98.25 73 GLN B CA 1
ATOM 2788 C C . GLN B 1 73 ? -20.125 -9.023 -6.125 1 98.25 73 GLN B C 1
ATOM 2790 O O . GLN B 1 73 ? -19.688 -10.008 -6.73 1 98.25 73 GLN B O 1
ATOM 2795 N N . LEU B 1 74 ? -19.453 -8.328 -5.234 1 98.56 74 LEU B N 1
ATOM 2796 C CA . LEU B 1 74 ? -18.141 -8.719 -4.73 1 98.56 74 LEU B CA 1
ATOM 2797 C C . LEU B 1 74 ? -18.203 -9.023 -3.24 1 98.56 74 LEU B C 1
ATOM 2799 O O . LEU B 1 74 ? -18.859 -8.305 -2.48 1 98.56 74 LEU B O 1
ATOM 2803 N N . VAL B 1 75 ? -17.547 -10.086 -2.805 1 98.69 75 VAL B N 1
ATOM 2804 C CA . VAL B 1 75 ? -17.438 -10.391 -1.382 1 98.69 75 VAL B CA 1
ATOM 2805 C C . VAL B 1 75 ? -15.961 -10.516 -1 1 98.69 75 VAL B C 1
ATOM 2807 O O . VAL B 1 75 ? -15.172 -11.125 -1.729 1 98.69 75 VAL B O 1
ATOM 2810 N N . TRP B 1 76 ? -15.586 -9.859 0.053 1 98.56 76 TRP B N 1
ATOM 2811 C CA . TRP B 1 76 ? -14.266 -9.953 0.667 1 98.56 76 TRP B CA 1
ATOM 2812 C C . TRP B 1 76 ? -14.273 -10.93 1.835 1 98.56 76 TRP B C 1
ATOM 2814 O O . TRP B 1 76 ? -14.773 -10.609 2.918 1 98.56 76 TRP B O 1
ATOM 2824 N N . MET B 1 77 ? -13.672 -12.133 1.658 1 97.81 77 MET B N 1
ATOM 2825 C CA . MET B 1 77 ? -13.695 -13.188 2.668 1 97.81 77 MET B CA 1
ATOM 2826 C C . MET B 1 77 ? -12.531 -13.031 3.643 1 97.81 77 MET B C 1
ATOM 2828 O O . MET B 1 77 ? -11.398 -12.805 3.229 1 97.81 77 MET B O 1
ATOM 2832 N N . ALA B 1 78 ? -12.82 -13.188 4.914 1 96.69 78 ALA B N 1
ATOM 2833 C CA . ALA B 1 78 ? -11.828 -13.164 5.988 1 96.69 78 ALA B CA 1
ATOM 2834 C C . ALA B 1 78 ? -11.195 -14.539 6.176 1 96.69 78 ALA B C 1
ATOM 2836 O O . ALA B 1 78 ? -11.711 -15.375 6.918 1 96.69 78 ALA B O 1
ATOM 2837 N N . ASN B 1 79 ? -9.992 -14.719 5.652 1 95.75 79 ASN B N 1
ATOM 2838 C CA . ASN B 1 79 ? -9.359 -16.031 5.688 1 95.75 79 ASN B CA 1
ATOM 2839 C C . ASN B 1 79 ? -8.797 -16.344 7.07 1 95.75 79 ASN B C 1
ATOM 2841 O O . ASN B 1 79 ? -8.438 -17.5 7.352 1 95.75 79 ASN B O 1
ATOM 2845 N N . GLU B 1 80 ? -8.695 -15.305 7.926 1 94.31 80 GLU B N 1
ATOM 2846 C CA . GLU B 1 80 ? -8.227 -15.523 9.297 1 94.31 80 GLU B CA 1
ATOM 2847 C C . GLU B 1 80 ? -9.281 -16.25 10.125 1 94.31 80 GLU B C 1
ATOM 2849 O O . GLU B 1 80 ? -9.016 -16.656 11.258 1 94.31 80 GLU B O 1
ATOM 2854 N N . ALA B 1 81 ? -10.523 -16.422 9.57 1 95.31 81 ALA B N 1
ATOM 2855 C CA . ALA B 1 81 ? -11.641 -17.141 10.164 1 95.31 81 ALA B CA 1
ATOM 2856 C C . ALA B 1 81 ? -12.195 -18.188 9.195 1 95.31 81 ALA B C 1
ATOM 2858 O O . ALA B 1 81 ? -11.922 -18.125 7.996 1 95.31 81 ALA B O 1
ATOM 2859 N N . PRO B 1 82 ? -12.961 -19.172 9.734 1 95.94 82 PRO B N 1
ATOM 2860 C CA . PRO B 1 82 ? -13.57 -20.156 8.836 1 95.94 82 PRO B CA 1
ATOM 2861 C C . PRO B 1 82 ? -14.438 -19.5 7.758 1 95.94 82 PRO B C 1
ATOM 2863 O O . PRO B 1 82 ? -15.148 -18.531 8.039 1 95.94 82 PRO B O 1
ATOM 2866 N N . HIS B 1 83 ? -14.352 -19.969 6.559 1 96.5 83 HIS B N 1
ATOM 2867 C CA . HIS B 1 83 ? -15.133 -19.406 5.457 1 96.5 83 HIS B CA 1
ATOM 2868 C C . HIS B 1 83 ? -15.461 -20.484 4.418 1 96.5 83 HIS B C 1
ATOM 2870 O O . HIS B 1 83 ? -14.75 -21.484 4.312 1 96.5 83 HIS B O 1
ATOM 2876 N N . VAL B 1 84 ? -16.547 -20.266 3.752 1 96.88 84 VAL B N 1
ATOM 2877 C CA . VAL B 1 84 ? -17.047 -21.156 2.713 1 96.88 84 VAL B CA 1
ATOM 2878 C C . VAL B 1 84 ? -17.531 -20.344 1.521 1 96.88 84 VAL B C 1
ATOM 2880 O O . VAL B 1 84 ? -18.109 -19.281 1.692 1 96.88 84 VAL B O 1
ATOM 2883 N N . HIS B 1 85 ? -17.234 -20.766 0.348 1 97.25 85 HIS B N 1
ATOM 2884 C CA . HIS B 1 85 ? -17.938 -20.25 -0.821 1 97.25 85 HIS B CA 1
ATOM 2885 C C . HIS B 1 85 ? -18.359 -21.391 -1.74 1 97.25 85 HIS B C 1
ATOM 2887 O O . HIS B 1 85 ? -17.609 -22.344 -1.953 1 97.25 85 HIS B O 1
ATOM 2893 N N . SER B 1 86 ? -19.547 -21.328 -2.184 1 97.75 86 SER B N 1
ATOM 2894 C CA . SER B 1 86 ? -20.188 -22.406 -2.936 1 97.75 86 SER B CA 1
ATOM 2895 C C . SER B 1 86 ? -21.062 -21.844 -4.051 1 97.75 86 SER B C 1
ATOM 2897 O O . SER B 1 86 ? -21.766 -20.844 -3.859 1 97.75 86 SER B O 1
ATOM 2899 N N . ALA B 1 87 ? -21.062 -22.578 -5.172 1 97.88 87 ALA B N 1
ATOM 2900 C CA . ALA B 1 87 ? -21.922 -22.203 -6.301 1 97.88 87 ALA B CA 1
ATOM 2901 C C . ALA B 1 87 ? -23.344 -22.703 -6.094 1 97.88 87 ALA B C 1
ATOM 2903 O O . ALA B 1 87 ? -23.562 -23.703 -5.406 1 97.88 87 ALA B O 1
ATOM 2904 N N . ASP B 1 88 ? -24.297 -21.938 -6.602 1 97.81 88 ASP B N 1
ATOM 2905 C CA . ASP B 1 88 ? -25.656 -22.469 -6.707 1 97.81 88 ASP B CA 1
ATOM 2906 C C . ASP B 1 88 ? -25.703 -23.672 -7.645 1 97.81 88 ASP B C 1
ATOM 2908 O O . ASP B 1 88 ? -25.297 -23.578 -8.805 1 97.81 88 ASP B O 1
ATOM 2912 N N . PRO B 1 89 ? -26.219 -24.781 -7.137 1 96.62 89 PRO B N 1
ATOM 2913 C CA . PRO B 1 89 ? -26.188 -25.984 -7.969 1 96.62 89 PRO B CA 1
ATOM 2914 C C . PRO B 1 89 ? -27.016 -25.844 -9.25 1 96.62 89 PRO B C 1
ATOM 2916 O O . PRO B 1 89 ? -26.734 -26.5 -10.25 1 96.62 89 PRO B O 1
ATOM 2919 N N . ARG B 1 90 ? -28.047 -25.031 -9.281 1 97.19 90 ARG B N 1
ATOM 2920 C CA . ARG B 1 90 ? -28.922 -24.875 -10.43 1 97.19 90 ARG B CA 1
ATOM 2921 C C . ARG B 1 90 ? -28.391 -23.828 -11.398 1 97.19 90 ARG B C 1
ATOM 2923 O O . ARG B 1 90 ? -28.641 -23.906 -12.602 1 97.19 90 ARG B O 1
ATOM 2930 N N . ASP B 1 91 ? -27.734 -22.844 -10.922 1 97.94 91 ASP B N 1
ATOM 2931 C CA . ASP B 1 91 ? -27.156 -21.766 -11.719 1 97.94 91 ASP B CA 1
ATOM 2932 C C . ASP B 1 91 ? -25.766 -21.391 -11.219 1 97.94 91 ASP B C 1
ATOM 2934 O O . ASP B 1 91 ? -25.562 -20.281 -10.719 1 97.94 91 ASP B O 1
ATOM 2938 N N . PRO B 1 92 ? -24.875 -22.328 -11.422 1 98.19 92 PRO B N 1
ATOM 2939 C CA . PRO B 1 92 ? -23.531 -22.125 -10.852 1 98.19 92 PRO B CA 1
ATOM 2940 C C . PRO B 1 92 ? -22.844 -20.875 -11.398 1 98.19 92 PRO B C 1
ATOM 2942 O O . PRO B 1 92 ? -22.984 -20.547 -12.578 1 98.19 92 PRO B O 1
ATOM 2945 N N . TRP B 1 93 ? -22.062 -20.219 -10.578 1 98.31 93 TRP B N 1
ATOM 2946 C CA . TRP B 1 93 ? -21.516 -18.906 -10.906 1 98.31 93 TRP B CA 1
ATOM 2947 C C . TRP B 1 93 ? -20.234 -19.047 -11.719 1 98.31 93 TRP B C 1
ATOM 2949 O O . TRP B 1 93 ? -19.609 -20.109 -11.719 1 98.31 93 TRP B O 1
ATOM 2959 N N . THR B 1 94 ? -19.938 -18.047 -12.492 1 98.62 94 THR B N 1
ATOM 2960 C CA . THR B 1 94 ? -18.609 -17.703 -12.992 1 98.62 94 THR B CA 1
ATOM 2961 C C . THR B 1 94 ? -18.016 -16.531 -12.211 1 98.62 94 THR B C 1
ATOM 2963 O O . THR B 1 94 ? -18.625 -15.477 -12.102 1 98.62 94 THR B O 1
ATOM 2966 N N . VAL B 1 95 ? -16.812 -16.766 -11.648 1 98.56 95 VAL B N 1
ATOM 2967 C CA . VAL B 1 95 ? -16.297 -15.758 -10.734 1 98.56 95 VAL B CA 1
ATOM 2968 C C . VAL B 1 95 ? -14.883 -15.359 -11.148 1 98.56 95 VAL B C 1
ATOM 2970 O O . VAL B 1 95 ? -14.141 -16.172 -11.695 1 98.56 95 VAL B O 1
ATOM 2973 N N . LEU B 1 96 ? -14.578 -14.094 -11.008 1 98.81 96 LEU B N 1
ATOM 2974 C CA . LEU B 1 96 ? -13.219 -13.586 -10.914 1 98.81 96 LEU B CA 1
ATOM 2975 C C . LEU B 1 96 ? -12.781 -13.484 -9.461 1 98.81 96 LEU B C 1
ATOM 2977 O O . LEU B 1 96 ? -13.562 -13.094 -8.594 1 98.81 96 LEU B O 1
ATOM 2981 N N . TRP B 1 97 ? -11.562 -13.867 -9.18 1 98.5 97 TRP B N 1
ATOM 2982 C CA . TRP B 1 97 ? -11.125 -13.82 -7.789 1 98.5 97 TRP B CA 1
ATOM 2983 C C . TRP B 1 97 ? -9.625 -13.562 -7.699 1 98.5 97 TRP B C 1
ATOM 2985 O O . TRP B 1 97 ? -8.891 -13.781 -8.672 1 98.5 97 TRP B O 1
ATOM 2995 N N . PHE B 1 98 ? -9.18 -13.055 -6.621 1 98.62 98 PHE B N 1
ATOM 2996 C CA . PHE B 1 98 ? -7.762 -12.984 -6.293 1 98.62 98 PHE B CA 1
ATOM 2997 C C . PHE B 1 98 ? -7.547 -13.07 -4.789 1 98.62 98 PHE B C 1
ATOM 2999 O O . PHE B 1 98 ? -8.461 -12.805 -4.008 1 98.62 98 PHE B O 1
ATOM 3006 N N . ARG B 1 99 ? -6.414 -13.531 -4.434 1 97.81 99 ARG B N 1
ATOM 3007 C CA . ARG B 1 99 ? -5.988 -13.602 -3.037 1 97.81 99 ARG B CA 1
ATOM 3008 C C . ARG B 1 99 ? -5.012 -12.484 -2.703 1 97.81 99 ARG B C 1
ATOM 3010 O O . ARG B 1 99 ? -3.922 -12.414 -3.273 1 97.81 99 ARG B O 1
ATOM 3017 N N . LEU B 1 100 ? -5.465 -11.68 -1.798 1 98 100 LEU B N 1
ATOM 3018 C CA . LEU B 1 100 ? -4.73 -10.508 -1.348 1 98 100 LEU B CA 1
ATOM 3019 C C . LEU B 1 100 ? -3.852 -10.844 -0.146 1 98 100 LEU B C 1
ATOM 3021 O O . LEU B 1 100 ? -4.281 -11.547 0.765 1 98 100 LEU B O 1
ATOM 3025 N N . ASP B 1 101 ? -2.629 -10.391 -0.236 1 96.5 101 ASP B N 1
ATOM 3026 C CA . ASP B 1 101 ? -1.789 -10.398 0.958 1 96.5 101 ASP B CA 1
ATOM 3027 C C . ASP B 1 101 ? -1.132 -9.031 1.17 1 96.5 101 ASP B C 1
ATOM 3029 O O . ASP B 1 101 ? -1.124 -8.195 0.267 1 96.5 101 ASP B O 1
ATOM 3033 N N . GLY B 1 102 ? -0.632 -8.773 2.346 1 95.81 102 GLY B N 1
ATOM 3034 C CA . GLY B 1 102 ? -0.047 -7.504 2.754 1 95.81 102 GLY B CA 1
ATOM 3035 C C . GLY B 1 102 ? -0.005 -7.324 4.262 1 95.81 102 GLY B C 1
ATOM 3036 O O . GLY B 1 102 ? -0.251 -8.273 5.012 1 95.81 102 GLY B O 1
ATOM 3037 N N . PRO B 1 103 ? 0.313 -5.965 4.527 1 94.38 103 PRO B N 1
ATOM 3038 C CA . PRO B 1 103 ? 0.351 -5.707 5.969 1 94.38 103 PRO B CA 1
ATOM 3039 C C . PRO B 1 103 ? -1.042 -5.609 6.586 1 94.38 103 PRO B C 1
ATOM 3041 O O . PRO B 1 103 ? -1.776 -4.656 6.316 1 94.38 103 PRO B O 1
ATOM 3044 N N . GLU B 1 104 ? -1.489 -6.504 7.289 1 93.94 104 GLU B N 1
ATOM 3045 C CA . GLU B 1 104 ? -2.721 -6.52 8.07 1 93.94 104 GLU B CA 1
ATOM 3046 C C . GLU B 1 104 ? -3.943 -6.305 7.188 1 93.94 104 GLU B C 1
ATOM 3048 O O . GLU B 1 104 ? -4.707 -5.359 7.387 1 93.94 104 GLU B O 1
ATOM 3053 N N . PRO B 1 105 ? -4.215 -7.113 6.234 1 94.38 105 PRO B N 1
ATOM 3054 C CA . PRO B 1 105 ? -5.332 -6.926 5.309 1 94.38 105 PRO B CA 1
ATOM 3055 C C . PRO B 1 105 ? -6.684 -6.875 6.016 1 94.38 105 PRO B C 1
ATOM 3057 O O . PRO B 1 105 ? -7.637 -6.285 5.492 1 94.38 105 PRO B O 1
ATOM 3060 N N . ALA B 1 106 ? -6.801 -7.402 7.219 1 93.94 106 ALA B N 1
ATOM 3061 C CA . ALA B 1 106 ? -8.039 -7.363 7.988 1 93.94 106 ALA B CA 1
ATOM 3062 C C . ALA B 1 106 ? -8.422 -5.93 8.344 1 93.94 106 ALA B C 1
ATOM 3064 O O . ALA B 1 106 ? -9.602 -5.586 8.383 1 93.94 106 ALA B O 1
ATOM 3065 N N . ILE B 1 107 ? -7.434 -5.117 8.625 1 93.06 107 ILE B N 1
ATOM 3066 C CA . ILE B 1 107 ? -7.68 -3.713 8.938 1 93.06 107 ILE B CA 1
ATOM 3067 C C . ILE B 1 107 ? -8.305 -3.016 7.73 1 93.06 107 ILE B C 1
ATOM 3069 O O . ILE B 1 107 ? -9.258 -2.246 7.879 1 93.06 107 ILE B O 1
ATOM 3073 N N . LEU B 1 108 ? -7.852 -3.326 6.562 1 93.06 108 LEU B N 1
ATOM 3074 C CA . LEU B 1 108 ? -8.375 -2.719 5.344 1 93.06 108 LEU B CA 1
ATOM 3075 C C . LEU B 1 108 ? -9.82 -3.133 5.109 1 93.06 108 LEU B C 1
ATOM 3077 O O . LEU B 1 108 ? -10.664 -2.299 4.766 1 93.06 108 LEU B O 1
ATOM 3081 N N . ARG B 1 109 ? -10.047 -4.398 5.297 1 95.19 109 ARG B N 1
ATOM 3082 C CA . ARG B 1 109 ? -11.414 -4.887 5.156 1 95.19 109 ARG B CA 1
ATOM 3083 C C . ARG B 1 109 ? -12.359 -4.164 6.109 1 95.19 109 ARG B C 1
ATOM 3085 O O . ARG B 1 109 ? -13.445 -3.729 5.711 1 95.19 109 ARG B O 1
ATOM 3092 N N . ARG B 1 110 ? -11.961 -3.994 7.312 1 91.81 110 ARG B N 1
ATOM 3093 C CA . ARG B 1 110 ? -12.789 -3.334 8.32 1 91.81 110 ARG B CA 1
ATOM 3094 C C . ARG B 1 110 ? -12.992 -1.861 7.98 1 91.81 110 ARG B C 1
ATOM 3096 O O . ARG B 1 110 ? -14.062 -1.304 8.227 1 91.81 110 ARG B O 1
ATOM 3103 N N . LYS B 1 111 ? -11.945 -1.312 7.508 1 89.94 111 LYS B N 1
ATOM 3104 C CA . LYS B 1 111 ? -12.039 0.097 7.137 1 89.94 111 LYS B CA 1
ATOM 3105 C C . LYS B 1 111 ? -13.07 0.31 6.035 1 89.94 111 LYS B C 1
ATOM 3107 O O . LYS B 1 111 ? -13.805 1.305 6.043 1 89.94 111 LYS B O 1
ATOM 3112 N N . LEU B 1 112 ? -13.164 -0.574 5.141 1 92.56 112 LEU B N 1
ATOM 3113 C CA . LEU B 1 112 ? -14.047 -0.423 3.988 1 92.56 112 LEU B CA 1
ATOM 3114 C C . LEU B 1 112 ? -15.477 -0.815 4.344 1 92.56 112 LEU B C 1
ATOM 3116 O O . LEU B 1 112 ? -16.422 -0.129 3.961 1 92.56 112 LEU B O 1
ATOM 3120 N N . PHE B 1 113 ? -15.586 -1.882 5.156 1 92.69 113 PHE B N 1
ATOM 3121 C CA . PHE B 1 113 ? -16.922 -2.457 5.297 1 92.69 113 PHE B CA 1
ATOM 3122 C C . PHE B 1 113 ? -17.469 -2.234 6.703 1 92.69 113 PHE B C 1
ATOM 3124 O O . PHE B 1 113 ? -18.656 -2.449 6.957 1 92.69 113 PHE B O 1
ATOM 3131 N N . GLY B 1 114 ? -16.578 -1.779 7.582 1 87.75 114 GLY B N 1
ATOM 3132 C CA . GLY B 1 114 ? -17 -1.662 8.969 1 87.75 114 GLY B CA 1
ATOM 3133 C C . GLY B 1 114 ? -17.438 -2.986 9.57 1 87.75 114 GLY B C 1
ATOM 3134 O O . GLY B 1 114 ? -16.75 -3.996 9.422 1 87.75 114 GLY B O 1
ATOM 3135 N N . ASP B 1 115 ? -18.562 -2.881 10.289 1 82.81 115 ASP B N 1
ATOM 3136 C CA . ASP B 1 115 ? -19.062 -4.074 10.953 1 82.81 115 ASP B CA 1
ATOM 3137 C C . ASP B 1 115 ? -20.094 -4.789 10.086 1 82.81 115 ASP B C 1
ATOM 3139 O O . ASP B 1 115 ? -20.656 -5.809 10.5 1 82.81 115 ASP B O 1
ATOM 3143 N N . GLY B 1 116 ? -20.344 -4.27 8.953 1 86.5 116 GLY B N 1
ATOM 3144 C CA . GLY B 1 116 ? -21.344 -4.863 8.07 1 86.5 116 GLY B CA 1
ATOM 3145 C C . GLY B 1 116 ? -20.797 -6.016 7.246 1 86.5 116 GLY B C 1
ATOM 3146 O O . GLY B 1 116 ? -19.656 -6.438 7.445 1 86.5 116 GLY B O 1
ATOM 3147 N N . ALA B 1 117 ? -21.719 -6.57 6.449 1 92.19 117 ALA B N 1
ATOM 3148 C CA . ALA B 1 117 ? -21.281 -7.621 5.523 1 92.19 117 ALA B CA 1
ATOM 3149 C C . ALA B 1 117 ? -20.219 -7.105 4.566 1 92.19 117 ALA B C 1
ATOM 3151 O O . ALA B 1 117 ? -20.328 -5.992 4.043 1 92.19 117 ALA B O 1
ATOM 3152 N N . PRO B 1 118 ? -19.188 -7.875 4.383 1 96.56 118 PRO B N 1
ATOM 3153 C CA . PRO B 1 118 ? -18.109 -7.441 3.475 1 96.56 118 PRO B CA 1
ATOM 3154 C C . PRO B 1 118 ? -18.469 -7.648 2.006 1 96.56 118 PRO B C 1
ATOM 3156 O O . PRO B 1 118 ? -17.797 -8.398 1.301 1 96.56 118 PRO B O 1
ATOM 3159 N N . ARG B 1 119 ? -19.5 -6.988 1.581 1 97.12 119 ARG B N 1
ATOM 3160 C CA . ARG B 1 119 ? -20.031 -7.113 0.229 1 97.12 119 ARG B CA 1
ATOM 3161 C C . ARG B 1 119 ? -20.156 -5.75 -0.444 1 97.12 119 ARG B C 1
ATOM 3163 O O . ARG B 1 119 ? -20.516 -4.766 0.199 1 97.12 119 ARG B O 1
ATOM 3170 N N . ALA B 1 120 ? -19.812 -5.684 -1.667 1 96.12 120 ALA B N 1
ATOM 3171 C CA . ALA B 1 120 ? -20.016 -4.504 -2.502 1 96.12 120 ALA B CA 1
ATOM 3172 C C . ALA B 1 120 ? -20.812 -4.844 -3.76 1 96.12 120 ALA B C 1
ATOM 3174 O O . ALA B 1 120 ? -20.609 -5.906 -4.355 1 96.12 120 ALA B O 1
ATOM 3175 N N . ILE B 1 121 ? -21.703 -3.994 -4.113 1 95.94 121 ILE B N 1
ATOM 3176 C CA . ILE B 1 121 ? -22.484 -4.137 -5.336 1 95.94 121 ILE B CA 1
ATOM 3177 C C . ILE B 1 121 ? -22.047 -3.088 -6.355 1 95.94 121 ILE B C 1
ATOM 3179 O O . ILE B 1 121 ? -22.078 -1.887 -6.078 1 95.94 121 ILE B O 1
ATOM 3183 N N . PHE B 1 122 ? -21.609 -3.551 -7.492 1 95.25 122 PHE B N 1
ATOM 3184 C CA . PHE B 1 122 ? -21.109 -2.645 -8.516 1 95.25 122 PHE B CA 1
ATOM 3185 C C . PHE B 1 122 ? -22.188 -2.346 -9.555 1 95.25 122 PHE B C 1
ATOM 3187 O O . PHE B 1 122 ? -22.906 -3.246 -9.977 1 95.25 122 PHE B O 1
ATOM 3194 N N . ALA B 1 123 ? -22.25 -1.055 -9.898 1 89.25 123 ALA B N 1
ATOM 3195 C CA . ALA B 1 123 ? -23.031 -0.688 -11.07 1 89.25 123 ALA B CA 1
ATOM 3196 C C . ALA B 1 123 ? -22.375 -1.188 -12.352 1 89.25 123 ALA B C 1
ATOM 3198 O O . ALA B 1 123 ? -21.172 -1.438 -12.383 1 89.25 123 ALA B O 1
ATOM 3199 N N . GLU B 1 124 ? -23.109 -1.41 -13.391 1 83.56 124 GLU B N 1
ATOM 3200 C CA . GLU B 1 124 ? -22.609 -1.955 -14.656 1 83.56 124 GLU B CA 1
ATOM 3201 C C . GLU B 1 124 ? -21.438 -1.137 -15.188 1 83.56 124 GLU B C 1
ATOM 3203 O O . GLU B 1 124 ? -20.422 -1.697 -15.602 1 83.56 124 GLU B O 1
ATOM 3208 N N . GLY B 1 125 ? -21.438 0.176 -15.133 1 82.62 125 GLY B N 1
ATOM 3209 C CA . GLY B 1 125 ? -20.422 1.027 -15.711 1 82.62 125 GLY B CA 1
ATOM 3210 C C . GLY B 1 125 ? -19.203 1.191 -14.812 1 82.62 125 GLY B C 1
ATOM 3211 O O . GLY B 1 125 ? -18.188 1.74 -15.234 1 82.62 125 GLY B O 1
ATOM 3212 N N . ALA B 1 126 ? -19.25 0.565 -13.664 1 89.75 126 ALA B N 1
ATOM 3213 C CA . ALA B 1 126 ? -18.172 0.777 -12.703 1 89.75 126 ALA B CA 1
ATOM 3214 C C . ALA B 1 126 ? -17.641 -0.551 -12.172 1 89.75 126 ALA B C 1
ATOM 3216 O O . ALA B 1 126 ? -17.031 -0.596 -11.102 1 89.75 126 ALA B O 1
ATOM 3217 N N . ASN B 1 127 ? -17.906 -1.601 -12.945 1 93.44 127 ASN B N 1
ATOM 3218 C CA . ASN B 1 127 ? -17.516 -2.924 -12.469 1 93.44 127 ASN B CA 1
ATOM 3219 C C . ASN B 1 127 ? -16 -3.131 -12.531 1 93.44 127 ASN B C 1
ATOM 3221 O O . ASN B 1 127 ? -15.312 -2.432 -13.273 1 93.44 127 ASN B O 1
ATOM 3225 N N . PRO B 1 128 ? -15.453 -4.074 -11.75 1 97.56 128 PRO B N 1
ATOM 3226 C CA . PRO B 1 128 ? -14 -4.211 -11.609 1 97.56 128 PRO B CA 1
ATOM 3227 C C . PRO B 1 128 ? -13.391 -5.105 -12.68 1 97.56 128 PRO B C 1
ATOM 3229 O O . PRO B 1 128 ? -12.211 -5.469 -12.586 1 97.56 128 PRO B O 1
ATOM 3232 N N . VAL B 1 129 ? -14.086 -5.473 -13.734 1 98.19 129 VAL B N 1
ATOM 3233 C CA . VAL B 1 129 ? -13.609 -6.402 -14.75 1 98.19 129 VAL B CA 1
ATOM 3234 C C . VAL B 1 129 ? -12.375 -5.824 -15.438 1 98.19 129 VAL B C 1
ATOM 3236 O O . VAL B 1 129 ? -11.359 -6.508 -15.578 1 98.19 129 VAL B O 1
ATOM 3239 N N . PRO B 1 130 ? -12.398 -4.516 -15.859 1 98.12 130 PRO B N 1
ATOM 3240 C CA . PRO B 1 130 ? -11.188 -3.967 -16.469 1 98.12 130 PRO B CA 1
ATOM 3241 C C . PRO B 1 130 ? -9.984 -4.02 -15.539 1 98.12 130 PRO B C 1
ATOM 3243 O O . PRO B 1 130 ? -8.852 -4.207 -15.992 1 98.12 130 PRO B O 1
ATOM 3246 N N . TRP B 1 131 ? -10.203 -3.803 -14.273 1 98.31 131 TRP B N 1
ATOM 3247 C CA . TRP B 1 131 ? -9.125 -3.916 -13.297 1 98.31 131 TRP B CA 1
ATOM 3248 C C . TRP B 1 131 ? -8.547 -5.328 -13.289 1 98.31 131 TRP B C 1
ATOM 3250 O O . TRP B 1 131 ? -7.324 -5.504 -13.289 1 98.31 131 TRP B O 1
ATOM 3260 N N . PHE B 1 132 ? -9.375 -6.355 -13.273 1 98.75 132 PHE B N 1
ATOM 3261 C CA . PHE B 1 132 ? -8.93 -7.742 -13.289 1 98.75 132 PHE B CA 1
ATOM 3262 C C . PHE B 1 132 ? -8.117 -8.031 -14.547 1 98.75 132 PHE B C 1
ATOM 3264 O O . PHE B 1 132 ? -7.137 -8.781 -14.492 1 98.75 132 PHE B O 1
ATOM 3271 N N . GLU B 1 133 ? -8.523 -7.496 -15.648 1 98.44 133 GLU B N 1
ATOM 3272 C CA . GLU B 1 133 ? -7.777 -7.691 -16.891 1 98.44 133 GLU B CA 1
ATOM 3273 C C . GLU B 1 133 ? -6.359 -7.141 -16.766 1 98.44 133 GLU B C 1
ATOM 3275 O O . GLU B 1 133 ? -5.402 -7.77 -17.234 1 98.44 133 GLU B O 1
ATOM 3280 N N . ARG B 1 134 ? -6.219 -5.98 -16.188 1 98.5 134 ARG B N 1
ATOM 3281 C CA . ARG B 1 134 ? -4.895 -5.41 -15.961 1 98.5 134 ARG B CA 1
ATOM 3282 C C . ARG B 1 134 ? -4.09 -6.262 -14.984 1 98.5 134 ARG B C 1
ATOM 3284 O O . ARG B 1 134 ? -2.883 -6.445 -15.164 1 98.5 134 ARG B O 1
ATOM 3291 N N . LEU B 1 135 ? -4.777 -6.781 -13.938 1 98.69 135 LEU B N 1
ATOM 3292 C CA . LEU B 1 135 ? -4.129 -7.676 -12.984 1 98.69 135 LEU B CA 1
ATOM 3293 C C . LEU B 1 135 ? -3.588 -8.914 -13.688 1 98.69 135 LEU B C 1
ATOM 3295 O O . LEU B 1 135 ? -2.418 -9.266 -13.523 1 98.69 135 LEU B O 1
ATOM 3299 N N . PHE B 1 136 ? -4.441 -9.531 -14.516 1 98.62 136 PHE B N 1
ATOM 3300 C CA . PHE B 1 136 ? -4.043 -10.742 -15.219 1 98.62 136 PHE B CA 1
ATOM 3301 C C . PHE B 1 136 ? -2.9 -10.453 -16.188 1 98.62 136 PHE B C 1
ATOM 3303 O O . PHE B 1 136 ? -1.962 -11.242 -16.297 1 98.62 136 PHE B O 1
ATOM 3310 N N . ALA B 1 137 ? -3.002 -9.352 -16.859 1 98.19 137 ALA B N 1
ATOM 3311 C CA . ALA B 1 137 ? -1.931 -8.961 -17.781 1 98.19 137 ALA B CA 1
ATOM 3312 C C . ALA B 1 137 ? -0.608 -8.789 -17.031 1 98.19 137 ALA B C 1
ATOM 3314 O O . ALA B 1 137 ? 0.441 -9.227 -17.516 1 98.19 137 ALA B O 1
ATOM 3315 N N . ALA B 1 138 ? -0.618 -8.148 -15.883 1 97.38 138 ALA B N 1
ATOM 3316 C CA . ALA B 1 138 ? 0.586 -7.957 -15.078 1 97.38 138 ALA B CA 1
ATOM 3317 C C . ALA B 1 138 ? 1.164 -9.297 -14.633 1 97.38 138 ALA B C 1
ATOM 3319 O O . ALA B 1 138 ? 2.377 -9.508 -14.703 1 97.38 138 ALA B O 1
ATOM 3320 N N . LEU B 1 139 ? 0.285 -10.172 -14.195 1 96.94 139 LEU B N 1
ATOM 3321 C CA . LEU B 1 139 ? 0.715 -11.477 -13.703 1 96.94 139 LEU B CA 1
ATOM 3322 C C . LEU B 1 139 ? 1.255 -12.336 -14.844 1 96.94 139 LEU B C 1
ATOM 3324 O O . LEU B 1 139 ? 2.146 -13.164 -14.633 1 96.94 139 LEU B O 1
ATOM 3328 N N . ARG B 1 140 ? 0.681 -12.148 -16.047 1 95.06 140 ARG B N 1
ATOM 3329 C CA . ARG B 1 140 ? 1.169 -12.867 -17.219 1 95.06 140 ARG B CA 1
ATOM 3330 C C . ARG B 1 140 ? 2.555 -12.375 -17.625 1 95.06 140 ARG B C 1
ATOM 3332 O O . ARG B 1 140 ? 3.439 -13.18 -17.922 1 95.06 140 ARG B O 1
ATOM 3339 N N . ARG B 1 141 ? 2.729 -11.125 -17.641 1 89.12 141 ARG B N 1
ATOM 3340 C CA . ARG B 1 141 ? 3.982 -10.523 -18.078 1 89.12 141 ARG B CA 1
ATOM 3341 C C . ARG B 1 141 ? 5.098 -10.773 -17.078 1 89.12 141 ARG B C 1
ATOM 3343 O O . ARG B 1 141 ? 6.234 -11.055 -17.453 1 89.12 141 ARG B O 1
ATOM 3350 N N . ARG B 1 142 ? 4.789 -10.625 -15.789 1 88.56 142 ARG B N 1
ATOM 3351 C CA . ARG B 1 142 ? 5.695 -10.852 -14.672 1 88.56 142 ARG B CA 1
ATOM 3352 C C . ARG B 1 142 ? 7.008 -10.102 -14.867 1 88.56 142 ARG B C 1
ATOM 3354 O O . ARG B 1 142 ? 8.086 -10.695 -14.797 1 88.56 142 ARG B O 1
ATOM 3361 N N . ASP B 1 143 ? 6.828 -8.828 -15.086 1 87.12 143 ASP B N 1
ATOM 3362 C CA . ASP B 1 143 ? 8.023 -8.023 -15.312 1 87.12 143 ASP B CA 1
ATOM 3363 C C . ASP B 1 143 ? 8.75 -7.742 -14 1 87.12 143 ASP B C 1
ATOM 3365 O O . ASP B 1 143 ? 8.336 -8.211 -12.938 1 87.12 143 ASP B O 1
ATOM 3369 N N . ALA B 1 144 ? 9.906 -7.027 -14.086 1 86.19 144 ALA B N 1
ATOM 3370 C CA . ALA B 1 144 ? 10.82 -6.816 -12.969 1 86.19 144 ALA B CA 1
ATOM 3371 C C . ALA B 1 144 ? 10.156 -5.992 -11.867 1 86.19 144 ALA B C 1
ATOM 3373 O O . ALA B 1 144 ? 10.555 -6.059 -10.703 1 86.19 144 ALA B O 1
ATOM 3374 N N . SER B 1 145 ? 9.148 -5.191 -12.18 1 91.56 145 SER B N 1
ATOM 3375 C CA . SER B 1 145 ? 8.508 -4.285 -11.227 1 91.56 145 SER B CA 1
ATOM 3376 C C . SER B 1 145 ? 7.184 -4.859 -10.727 1 91.56 145 SER B C 1
ATOM 3378 O O . SER B 1 145 ? 6.328 -4.121 -10.234 1 91.56 145 SER B O 1
ATOM 3380 N N . LEU B 1 146 ? 7.023 -6.152 -10.852 1 94.56 146 LEU B N 1
ATOM 3381 C CA . LEU B 1 146 ? 5.703 -6.73 -10.617 1 94.56 146 LEU B CA 1
ATOM 3382 C C . LEU B 1 146 ? 5.266 -6.512 -9.172 1 94.56 146 LEU B C 1
ATOM 3384 O O . LEU B 1 146 ? 4.102 -6.195 -8.914 1 94.56 146 LEU B O 1
ATOM 3388 N N . ASP B 1 147 ? 6.152 -6.707 -8.203 1 95.81 147 ASP B N 1
ATOM 3389 C CA . ASP B 1 147 ? 5.777 -6.461 -6.812 1 95.81 147 ASP B CA 1
ATOM 3390 C C . ASP B 1 147 ? 5.223 -5.051 -6.637 1 95.81 147 ASP B C 1
ATOM 3392 O O . ASP B 1 147 ? 4.184 -4.859 -6.004 1 95.81 147 ASP B O 1
ATOM 3396 N N . LEU B 1 148 ? 5.891 -4.094 -7.211 1 95.62 148 LEU B N 1
ATOM 3397 C CA . LEU B 1 148 ? 5.453 -2.703 -7.141 1 95.62 148 LEU B CA 1
ATOM 3398 C C . LEU B 1 148 ? 4.129 -2.514 -7.875 1 95.62 148 LEU B C 1
ATOM 3400 O O . LEU B 1 148 ? 3.236 -1.819 -7.383 1 95.62 148 LEU B O 1
ATOM 3404 N N . ARG B 1 149 ? 4.004 -3.121 -8.992 1 96.75 149 ARG B N 1
ATOM 3405 C CA . ARG B 1 149 ? 2.803 -2.992 -9.805 1 96.75 149 ARG B CA 1
ATOM 3406 C C . ARG B 1 149 ? 1.596 -3.609 -9.109 1 96.75 149 ARG B C 1
ATOM 3408 O O . ARG B 1 149 ? 0.502 -3.041 -9.125 1 96.75 149 ARG B O 1
ATOM 3415 N N . LEU B 1 150 ? 1.809 -4.762 -8.523 1 98.19 150 LEU B N 1
ATOM 3416 C CA . LEU B 1 150 ? 0.713 -5.406 -7.809 1 98.19 150 LEU B CA 1
ATOM 3417 C C . LEU B 1 150 ? 0.263 -4.555 -6.625 1 98.19 150 LEU B C 1
ATOM 3419 O O . LEU B 1 150 ? -0.934 -4.465 -6.344 1 98.19 150 LEU B O 1
ATOM 3423 N N . SER B 1 151 ? 1.184 -3.971 -5.938 1 97.75 151 SER B N 1
ATOM 3424 C CA . SER B 1 151 ? 0.83 -3.064 -4.852 1 97.75 151 SER B CA 1
ATOM 3425 C C . SER B 1 151 ? -0.018 -1.9 -5.352 1 97.75 151 SER B C 1
ATOM 3427 O O . SER B 1 151 ? -1.015 -1.535 -4.727 1 97.75 151 SER B O 1
ATOM 3429 N N . GLN B 1 152 ? 0.385 -1.345 -6.461 1 97.62 152 GLN B N 1
ATOM 3430 C CA . GLN B 1 152 ? -0.363 -0.249 -7.066 1 97.62 152 GLN B CA 1
ATOM 3431 C C . GLN B 1 152 ? -1.757 -0.704 -7.488 1 97.62 152 GLN B C 1
ATOM 3433 O O . GLN B 1 152 ? -2.738 0.014 -7.285 1 97.62 152 GLN B O 1
ATOM 3438 N N . LEU B 1 153 ? -1.844 -1.846 -8.086 1 98.44 153 LEU B N 1
ATOM 3439 C CA . LEU B 1 153 ? -3.123 -2.383 -8.539 1 98.44 153 LEU B CA 1
ATOM 3440 C C . LEU B 1 153 ? -4.055 -2.629 -7.355 1 98.44 153 LEU B C 1
ATOM 3442 O O . LEU B 1 153 ? -5.246 -2.316 -7.426 1 98.44 153 LEU B O 1
ATOM 3446 N N . VAL B 1 154 ? -3.521 -3.139 -6.277 1 98.44 154 VAL B N 1
ATOM 3447 C CA . VAL B 1 154 ? -4.348 -3.395 -5.105 1 98.44 154 VAL B CA 1
ATOM 3448 C C . VAL B 1 154 ? -4.859 -2.072 -4.535 1 98.44 154 VAL B C 1
ATOM 3450 O O . VAL B 1 154 ? -6.031 -1.959 -4.164 1 98.44 154 VAL B O 1
ATOM 3453 N N . ALA B 1 155 ? -3.998 -1.063 -4.484 1 97.75 155 ALA B N 1
ATOM 3454 C CA . ALA B 1 155 ? -4.441 0.242 -4 1 97.75 155 ALA B CA 1
ATOM 3455 C C . ALA B 1 155 ? -5.566 0.797 -4.871 1 97.75 155 ALA B C 1
ATOM 3457 O O . ALA B 1 155 ? -6.516 1.391 -4.359 1 97.75 155 ALA B O 1
ATOM 3458 N N . GLU B 1 156 ? -5.477 0.634 -6.133 1 97.38 156 GLU B N 1
ATOM 3459 C CA . GLU B 1 156 ? -6.531 1.04 -7.059 1 97.38 156 GLU B CA 1
ATOM 3460 C C . GLU B 1 156 ? -7.82 0.272 -6.793 1 97.38 156 GLU B C 1
ATOM 3462 O O . GLU B 1 156 ? -8.914 0.845 -6.844 1 97.38 156 GLU B O 1
ATOM 3467 N N . PHE B 1 157 ? -7.645 -0.974 -6.562 1 98.12 157 PHE B N 1
ATOM 3468 C CA . PHE B 1 157 ? -8.797 -1.831 -6.312 1 98.12 157 PHE B CA 1
ATOM 3469 C C . PHE B 1 157 ? -9.562 -1.364 -5.078 1 98.12 157 PHE B C 1
ATOM 3471 O O . PHE B 1 157 ? -10.789 -1.375 -5.062 1 98.12 157 PHE B O 1
ATOM 3478 N N . LEU B 1 158 ? -8.859 -0.99 -4.031 1 97 158 LEU B N 1
ATOM 3479 C CA . LEU B 1 158 ? -9.484 -0.511 -2.803 1 97 158 LEU B CA 1
ATOM 3480 C C . LEU B 1 158 ? -10.328 0.732 -3.07 1 97 158 LEU B C 1
ATOM 3482 O O . LEU B 1 158 ? -11.406 0.888 -2.5 1 97 158 LEU B O 1
ATOM 3486 N N . LEU B 1 159 ? -9.859 1.573 -3.945 1 95.19 159 LEU B N 1
ATOM 3487 C CA . LEU B 1 159 ? -10.617 2.762 -4.316 1 95.19 159 LEU B CA 1
ATOM 3488 C C . LEU B 1 159 ? -11.875 2.385 -5.09 1 95.19 159 LEU B C 1
ATOM 3490 O O . LEU B 1 159 ? -12.914 3.043 -4.961 1 95.19 159 LEU B O 1
ATOM 3494 N N . LEU B 1 160 ? -11.828 1.329 -5.906 1 95.12 160 LEU B N 1
ATOM 3495 C CA . LEU B 1 160 ? -13 0.85 -6.633 1 95.12 160 LEU B CA 1
ATOM 3496 C C . LEU B 1 160 ? -14.078 0.37 -5.668 1 95.12 160 LEU B C 1
ATOM 3498 O O . LEU B 1 160 ? -15.258 0.692 -5.836 1 95.12 160 LEU B O 1
ATOM 3502 N N . ILE B 1 161 ? -13.641 -0.395 -4.68 1 95.94 161 ILE B N 1
ATOM 3503 C CA . ILE B 1 161 ? -14.586 -0.882 -3.68 1 95.94 161 ILE B CA 1
ATOM 3504 C C . ILE B 1 161 ? -15.219 0.3 -2.945 1 95.94 161 ILE B C 1
ATOM 3506 O O . ILE B 1 161 ? -16.438 0.335 -2.74 1 95.94 161 ILE B O 1
ATOM 3510 N N . ASP B 1 162 ? -14.328 1.238 -2.57 1 93.38 162 ASP B N 1
ATOM 3511 C CA . ASP B 1 162 ? -14.797 2.418 -1.846 1 93.38 162 ASP B CA 1
ATOM 3512 C C . ASP B 1 162 ? -15.875 3.156 -2.633 1 93.38 162 ASP B C 1
ATOM 3514 O O . ASP B 1 162 ? -16.906 3.549 -2.07 1 93.38 162 ASP B O 1
ATOM 3518 N N . ARG B 1 163 ? -15.68 3.307 -3.902 1 90.75 163 ARG B N 1
ATOM 3519 C CA . ARG B 1 163 ? -16.641 3.99 -4.762 1 90.75 163 ARG B CA 1
ATOM 3520 C C . ARG B 1 163 ? -17.938 3.203 -4.863 1 90.75 163 ARG B C 1
ATOM 3522 O O . ARG B 1 163 ? -19.031 3.789 -4.859 1 90.75 163 ARG B O 1
ATOM 3529 N N . ALA B 1 164 ? -17.828 1.919 -4.992 1 92.62 164 ALA B N 1
ATOM 3530 C CA . ALA B 1 164 ? -19.016 1.068 -5.078 1 92.62 164 ALA B CA 1
ATOM 3531 C C . ALA B 1 164 ? -19.844 1.151 -3.799 1 92.62 164 ALA B C 1
ATOM 3533 O O . ALA B 1 164 ? -21.078 1.139 -3.85 1 92.62 164 ALA B O 1
ATOM 3534 N N . LEU B 1 165 ? -19.172 1.187 -2.684 1 90.31 165 LEU B N 1
ATOM 3535 C CA . LEU B 1 165 ? -19.844 1.236 -1.394 1 90.31 165 LEU B CA 1
ATOM 3536 C C . LEU B 1 165 ? -20.516 2.592 -1.182 1 90.31 165 LEU B C 1
ATOM 3538 O O . LEU B 1 165 ? -21.562 2.682 -0.527 1 90.31 165 LEU B O 1
ATOM 3542 N N . ALA B 1 166 ? -19.844 3.66 -1.681 1 83.81 166 ALA B N 1
ATOM 3543 C CA . ALA B 1 166 ? -20.391 5.008 -1.542 1 83.81 166 ALA B CA 1
ATOM 3544 C C . ALA B 1 166 ? -21.625 5.199 -2.414 1 83.81 166 ALA B C 1
ATOM 3546 O O . ALA B 1 166 ? -22.516 5.969 -2.068 1 83.81 166 ALA B O 1
ATOM 3547 N N . GLY B 1 167 ? -21.672 4.457 -3.498 1 78.5 167 GLY B N 1
ATOM 3548 C CA . GLY B 1 167 ? -22.828 4.57 -4.383 1 78.5 167 GLY B CA 1
ATOM 3549 C C . GLY B 1 167 ? -22.656 5.625 -5.457 1 78.5 167 GLY B C 1
ATOM 3550 O O . GLY B 1 167 ? -21.688 6.383 -5.438 1 78.5 167 GLY B O 1
ATOM 3551 N N . PRO B 1 168 ? -23.406 5.598 -6.527 1 64.69 168 PRO B N 1
ATOM 3552 C CA . PRO B 1 168 ? -23.266 6.445 -7.711 1 64.69 168 PRO B CA 1
ATOM 3553 C C . PRO B 1 168 ? -23.312 7.934 -7.379 1 64.69 168 PRO B C 1
ATOM 3555 O O . PRO B 1 168 ? -22.719 8.75 -8.086 1 64.69 168 PRO B O 1
ATOM 3558 N N . ASP B 1 169 ? -24.062 8.367 -6.391 1 60.94 169 ASP B N 1
ATOM 3559 C CA . ASP B 1 169 ? -24.219 9.789 -6.105 1 60.94 169 ASP B CA 1
ATOM 3560 C C . ASP B 1 169 ? -23.141 10.289 -5.156 1 60.94 169 ASP B C 1
ATOM 3562 O O . ASP B 1 169 ? -23.328 11.281 -4.449 1 60.94 169 ASP B O 1
ATOM 3566 N N . SER B 1 170 ? -22.031 9.617 -5.219 1 60.56 170 SER B N 1
ATOM 3567 C CA . SER B 1 170 ? -21.141 9.742 -4.066 1 60.56 170 SER B CA 1
ATOM 3568 C C . SER B 1 170 ? -20.219 10.945 -4.207 1 60.56 170 SER B C 1
ATOM 3570 O O . SER B 1 170 ? -19.484 11.273 -3.277 1 60.56 170 SER B O 1
ATOM 3572 N N . ASP B 1 171 ? -20.188 11.648 -5.301 1 62.66 171 ASP B N 1
ATOM 3573 C CA . ASP B 1 171 ? -19.156 12.68 -5.418 1 62.66 171 ASP B CA 1
ATOM 3574 C C . ASP B 1 171 ? -19.375 13.789 -4.391 1 62.66 171 ASP B C 1
ATOM 3576 O O . ASP B 1 171 ? -18.406 14.438 -3.967 1 62.66 171 ASP B O 1
ATOM 3580 N N . ASP B 1 172 ? -20.703 13.805 -3.91 1 71.5 172 ASP B N 1
ATOM 3581 C CA . ASP B 1 172 ? -20.969 14.852 -2.93 1 71.5 172 ASP B CA 1
ATOM 3582 C C . ASP B 1 172 ? -21.484 14.25 -1.619 1 71.5 172 ASP B C 1
ATOM 3584 O O . ASP B 1 172 ? -22.266 13.297 -1.628 1 71.5 172 ASP B O 1
ATOM 3588 N N . LEU B 1 173 ? -20.922 14.742 -0.499 1 83.62 173 LEU B N 1
ATOM 3589 C CA . LEU B 1 173 ? -21.438 14.352 0.808 1 83.62 173 LEU B CA 1
ATOM 3590 C C . LEU B 1 173 ? -22.906 14.75 0.944 1 83.62 173 LEU B C 1
ATOM 3592 O O . LEU B 1 173 ? -23.312 15.812 0.485 1 83.62 173 LEU B O 1
ATOM 3596 N N . PRO B 1 174 ? -23.734 13.859 1.545 1 88.44 174 PRO B N 1
ATOM 3597 C CA . PRO B 1 174 ? -25.094 14.281 1.849 1 88.44 174 PRO B CA 1
ATOM 3598 C C . PRO B 1 174 ? -25.156 15.609 2.596 1 88.44 174 PRO B C 1
ATOM 3600 O O . PRO B 1 174 ? -24.281 15.883 3.438 1 88.44 174 PRO B O 1
ATOM 3603 N N . LYS B 1 175 ? -26.141 16.344 2.328 1 90.38 175 LYS B N 1
ATOM 3604 C CA . LYS B 1 175 ? -26.234 17.703 2.832 1 90.38 175 LYS B CA 1
ATOM 3605 C C . LYS B 1 175 ? -26.109 17.75 4.352 1 90.38 175 LYS B C 1
ATOM 3607 O O . LYS B 1 175 ? -25.359 18.562 4.898 1 90.38 175 LYS B O 1
ATOM 3612 N N . PRO B 1 176 ? -26.797 16.844 5.062 1 93.12 176 PRO B N 1
ATOM 3613 C CA . PRO B 1 176 ? -26.672 16.891 6.523 1 93.12 176 PRO B CA 1
ATOM 3614 C C . PRO B 1 176 ? -25.234 16.656 6.988 1 93.12 176 PRO B C 1
ATOM 3616 O O . PRO B 1 176 ? -24.766 17.328 7.902 1 93.12 176 PRO B O 1
ATOM 3619 N N . LEU B 1 177 ? -24.594 15.75 6.367 1 92.75 177 LEU B N 1
ATOM 3620 C CA . LEU B 1 177 ? -23.219 15.453 6.73 1 92.75 177 LEU B CA 1
ATOM 3621 C C . LEU B 1 177 ? -22.297 16.609 6.367 1 92.75 177 LEU B C 1
ATOM 3623 O O . LEU B 1 177 ? -21.422 16.984 7.152 1 92.75 177 LEU B O 1
ATOM 3627 N N . ALA B 1 178 ? -22.547 17.109 5.219 1 92.19 178 ALA B N 1
ATOM 3628 C CA . ALA B 1 178 ? -21.75 18.266 4.777 1 92.19 178 ALA B CA 1
ATOM 3629 C C . ALA B 1 178 ? -21.906 19.438 5.75 1 92.19 178 ALA B C 1
ATOM 3631 O O . ALA B 1 178 ? -20.922 20.094 6.082 1 92.19 178 ALA B O 1
ATOM 3632 N N . SER B 1 179 ? -23.062 19.656 6.188 1 93.5 179 SER B N 1
ATOM 3633 C CA . SER B 1 179 ? -23.328 20.719 7.148 1 93.5 179 SER B CA 1
ATOM 3634 C C . SER B 1 179 ? -22.609 20.469 8.469 1 93.5 179 SER B C 1
ATOM 3636 O O . SER B 1 179 ? -22.047 21.391 9.062 1 93.5 179 SER B O 1
ATOM 3638 N N . GLY B 1 180 ? -22.641 19.266 8.898 1 94.88 180 GLY B N 1
ATOM 3639 C CA . GLY B 1 180 ? -21.938 18.891 10.109 1 94.88 180 GLY B CA 1
ATOM 3640 C C . GLY B 1 180 ? -20.438 19.109 10.008 1 94.88 180 GLY B C 1
ATOM 3641 O O . GLY B 1 180 ? -19.812 19.672 10.914 1 94.88 180 GLY B O 1
ATOM 3642 N N . ILE B 1 181 ? -19.922 18.688 8.938 1 94.06 181 ILE B N 1
ATOM 3643 C CA . ILE B 1 181 ? -18.484 18.812 8.695 1 94.06 181 ILE B CA 1
ATOM 3644 C C . ILE B 1 181 ? -18.094 20.281 8.641 1 94.06 181 ILE B C 1
ATOM 3646 O O . ILE B 1 181 ? -17.109 20.688 9.266 1 94.06 181 ILE B O 1
ATOM 3650 N N . GLU B 1 182 ? -18.828 21.031 7.953 1 94.38 182 GLU B N 1
ATOM 3651 C CA . GLU B 1 182 ? -18.578 22.469 7.855 1 94.38 182 GLU B CA 1
ATOM 3652 C C . GLU B 1 182 ? -18.641 23.141 9.227 1 94.38 182 GLU B C 1
ATOM 3654 O O . GLU B 1 182 ? -17.797 23.984 9.555 1 94.38 182 GLU B O 1
ATOM 3659 N N . ALA B 1 183 ? -19.625 22.797 9.914 1 96 183 ALA B N 1
ATOM 3660 C CA . ALA B 1 183 ? -19.781 23.375 11.25 1 96 183 ALA B CA 1
ATOM 3661 C C . ALA B 1 183 ? -18.594 23.016 12.141 1 96 183 ALA B C 1
ATOM 3663 O O . ALA B 1 183 ? -18.031 23.875 12.82 1 96 183 ALA B 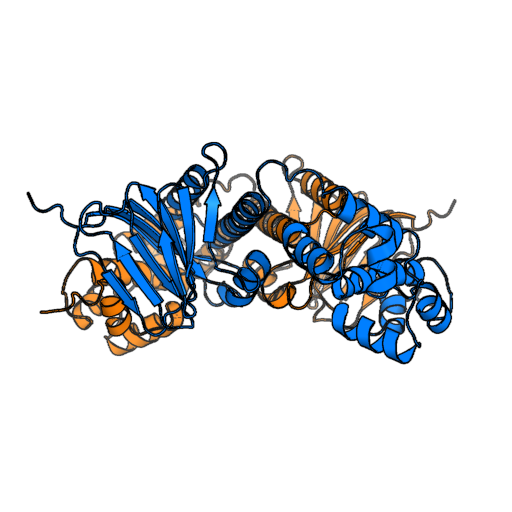O 1
ATOM 3664 N N . MET B 1 184 ? -18.234 21.75 12.141 1 95.5 184 MET B N 1
ATOM 3665 C CA . MET B 1 184 ? -17.125 21.297 12.977 1 95.5 184 MET B CA 1
ATOM 3666 C C . MET B 1 184 ? -15.82 21.953 12.555 1 95.5 184 MET B C 1
ATOM 3668 O O . MET B 1 184 ? -15.047 22.406 13.398 1 95.5 184 MET B O 1
ATOM 3672 N N . ARG B 1 185 ? -15.578 22 11.289 1 93.75 185 ARG B N 1
ATOM 3673 C CA . ARG B 1 185 ? -14.359 22.625 10.781 1 93.75 185 ARG B CA 1
ATOM 3674 C C . ARG B 1 185 ? -14.297 24.109 11.148 1 93.75 185 ARG B C 1
ATOM 3676 O O . ARG B 1 185 ? -13.219 24.641 11.406 1 93.75 185 ARG B O 1
ATOM 3683 N N . GLY B 1 186 ? -15.414 24.703 11.125 1 94.75 186 GLY B N 1
ATOM 3684 C CA . GLY B 1 186 ? -15.5 26.125 11.445 1 94.75 186 GLY B CA 1
ATOM 3685 C C . GLY B 1 186 ? -15.328 26.406 12.93 1 94.75 186 GLY B C 1
ATOM 3686 O O . GLY B 1 186 ? -15.102 27.547 13.32 1 94.75 186 GLY B O 1
ATOM 3687 N N . ALA B 1 187 ? -15.43 25.391 13.766 1 96.06 187 ALA B N 1
ATOM 3688 C CA . ALA B 1 187 ? -15.312 25.547 15.219 1 96.06 187 ALA B CA 1
ATOM 3689 C C . ALA B 1 187 ? -14.672 24.312 15.852 1 96.06 187 ALA B C 1
ATOM 3691 O O . ALA B 1 187 ? -15.281 23.641 16.688 1 96.06 187 ALA B O 1
ATOM 3692 N N . LEU B 1 188 ? -13.469 24.094 15.609 1 95.5 188 LEU B N 1
ATOM 3693 C CA . LEU B 1 188 ? -12.758 22.891 16.047 1 95.5 188 LEU B CA 1
ATOM 3694 C C . LEU B 1 188 ? -12.625 22.859 17.562 1 95.5 188 LEU B C 1
ATOM 3696 O O . LEU B 1 188 ? -12.594 21.781 18.156 1 95.5 188 LEU B O 1
ATOM 3700 N N . GLY B 1 189 ? -12.57 24 18.156 1 94.81 189 GLY B N 1
ATOM 3701 C CA . GLY B 1 189 ? -12.367 24.094 19.594 1 94.81 189 GLY B CA 1
ATOM 3702 C C . GLY B 1 189 ? -13.641 23.891 20.391 1 94.81 189 GLY B C 1
ATOM 3703 O O . GLY B 1 189 ? -13.602 23.734 21.609 1 94.81 189 GLY B O 1
ATOM 3704 N N . PHE B 1 190 ? -14.773 23.906 19.719 1 94.5 190 PHE B N 1
ATOM 3705 C CA . PHE B 1 190 ? -16.078 23.734 20.359 1 94.5 190 PHE B CA 1
ATOM 3706 C C . PHE B 1 190 ? -16.219 22.328 20.922 1 94.5 190 PHE B C 1
ATOM 3708 O O . PHE B 1 190 ? -15.68 21.375 20.359 1 94.5 190 PHE B O 1
ATOM 3715 N N . ALA B 1 191 ? -16.938 22.219 22.031 1 92.94 191 ALA B N 1
ATOM 3716 C CA . ALA B 1 191 ? -17.156 20.922 22.656 1 92.94 191 ALA B CA 1
ATOM 3717 C C . ALA B 1 191 ? -18.297 20.172 21.953 1 92.94 191 ALA B C 1
ATOM 3719 O O . ALA B 1 191 ? -19.375 20.031 22.516 1 92.94 191 ALA B O 1
ATOM 3720 N N . TRP B 1 192 ? -18 19.656 20.859 1 95.25 192 TRP B N 1
ATOM 3721 C CA . TRP B 1 192 ? -18.984 18.938 20.062 1 95.25 192 TRP B CA 1
ATOM 3722 C C . TRP B 1 192 ? -19.391 17.641 20.766 1 95.25 192 TRP B C 1
ATOM 3724 O O . TRP B 1 192 ? -18.531 16.875 21.219 1 95.25 192 TRP B O 1
ATOM 3734 N N . ASN B 1 193 ? -20.641 17.469 20.984 1 93.69 193 ASN B N 1
ATOM 3735 C CA . ASN B 1 193 ? -21.25 16.234 21.469 1 93.69 193 ASN B CA 1
ATOM 3736 C C . ASN B 1 193 ? -22.406 15.789 20.578 1 93.69 193 ASN B C 1
ATOM 3738 O O . ASN B 1 193 ? -22.672 16.406 19.547 1 93.69 193 ASN B O 1
ATOM 3742 N N . ALA B 1 194 ? -23 14.727 20.984 1 93.69 194 ALA B N 1
ATOM 3743 C CA . ALA B 1 194 ? -24.062 14.156 20.156 1 93.69 194 ALA B CA 1
ATOM 3744 C C . ALA B 1 194 ? -25.188 15.164 19.938 1 93.69 194 ALA B C 1
ATOM 3746 O O . ALA B 1 194 ? -25.703 15.297 18.828 1 93.69 194 ALA B O 1
ATOM 3747 N N . SER B 1 195 ? -25.516 15.852 20.953 1 94.44 195 SER B N 1
ATOM 3748 C CA . SER B 1 195 ? -26.609 16.812 20.891 1 94.44 195 SER B CA 1
ATOM 3749 C C . SER B 1 195 ? -26.266 17.984 19.969 1 94.44 195 SER B C 1
ATOM 3751 O O . SER B 1 195 ? -27.078 18.375 19.125 1 94.44 195 SER B O 1
ATOM 3753 N N . ALA B 1 196 ? -25.094 18.484 20.125 1 95.5 196 ALA B N 1
ATOM 3754 C CA . ALA B 1 196 ? -24.656 19.609 19.297 1 95.5 196 ALA B CA 1
ATOM 3755 C C . ALA B 1 196 ? -24.594 19.203 17.812 1 95.5 196 ALA B C 1
ATOM 3757 O O . ALA B 1 196 ? -24.984 19.984 16.953 1 95.5 196 ALA B O 1
ATOM 3758 N N . LEU B 1 197 ? -24.078 18.031 17.531 1 95.44 197 LEU B N 1
ATOM 3759 C CA . LEU B 1 197 ? -24 17.547 16.156 1 95.44 197 LEU B CA 1
ATOM 3760 C C . LEU B 1 197 ? -25.391 17.359 15.562 1 95.44 197 LEU B C 1
ATOM 3762 O O . LEU B 1 197 ? -25.625 17.672 14.398 1 95.44 197 LEU B O 1
ATOM 3766 N N . SER B 1 198 ? -26.25 16.828 16.391 1 95.5 198 SER B N 1
ATOM 3767 C CA . SER B 1 198 ? -27.625 16.656 15.938 1 95.5 198 SER B CA 1
ATOM 3768 C C . SER B 1 198 ? -28.266 17.984 15.539 1 95.5 198 SER B C 1
ATOM 3770 O O . SER B 1 198 ? -29 18.047 14.562 1 95.5 198 SER B O 1
ATOM 3772 N N . ALA B 1 199 ? -28 18.953 16.266 1 95.38 199 ALA B N 1
ATOM 3773 C CA . ALA B 1 199 ? -28.578 20.281 16.031 1 95.38 199 ALA B CA 1
ATOM 3774 C C . ALA B 1 199 ? -28.141 20.828 14.672 1 95.38 199 ALA B C 1
ATOM 3776 O O . ALA B 1 199 ? -28.938 21.469 13.969 1 95.38 199 ALA B O 1
ATOM 3777 N N . VAL B 1 200 ? -26.969 20.516 14.25 1 95.06 200 VAL B N 1
ATOM 3778 C CA . VAL B 1 200 ? -26.453 21.109 13.023 1 95.06 200 VAL B CA 1
ATOM 3779 C C . VAL B 1 200 ? -26.75 20.203 11.836 1 95.06 200 VAL B C 1
ATOM 3781 O O . VAL B 1 200 ? -26.875 20.672 10.703 1 95.06 200 VAL B O 1
ATOM 3784 N N . THR B 1 201 ? -26.812 18.922 12.039 1 95.06 201 THR B N 1
ATOM 3785 C CA . THR B 1 201 ? -27.031 17.984 10.945 1 95.06 201 THR B CA 1
ATOM 3786 C C . THR B 1 201 ? -28.516 17.734 10.727 1 95.06 201 THR B C 1
ATOM 3788 O O . THR B 1 201 ? -28.938 17.312 9.648 1 95.06 201 THR B O 1
ATOM 3791 N N . GLY B 1 202 ? -29.266 17.906 11.797 1 96 202 GLY B N 1
ATOM 3792 C CA . GLY B 1 202 ? -30.688 17.578 11.766 1 96 202 GLY B CA 1
ATOM 3793 C C . GLY B 1 202 ? -30.953 16.094 11.883 1 96 202 GLY B C 1
ATOM 3794 O O . GLY B 1 202 ? -32.062 15.633 11.641 1 96 202 GLY B O 1
ATOM 3795 N N . LEU B 1 203 ? -29.984 15.328 12.18 1 95.56 203 LEU B N 1
ATOM 3796 C CA . LEU B 1 203 ? -30.094 13.883 12.281 1 95.56 203 LEU B CA 1
ATOM 3797 C C . LEU B 1 203 ? -29.906 13.43 13.727 1 95.56 203 LEU B C 1
ATOM 3799 O O . LEU B 1 203 ? -29.266 14.125 14.523 1 95.56 203 LEU B O 1
ATOM 3803 N N . GLY B 1 204 ? -30.453 12.266 14.07 1 95.31 204 GLY B N 1
ATOM 3804 C CA . GLY B 1 204 ? -30.172 11.656 15.359 1 95.31 204 GLY B CA 1
ATOM 3805 C C . GLY B 1 204 ? -28.75 11.133 15.469 1 95.31 204 GLY B C 1
ATOM 3806 O O . GLY B 1 204 ? -28.031 11.062 14.477 1 95.31 204 GLY B O 1
ATOM 3807 N N . PRO B 1 205 ? -28.359 10.859 16.719 1 93.88 205 PRO B N 1
ATOM 3808 C CA . PRO B 1 205 ? -27 10.398 16.938 1 93.88 205 PRO B CA 1
ATOM 3809 C C . PRO B 1 205 ? -26.656 9.141 16.156 1 93.88 205 PRO B C 1
ATOM 3811 O O . PRO B 1 205 ? -25.578 9.031 15.578 1 93.88 205 PRO B O 1
ATOM 3814 N N . SER B 1 206 ? -27.531 8.242 16.125 1 94.38 206 SER B N 1
ATOM 3815 C CA . SER B 1 206 ? -27.297 6.984 15.422 1 94.38 206 SER B CA 1
ATOM 3816 C C . SER B 1 206 ? -27.172 7.211 13.922 1 94.38 206 SER B C 1
ATOM 3818 O O . SER B 1 206 ? -26.281 6.637 13.281 1 94.38 206 SER B O 1
ATOM 3820 N N . GLN B 1 207 ? -28 8.039 13.398 1 94.69 207 GLN B N 1
ATOM 3821 C CA . GLN B 1 207 ? -27.953 8.344 11.969 1 94.69 207 GLN B CA 1
ATOM 3822 C C . GLN B 1 207 ? -26.688 9.117 11.602 1 94.69 207 GLN B C 1
ATOM 3824 O O . GLN B 1 207 ? -26.094 8.883 10.547 1 94.69 207 GLN B O 1
ATOM 3829 N N . THR B 1 208 ? -26.328 10.023 12.484 1 94.44 208 THR B N 1
ATOM 3830 C CA . THR B 1 208 ? -25.109 10.773 12.266 1 94.44 208 THR B CA 1
ATOM 3831 C C . THR B 1 208 ? -23.906 9.844 12.211 1 94.44 208 THR B C 1
ATOM 3833 O O . THR B 1 208 ? -23.078 9.922 11.289 1 94.44 208 THR B O 1
ATOM 3836 N N . ARG B 1 209 ? -23.828 8.984 13.102 1 92.31 209 ARG B N 1
ATOM 3837 C CA . ARG B 1 209 ? -22.734 8.023 13.148 1 92.31 209 ARG B CA 1
ATOM 3838 C C . ARG B 1 209 ? -22.719 7.152 11.898 1 92.31 209 ARG B C 1
ATOM 3840 O O . ARG B 1 209 ? -21.656 6.906 11.328 1 92.31 209 ARG B O 1
ATOM 3847 N N . ARG B 1 210 ? -23.859 6.734 11.508 1 90.12 210 ARG B N 1
ATOM 3848 C CA . ARG B 1 210 ? -23.969 5.895 10.32 1 90.12 210 ARG B CA 1
ATOM 3849 C C . ARG B 1 210 ? -23.5 6.645 9.078 1 90.12 210 ARG B C 1
ATOM 3851 O O . ARG B 1 210 ? -22.812 6.07 8.227 1 90.12 210 ARG B O 1
ATOM 3858 N N . MET B 1 211 ? -23.844 7.875 9.016 1 90 211 MET B N 1
ATOM 3859 C CA . MET B 1 211 ? -23.453 8.688 7.867 1 90 211 MET B CA 1
ATOM 3860 C C . MET B 1 211 ? -21.938 8.883 7.84 1 90 211 MET B C 1
ATOM 3862 O O . MET B 1 211 ? -21.312 8.789 6.781 1 90 211 MET B O 1
ATOM 3866 N N . PHE B 1 212 ? -21.391 9.133 9.016 1 91.5 212 PHE B N 1
ATOM 3867 C CA . PHE B 1 212 ? -19.938 9.273 9.102 1 91.5 212 PHE B CA 1
ATOM 3868 C C . PHE B 1 212 ? -19.234 7.992 8.672 1 91.5 212 PHE B C 1
ATOM 3870 O O . PHE B 1 212 ? -18.297 8.023 7.883 1 91.5 212 PHE B O 1
ATOM 3877 N N . GLN B 1 213 ? -19.734 6.945 9.078 1 86.88 213 GLN B N 1
ATOM 3878 C CA . GLN B 1 213 ? -19.125 5.66 8.75 1 86.88 213 GLN B CA 1
ATOM 3879 C C . GLN B 1 213 ? -19.266 5.355 7.262 1 86.88 213 GLN B C 1
ATOM 3881 O O . GLN B 1 213 ? -18.297 4.953 6.617 1 86.88 213 GLN B O 1
ATOM 3886 N N . ARG B 1 214 ? -20.375 5.582 6.797 1 83.81 214 ARG B N 1
ATOM 3887 C CA . ARG B 1 214 ? -20.672 5.238 5.41 1 83.81 214 ARG B CA 1
ATOM 3888 C C . ARG B 1 214 ? -19.891 6.109 4.449 1 83.81 214 ARG B C 1
ATOM 3890 O O . ARG B 1 214 ? -19.359 5.621 3.447 1 83.81 214 ARG B O 1
ATOM 3897 N N . HIS B 1 215 ? -19.734 7.367 4.812 1 86.31 215 HIS B N 1
ATOM 3898 C CA . HIS B 1 215 ? -19.219 8.297 3.814 1 86.31 215 HIS B CA 1
ATOM 3899 C C . HIS B 1 215 ? -17.781 8.711 4.133 1 86.31 215 HIS B C 1
ATOM 3901 O O . HIS B 1 215 ? -17.047 9.148 3.246 1 86.31 215 HIS B O 1
ATOM 3907 N N . LEU B 1 216 ? -17.422 8.562 5.395 1 87.94 216 LEU B N 1
ATOM 3908 C CA . LEU B 1 216 ? -16.078 9.023 5.773 1 87.94 216 LEU B CA 1
ATOM 3909 C C . LEU B 1 216 ? -15.273 7.887 6.387 1 87.94 216 LEU B C 1
ATOM 3911 O O . LEU B 1 216 ? -14.086 8.062 6.688 1 87.94 216 LEU B O 1
ATOM 3915 N N . ARG B 1 217 ? -15.859 6.797 6.516 1 85.12 217 ARG B N 1
ATOM 3916 C CA . ARG B 1 217 ? -15.211 5.59 7.023 1 85.12 217 ARG B CA 1
ATOM 3917 C C . ARG B 1 217 ? -14.602 5.832 8.398 1 85.12 217 ARG B C 1
ATOM 3919 O O . ARG B 1 217 ? -13.508 5.348 8.695 1 85.12 217 ARG B O 1
ATOM 3926 N N . THR B 1 218 ? -15.266 6.625 9.195 1 89.25 218 THR B N 1
ATOM 3927 C CA . THR B 1 218 ? -14.812 6.969 10.539 1 89.25 218 THR B CA 1
ATOM 3928 C C . THR B 1 218 ? -15.984 7.441 11.398 1 89.25 218 THR B C 1
ATOM 3930 O O . THR B 1 218 ? -17.109 7.57 10.906 1 89.25 218 THR B O 1
ATOM 3933 N N . SER B 1 219 ? -15.797 7.605 12.703 1 91.94 219 SER B N 1
ATOM 3934 C CA . SER B 1 219 ? -16.797 8.188 13.594 1 91.94 219 SER B CA 1
ATOM 3935 C C . SER B 1 219 ? -16.641 9.703 13.68 1 91.94 219 SER B C 1
ATOM 3937 O O . SER B 1 219 ? -15.57 10.242 13.398 1 91.94 219 SER B O 1
ATOM 3939 N N . PRO B 1 220 ? -17.719 10.344 14.094 1 94.19 220 PRO B N 1
ATOM 3940 C CA . PRO B 1 220 ? -17.625 11.797 14.266 1 94.19 220 PRO B CA 1
ATOM 3941 C C . PRO B 1 220 ? -16.484 12.211 15.211 1 94.19 220 PRO B C 1
ATOM 3943 O O . PRO B 1 220 ? -15.75 13.148 14.914 1 94.19 220 PRO B O 1
ATOM 3946 N N . HIS B 1 221 ? -16.344 11.477 16.219 1 93.88 221 HIS B N 1
ATOM 3947 C CA . HIS B 1 221 ? -15.328 11.797 17.203 1 93.88 221 HIS B CA 1
ATOM 3948 C C . HIS B 1 221 ? -13.922 11.656 16.625 1 93.88 221 HIS B C 1
ATOM 3950 O O . HIS B 1 221 ? -13.086 12.539 16.797 1 93.88 221 HIS B O 1
ATOM 3956 N N . GLN B 1 222 ? -13.719 10.516 16.047 1 93.62 222 GLN B N 1
ATOM 3957 C CA . GLN B 1 222 ? -12.406 10.273 15.461 1 93.62 222 GLN B CA 1
ATOM 3958 C C . GLN B 1 222 ? -12.094 11.289 14.367 1 93.62 222 GLN B C 1
ATOM 3960 O O . GLN B 1 222 ? -10.961 11.766 14.258 1 93.62 222 GLN B O 1
ATOM 3965 N N . TRP B 1 223 ? -13.094 11.562 13.586 1 94.38 223 TRP B N 1
ATOM 3966 C CA . TRP B 1 223 ? -12.922 12.555 12.531 1 94.38 223 TRP B CA 1
ATOM 3967 C C . TRP B 1 223 ? -12.516 13.906 13.109 1 94.38 223 TRP B C 1
ATOM 3969 O O . TRP B 1 223 ? -11.57 14.531 12.633 1 94.38 223 TRP B O 1
ATOM 3979 N N . LEU B 1 224 ? -13.234 14.344 14.086 1 95.75 224 LEU B N 1
ATOM 3980 C CA . LEU B 1 224 ? -12.977 15.625 14.727 1 95.75 224 LEU B CA 1
ATOM 3981 C C . LEU B 1 224 ? -11.578 15.648 15.344 1 95.75 224 LEU B C 1
ATOM 3983 O O . LEU B 1 224 ? -10.859 16.641 15.219 1 95.75 224 LEU B O 1
ATOM 3987 N N . MET B 1 225 ? -11.25 14.594 15.984 1 95.31 225 MET B N 1
ATOM 3988 C CA . MET B 1 225 ? -9.938 14.5 16.609 1 95.31 225 MET B CA 1
ATOM 3989 C C . MET B 1 225 ? -8.828 14.672 15.578 1 95.31 225 MET B C 1
ATOM 3991 O O . MET B 1 225 ? -7.867 15.406 15.812 1 95.31 225 MET B O 1
ATOM 3995 N N . ARG B 1 226 ? -8.938 14.047 14.5 1 95.25 226 ARG B N 1
ATOM 3996 C CA . ARG B 1 226 ? -7.953 14.164 13.438 1 95.25 226 ARG B CA 1
ATOM 3997 C C . ARG B 1 226 ? -7.863 15.594 12.922 1 95.25 226 ARG B C 1
ATOM 3999 O O . ARG B 1 226 ? -6.766 16.109 12.688 1 95.25 226 ARG B O 1
ATOM 4006 N N . GLU B 1 227 ? -9.008 16.234 12.766 1 95.81 227 GLU B N 1
ATOM 4007 C CA . GLU B 1 227 ? -9.047 17.625 12.336 1 95.81 227 GLU B CA 1
ATOM 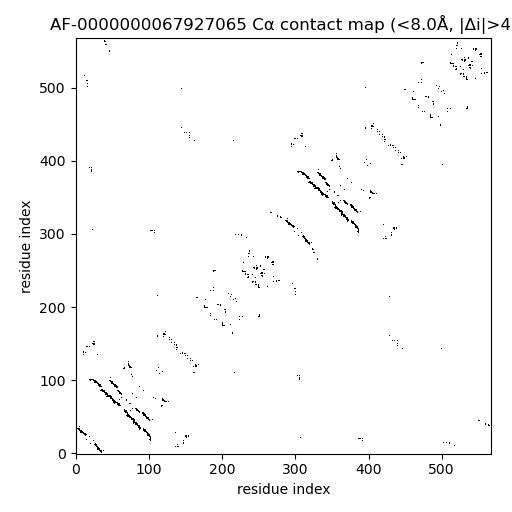4008 C C . GLU B 1 227 ? -8.336 18.531 13.336 1 95.81 227 GLU B C 1
ATOM 4010 O O . GLU B 1 227 ? -7.574 19.422 12.945 1 95.81 227 GLU B O 1
ATOM 4015 N N . ARG B 1 228 ? -8.617 18.297 14.555 1 97 228 ARG B N 1
ATOM 4016 C CA . ARG B 1 228 ? -8.008 19.094 15.609 1 97 228 ARG B CA 1
ATOM 4017 C C . ARG B 1 228 ? -6.492 18.906 15.625 1 97 228 ARG B C 1
ATOM 4019 O O . ARG B 1 228 ? -5.75 19.875 15.789 1 97 228 ARG B O 1
ATOM 4026 N N . LEU B 1 229 ? -6.078 17.719 15.469 1 96.75 229 LEU B N 1
ATOM 4027 C CA . LEU B 1 229 ? -4.648 17.422 15.484 1 96.75 229 LEU B CA 1
ATOM 4028 C C . LEU B 1 229 ? -3.955 18.078 14.289 1 96.75 229 LEU B C 1
ATOM 4030 O O . LEU B 1 229 ? -2.844 18.594 14.422 1 96.75 229 LEU B O 1
ATOM 4034 N N . MET B 1 230 ? -4.562 18 13.141 1 96.25 230 MET B N 1
ATOM 4035 C CA . MET B 1 230 ? -3.996 18.641 11.953 1 96.25 230 MET B CA 1
ATOM 4036 C C . MET B 1 230 ? -3.912 20.141 12.148 1 96.25 230 MET B C 1
ATOM 4038 O O . MET B 1 230 ? -2.91 20.766 11.789 1 96.25 230 MET B O 1
ATOM 4042 N N . HIS B 1 231 ? -4.93 20.703 12.695 1 95.31 231 HIS B N 1
ATOM 4043 C CA . HIS B 1 231 ? -4.922 22.141 12.992 1 95.31 231 HIS B CA 1
ATOM 4044 C C . HIS B 1 231 ? -3.824 22.484 13.992 1 95.31 231 HIS B C 1
ATOM 4046 O O . HIS B 1 231 ? -3.133 23.484 13.836 1 95.31 231 HIS B O 1
ATOM 4052 N N . ALA B 1 232 ? -3.707 21.672 14.969 1 96.44 232 ALA B N 1
ATOM 4053 C CA . ALA B 1 232 ? -2.654 21.891 15.953 1 96.44 232 ALA B CA 1
ATOM 4054 C C . ALA B 1 232 ? -1.276 21.875 15.305 1 96.44 232 ALA B C 1
ATOM 4056 O O . ALA B 1 232 ? -0.42 22.703 15.633 1 96.44 232 ALA B O 1
ATOM 4057 N N . GLN B 1 233 ? -1.049 20.953 14.438 1 95.62 233 GLN B N 1
ATOM 4058 C CA . GLN B 1 233 ? 0.218 20.891 13.711 1 95.62 233 GLN B CA 1
ATOM 4059 C C . GLN B 1 233 ? 0.486 22.188 12.961 1 95.62 233 GLN B C 1
ATOM 4061 O O . GLN B 1 233 ? 1.61 22.703 12.961 1 95.62 233 GLN B O 1
ATOM 4066 N N . SER B 1 234 ? -0.535 22.688 12.344 1 94.12 234 SER B N 1
ATOM 4067 C CA . SER B 1 234 ? -0.409 23.938 11.625 1 94.12 234 SER B CA 1
ATOM 4068 C C . SER B 1 234 ? -0.026 25.078 12.57 1 94.12 234 S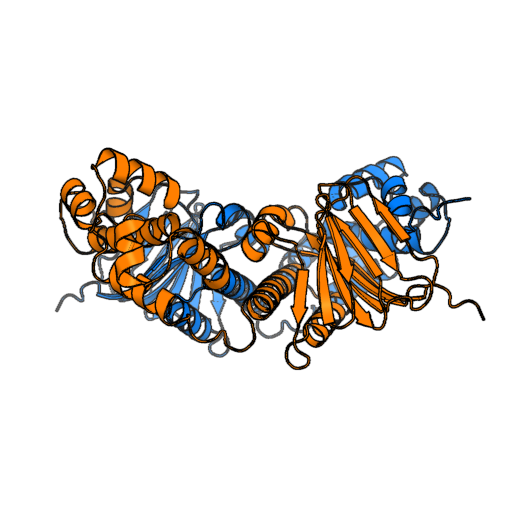ER B C 1
ATOM 4070 O O . SER B 1 234 ? 0.848 25.891 12.25 1 94.12 234 SER B O 1
ATOM 4072 N N . LEU B 1 235 ? -0.602 25.141 13.688 1 94.25 235 LEU B N 1
ATOM 4073 C CA . LEU B 1 235 ? -0.341 26.188 14.656 1 94.25 235 LEU B CA 1
ATOM 4074 C C . LEU B 1 235 ? 1.057 26.047 15.25 1 94.25 235 LEU B C 1
ATOM 4076 O O . LEU B 1 235 ? 1.714 27.047 15.547 1 94.25 235 LEU B O 1
ATOM 4080 N N . LEU B 1 236 ? 1.47 24.859 15.43 1 93.81 236 LEU B N 1
ATOM 4081 C CA . LEU B 1 236 ? 2.768 24.594 16.047 1 93.81 236 LEU B CA 1
ATOM 4082 C C . LEU B 1 236 ? 3.896 25.172 15.203 1 93.81 236 LEU B C 1
ATOM 4084 O O . LEU B 1 236 ? 4.93 25.578 15.742 1 93.81 236 LEU B O 1
ATOM 4088 N N . VAL B 1 237 ? 3.721 25.234 13.883 1 89.88 237 VAL B N 1
ATOM 4089 C CA . VAL B 1 237 ? 4.82 25.688 13.039 1 89.88 237 VAL B CA 1
ATOM 4090 C C . VAL B 1 237 ? 4.605 27.141 12.625 1 89.88 237 VAL B C 1
ATOM 4092 O O . VAL B 1 237 ? 5.504 27.766 12.062 1 89.88 237 VAL B O 1
ATOM 4095 N N . GLN B 1 238 ? 3.49 27.688 12.797 1 85.75 238 GLN B N 1
ATOM 4096 C CA . GLN B 1 238 ? 3.18 29.047 12.383 1 85.75 238 GLN B CA 1
ATOM 4097 C C . GLN B 1 238 ? 3.588 30.062 13.461 1 85.75 238 GLN B C 1
ATOM 4099 O O . GLN B 1 238 ? 3.971 31.188 13.148 1 85.75 238 GLN B O 1
ATOM 4104 N N . ASP B 1 239 ? 3.346 29.703 14.758 1 77.94 239 ASP B N 1
ATOM 4105 C CA . ASP B 1 239 ? 3.576 30.688 15.805 1 77.94 239 ASP B CA 1
ATOM 4106 C C . ASP B 1 239 ? 4.324 30.078 16.984 1 77.94 239 ASP B C 1
ATOM 4108 O O . ASP B 1 239 ? 4.68 28.891 16.953 1 77.94 239 ASP B O 1
ATOM 4112 N N . ASP B 1 240 ? 4.691 30.922 17.891 1 85.62 240 ASP B N 1
ATOM 4113 C CA . ASP B 1 240 ? 5.406 30.484 19.078 1 85.62 240 ASP B CA 1
ATOM 4114 C C . ASP B 1 240 ? 4.461 30.375 20.281 1 85.62 240 ASP B C 1
ATOM 4116 O O . ASP B 1 240 ? 4.879 30.547 21.422 1 85.62 240 ASP B O 1
ATOM 4120 N N . GLN B 1 241 ? 3.273 30.094 19.875 1 91.88 241 GLN B N 1
ATOM 4121 C CA . GLN B 1 241 ? 2.291 29.953 20.953 1 91.88 241 GLN B CA 1
ATOM 4122 C C . GLN B 1 241 ? 2.645 28.781 21.875 1 91.88 241 GLN B C 1
ATOM 4124 O O . GLN B 1 241 ? 3.113 27.75 21.406 1 91.88 241 GLN B O 1
ATOM 4129 N N . PRO B 1 242 ? 2.348 29 23.172 1 95.12 242 PRO B N 1
ATOM 4130 C CA . PRO B 1 242 ? 2.564 27.875 24.094 1 95.12 242 PRO B CA 1
ATOM 4131 C C . PRO B 1 242 ? 1.704 26.656 23.75 1 95.12 242 PRO B C 1
ATOM 4133 O O . PRO B 1 242 ? 0.564 26.812 23.297 1 95.12 242 PRO B O 1
ATOM 4136 N N . ILE B 1 243 ? 2.262 25.531 24.016 1 95.75 243 ILE B N 1
ATOM 4137 C CA . ILE B 1 243 ? 1.598 24.266 23.703 1 95.75 243 ILE B CA 1
ATOM 4138 C C . ILE B 1 243 ? 0.218 24.234 24.359 1 95.75 243 ILE B C 1
ATOM 4140 O O . ILE B 1 243 ? -0.747 23.75 23.75 1 95.75 243 ILE B O 1
ATOM 4144 N N . ALA B 1 244 ? 0.123 24.734 25.562 1 95.56 244 ALA B N 1
ATOM 4145 C CA . ALA B 1 244 ? -1.133 24.734 26.312 1 95.56 244 ALA B CA 1
ATOM 4146 C C . ALA B 1 244 ? -2.195 25.562 25.594 1 95.56 244 ALA B C 1
ATOM 4148 O O . ALA B 1 244 ? -3.369 25.188 25.562 1 95.56 244 ALA B O 1
ATOM 4149 N N . GLU B 1 245 ? -1.803 26.688 25.078 1 95.56 245 GLU B N 1
ATOM 4150 C CA . GLU B 1 245 ? -2.727 27.562 24.359 1 95.56 245 GLU B CA 1
ATOM 4151 C C . GLU B 1 245 ? -3.217 26.891 23.078 1 95.56 245 GLU B C 1
ATOM 4153 O O . GLU B 1 245 ? -4.395 27 22.719 1 95.56 245 GLU B O 1
ATOM 4158 N N . ILE B 1 246 ? -2.295 26.25 22.359 1 96.12 246 ILE B N 1
ATOM 4159 C CA . ILE B 1 246 ? -2.652 25.516 21.141 1 96.12 246 ILE B CA 1
ATOM 4160 C C . ILE B 1 246 ? -3.66 24.422 21.484 1 96.12 246 ILE B C 1
ATOM 4162 O O . ILE B 1 246 ? -4.648 24.234 20.766 1 96.12 246 ILE B O 1
ATOM 4166 N N . ALA B 1 247 ? -3.395 23.703 22.594 1 96.25 247 ALA B N 1
ATOM 4167 C CA . ALA B 1 247 ? -4.305 22.656 23.047 1 96.25 247 ALA B CA 1
ATOM 4168 C C . ALA B 1 247 ? -5.715 23.203 23.25 1 96.25 247 ALA B C 1
ATOM 4170 O O . ALA B 1 247 ? -6.691 22.641 22.75 1 96.25 247 ALA B O 1
ATOM 4171 N N . GLU B 1 248 ? -5.793 24.344 23.906 1 93.81 248 GLU B N 1
ATOM 4172 C CA . GLU B 1 248 ? -7.078 24.969 24.188 1 93.81 248 GLU B CA 1
ATOM 4173 C C . GLU B 1 248 ? -7.762 25.438 22.906 1 93.81 248 GLU B C 1
ATOM 4175 O O . GLU B 1 248 ? -8.953 25.188 22.719 1 93.81 248 GLU B O 1
ATOM 4180 N N . THR B 1 249 ? -7 26.047 22.062 1 93.62 249 THR B N 1
ATOM 4181 C CA . THR B 1 249 ? -7.52 26.562 20.797 1 93.62 249 THR B CA 1
ATOM 4182 C C . THR B 1 249 ? -8.102 25.438 19.953 1 93.62 249 THR B C 1
ATOM 4184 O O . THR B 1 249 ? -9.109 25.625 19.266 1 93.62 249 THR B O 1
ATOM 4187 N N . CYS B 1 250 ? -7.508 24.297 20.062 1 95.25 250 CYS B N 1
ATOM 4188 C CA . CYS B 1 250 ? -7.906 23.172 19.219 1 95.25 250 CYS B CA 1
ATOM 4189 C C . CYS B 1 250 ? -9 22.359 19.891 1 95.25 250 CYS B C 1
ATOM 4191 O O . CYS B 1 250 ? -9.531 21.422 19.281 1 95.25 250 CYS B O 1
ATOM 4193 N N . GLY B 1 251 ? -9.328 22.672 21.156 1 94.12 251 GLY B N 1
ATOM 4194 C CA . GLY B 1 251 ? -10.484 22.047 21.781 1 94.12 251 GLY B CA 1
ATOM 4195 C C . GLY B 1 251 ? -10.133 20.891 22.688 1 94.12 251 GLY B C 1
ATOM 4196 O O . GLY B 1 251 ? -10.992 20.078 23.031 1 94.12 251 GLY B O 1
ATOM 4197 N N . PHE B 1 252 ? -8.922 20.75 23.078 1 94.88 252 PHE B N 1
ATOM 4198 C CA . PHE B 1 252 ? -8.547 19.703 24.031 1 94.88 252 PHE B CA 1
ATOM 4199 C C . PHE B 1 252 ? -8.82 20.141 25.469 1 94.88 252 PHE B C 1
ATOM 4201 O O . PHE B 1 252 ? -8.742 21.344 25.781 1 94.88 252 PHE B O 1
ATOM 4208 N N . CYS B 1 253 ? -9.188 19.172 26.297 1 89.56 253 CYS B N 1
ATOM 4209 C CA . CYS B 1 253 ? -9.586 19.469 27.672 1 89.56 253 CYS B CA 1
ATOM 4210 C C . CYS B 1 253 ? -8.414 20.016 28.469 1 89.56 253 CYS B C 1
ATOM 4212 O O . CYS B 1 253 ? -8.602 20.812 29.391 1 89.56 253 CYS B O 1
ATOM 4214 N N . ASP B 1 254 ? -7.234 19.406 28.203 1 91.12 254 ASP B N 1
ATOM 4215 C CA . ASP B 1 254 ? -6.016 19.938 28.828 1 91.12 254 ASP B CA 1
ATOM 4216 C C . ASP B 1 254 ? -4.781 19.547 28.016 1 91.12 254 ASP B C 1
ATOM 4218 O O . ASP B 1 254 ? -4.879 18.797 27.031 1 91.12 254 ASP B O 1
ATOM 4222 N N . VAL B 1 255 ? -3.695 20.094 28.422 1 94.94 255 VAL B N 1
ATOM 4223 C CA . VAL B 1 255 ? -2.447 19.938 27.672 1 94.94 255 VAL B CA 1
ATOM 4224 C C . VAL B 1 255 ? -1.979 1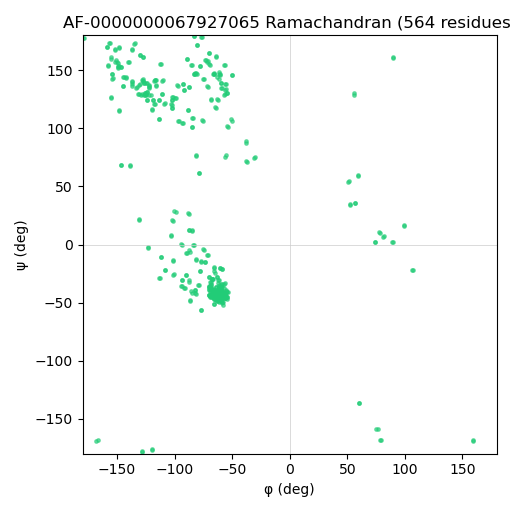8.484 27.734 1 94.94 255 VAL B C 1
ATOM 4226 O O . VAL B 1 255 ? -1.345 18 26.797 1 94.94 255 VAL B O 1
ATOM 4229 N N . TYR B 1 256 ? -2.293 17.781 28.797 1 95.19 256 TYR B N 1
ATOM 4230 C CA . TYR B 1 256 ? -1.897 16.391 28.938 1 95.19 256 TYR B CA 1
ATOM 4231 C C . TYR B 1 256 ? -2.66 15.5 27.969 1 95.19 256 TYR B C 1
ATOM 4233 O O . TYR B 1 256 ? -2.07 14.648 27.297 1 95.19 256 TYR B O 1
ATOM 4241 N N . HIS B 1 257 ? -3.934 15.805 27.922 1 95.5 257 HIS B N 1
ATOM 4242 C CA . HIS B 1 257 ? -4.746 15.07 26.953 1 95.5 257 HIS B CA 1
ATOM 4243 C C . HIS B 1 257 ? -4.277 15.344 25.516 1 95.5 257 HIS B C 1
ATOM 4245 O O . HIS B 1 257 ? -4.156 14.414 24.719 1 95.5 257 HIS B O 1
ATOM 4251 N N . PHE B 1 258 ? -4.008 16.562 25.25 1 97 258 PHE B N 1
ATOM 4252 C CA . PHE B 1 258 ? -3.488 16.953 23.938 1 97 258 PHE B CA 1
ATOM 4253 C C . PHE B 1 258 ? -2.191 16.203 23.625 1 97 258 PHE B C 1
ATOM 4255 O O . PHE B 1 258 ? -2.055 15.602 22.562 1 97 258 PHE B O 1
ATOM 4262 N N . GLY B 1 259 ? -1.297 16.266 24.5 1 97 259 GLY B N 1
ATOM 4263 C CA . GLY B 1 259 ? -0.009 15.625 24.312 1 97 259 GLY B CA 1
ATOM 4264 C C . GLY B 1 259 ? -0.124 14.133 24.047 1 97 259 GLY B C 1
ATOM 4265 O O . GLY B 1 259 ? 0.548 13.609 23.156 1 97 259 GLY B O 1
ATOM 4266 N N . ARG B 1 260 ? -0.941 13.484 24.75 1 95.94 260 ARG B N 1
ATOM 4267 C CA . ARG B 1 260 ? -1.128 12.047 24.609 1 95.94 260 ARG B CA 1
ATOM 4268 C C . ARG B 1 260 ? -1.72 11.703 23.25 1 95.94 260 ARG B C 1
ATOM 4270 O O . ARG B 1 260 ? -1.229 10.805 22.562 1 95.94 260 ARG B O 1
ATOM 4277 N N . GLU B 1 261 ? -2.746 12.445 22.906 1 95.38 261 GLU B N 1
ATOM 4278 C CA . GLU B 1 261 ? -3.406 12.203 21.625 1 95.38 261 GLU B CA 1
ATOM 4279 C C . GLU B 1 261 ? -2.48 12.523 20.469 1 95.38 261 GLU B C 1
ATOM 4281 O O . GLU B 1 261 ? -2.461 11.805 19.469 1 95.38 261 GLU B O 1
ATOM 4286 N N . PHE B 1 262 ? -1.777 13.602 20.641 1 96.75 262 PHE B N 1
ATOM 4287 C CA . PHE B 1 262 ? -0.819 14 19.625 1 96.75 262 PHE B CA 1
ATOM 4288 C C . PHE B 1 262 ? 0.255 12.938 19.438 1 96.75 262 PHE B C 1
ATOM 4290 O O . PHE B 1 262 ? 0.511 12.492 18.312 1 96.75 262 PHE B O 1
ATOM 4297 N N . LYS B 1 263 ? 0.785 12.469 20.484 1 95.38 263 LYS B N 1
ATOM 4298 C CA . LYS B 1 263 ? 1.838 11.461 20.422 1 95.38 263 LYS B CA 1
ATOM 4299 C C . LYS B 1 263 ? 1.306 10.141 19.844 1 95.38 263 LYS B C 1
ATOM 4301 O O . LYS B 1 263 ? 1.982 9.484 19.062 1 95.38 263 LYS B O 1
ATOM 4306 N N . ARG B 1 264 ? 0.173 9.797 20.234 1 93 264 ARG B N 1
ATOM 4307 C CA . ARG B 1 264 ? -0.449 8.57 19.75 1 93 264 ARG B CA 1
ATOM 4308 C C . ARG B 1 264 ? -0.648 8.625 18.234 1 93 264 ARG B C 1
ATOM 4310 O O . ARG B 1 264 ? -0.407 7.637 17.531 1 93 264 ARG B O 1
ATOM 4317 N N . SER B 1 265 ? -1.004 9.758 17.719 1 92.38 265 SER B N 1
ATOM 4318 C CA . SER B 1 265 ? -1.395 9.883 16.328 1 92.38 265 SER B CA 1
ATOM 4319 C C . SER B 1 265 ? -0.198 10.234 15.445 1 92.38 265 SER B C 1
ATOM 4321 O O . SER B 1 265 ? -0.072 9.734 14.328 1 92.38 265 SER B O 1
ATOM 4323 N N . VAL B 1 266 ? 0.686 11.094 16 1 90.69 266 VAL B N 1
ATOM 4324 C CA . VAL B 1 266 ? 1.771 11.648 15.203 1 90.69 266 VAL B CA 1
ATOM 4325 C C . VAL B 1 266 ? 3.07 10.906 15.5 1 90.69 266 VAL B C 1
ATOM 4327 O O . VAL B 1 266 ? 4.004 10.922 14.695 1 90.69 266 VAL B O 1
ATOM 4330 N N . GLY B 1 267 ? 3.184 10.312 16.688 1 90.12 267 GLY B N 1
ATOM 4331 C CA . GLY B 1 267 ? 4.32 9.469 17.016 1 90.12 267 GLY B CA 1
ATOM 4332 C C . GLY B 1 267 ? 5.293 10.133 17.969 1 90.12 267 GLY B C 1
ATOM 4333 O O . GLY B 1 267 ? 6.129 9.453 18.578 1 90.12 267 GLY B O 1
ATOM 4334 N N . ILE B 1 268 ? 5.312 11.438 18.078 1 92.56 268 ILE B N 1
ATOM 4335 C CA . ILE B 1 268 ? 6.184 12.172 18.984 1 92.56 268 ILE B CA 1
ATOM 4336 C C . ILE B 1 268 ? 5.398 13.289 19.672 1 92.56 268 ILE B C 1
ATOM 4338 O O . ILE B 1 268 ? 4.281 13.609 19.25 1 92.56 268 ILE B O 1
ATOM 4342 N N . SER B 1 269 ? 5.957 13.891 20.703 1 95.44 269 SER B N 1
ATOM 4343 C CA . SER B 1 269 ? 5.258 14.938 21.438 1 95.44 269 SER B CA 1
ATOM 4344 C C . SER B 1 269 ? 5.145 16.219 20.625 1 95.44 269 SER B C 1
ATOM 4346 O O . SER B 1 269 ? 5.926 16.438 19.703 1 95.44 269 SER B O 1
ATOM 4348 N N . PRO B 1 270 ? 4.164 17.047 21 1 95.38 270 PRO B N 1
ATOM 4349 C CA . PRO B 1 270 ? 4.023 18.312 20.281 1 95.38 270 PRO B CA 1
ATOM 4350 C C . PRO B 1 270 ? 5.293 19.172 20.344 1 95.38 270 PRO B C 1
ATOM 4352 O O . PRO B 1 270 ? 5.688 19.75 19.328 1 95.38 270 PRO B O 1
ATOM 4355 N N . SER B 1 271 ? 5.902 19.234 21.469 1 93.81 271 SER B N 1
ATOM 4356 C CA . SER B 1 271 ? 7.109 20.031 21.625 1 93.81 271 SER B CA 1
ATOM 4357 C C . SER B 1 271 ? 8.242 19.5 20.75 1 93.81 271 SER B C 1
ATOM 4359 O O . SER B 1 271 ? 8.938 20.266 20.094 1 93.81 271 SER B O 1
ATOM 4361 N N . ALA B 1 272 ? 8.438 18.188 20.844 1 92.69 272 ALA B N 1
ATOM 4362 C CA . ALA B 1 272 ? 9.461 17.562 20.016 1 92.69 272 ALA B CA 1
ATOM 4363 C C . ALA B 1 272 ? 9.18 17.781 18.531 1 92.69 272 ALA B C 1
ATOM 4365 O O . ALA B 1 272 ? 10.102 18.031 17.734 1 92.69 272 ALA B O 1
ATOM 4366 N N . TRP B 1 273 ? 7.93 17.672 18.188 1 93.12 273 TRP B N 1
ATOM 4367 C CA . TRP B 1 273 ? 7.508 17.859 16.812 1 93.12 273 TRP B CA 1
ATOM 4368 C C . TRP B 1 273 ? 7.812 19.266 16.328 1 93.12 273 TRP B C 1
ATOM 4370 O O . TRP B 1 273 ? 8.383 19.453 15.258 1 93.12 273 TRP B O 1
ATOM 4380 N N . ARG B 1 274 ? 7.434 20.25 17.109 1 92 274 ARG B N 1
ATOM 4381 C CA . ARG B 1 274 ? 7.703 21.656 16.781 1 92 274 ARG B CA 1
ATOM 4382 C C . ARG B 1 274 ? 9.195 21.891 16.562 1 92 274 ARG B C 1
ATOM 4384 O O . ARG B 1 274 ? 9.594 22.484 15.562 1 92 274 ARG B O 1
ATOM 4391 N N . ARG B 1 275 ? 10.008 21.375 17.422 1 88.19 275 ARG B N 1
ATOM 4392 C CA . ARG B 1 275 ? 11.453 21.531 17.328 1 88.19 275 ARG B CA 1
ATOM 4393 C C . ARG B 1 275 ? 11.992 20.891 16.047 1 88.19 275 ARG B C 1
ATOM 4395 O O . ARG B 1 275 ? 12.867 21.469 15.398 1 88.19 275 ARG B O 1
ATOM 4402 N N . SER B 1 276 ? 11.469 19.766 15.758 1 87.62 276 SER B N 1
ATOM 4403 C CA . SER B 1 276 ? 11.945 19 14.609 1 87.62 276 SER B CA 1
ATOM 4404 C C . SER B 1 276 ? 11.555 19.672 13.297 1 87.62 276 SER B C 1
ATOM 4406 O O . SER B 1 276 ? 12.32 19.625 12.328 1 87.62 276 SER B O 1
ATOM 4408 N N . GLU B 1 277 ? 10.398 20.219 13.25 1 87.12 277 GLU B N 1
ATOM 4409 C CA . GLU B 1 277 ? 9.883 20.797 12.008 1 87.12 277 GLU B CA 1
ATOM 4410 C C . GLU B 1 277 ? 10.469 22.172 11.758 1 87.12 277 GLU B C 1
ATOM 4412 O O . GLU B 1 277 ? 10.617 22.594 10.609 1 87.12 277 GLU B O 1
ATOM 4417 N N . LEU B 1 278 ? 10.727 22.984 12.719 1 78.75 278 LEU B N 1
ATOM 4418 C CA . LEU B 1 278 ? 11.281 24.328 12.578 1 78.75 278 LEU B CA 1
ATOM 4419 C C . LEU B 1 278 ? 12.797 24.281 12.5 1 78.75 278 LEU B C 1
ATOM 4421 O O . LEU B 1 278 ? 13.43 25.219 12 1 78.75 278 LEU B O 1
ATOM 4425 N N . GLY B 1 279 ? 13.438 23.141 12.32 1 66.44 279 GLY B N 1
ATOM 4426 C CA . GLY B 1 279 ? 14.883 23.047 12.195 1 66.44 279 GLY B CA 1
ATOM 4427 C C . GLY B 1 279 ? 15.625 23.656 13.367 1 66.44 279 GLY B C 1
ATOM 4428 O O . GLY B 1 279 ? 15.055 24.438 14.133 1 66.44 279 GLY B O 1
ATOM 4429 N N . VAL B 1 280 ? 16.578 23 13.992 1 53.47 280 VAL B N 1
ATOM 4430 C CA . VAL B 1 280 ? 17.469 23.656 14.945 1 53.47 280 VAL B CA 1
ATOM 4431 C C . VAL B 1 280 ? 18.156 24.844 14.273 1 53.47 280 VAL B C 1
ATOM 4433 O O . VAL B 1 280 ? 18.906 24.672 13.312 1 53.47 280 VAL B O 1
ATOM 4436 N N . ALA B 1 281 ? 17.547 25.953 14.039 1 42.75 281 ALA B N 1
ATOM 4437 C CA . ALA B 1 281 ? 18.438 27.078 13.766 1 42.75 281 ALA B CA 1
ATOM 4438 C C . ALA B 1 281 ? 19.672 27.016 14.641 1 42.75 281 ALA B C 1
ATOM 4440 O O . ALA B 1 281 ? 19.578 26.859 15.859 1 42.75 281 ALA B O 1
ATOM 4441 N N . SER B 1 282 ? 20.688 26.281 14.117 1 38.41 282 SER B N 1
ATOM 4442 C CA . SER B 1 282 ? 21.922 26.484 14.883 1 38.41 282 SER B CA 1
ATOM 4443 C C . SER B 1 282 ? 21.969 27.875 15.492 1 38.41 282 SER B C 1
ATOM 4445 O O . SER B 1 282 ? 21.891 28.875 14.781 1 38.41 282 SER B O 1
ATOM 4447 N N . LYS B 1 283 ? 21.266 28.234 16.547 1 34.69 283 LYS B N 1
ATOM 4448 C CA . LYS B 1 283 ? 21.672 29.359 17.359 1 34.69 283 LYS B CA 1
ATOM 4449 C C . LYS B 1 283 ? 23.188 29.438 17.484 1 34.69 283 LYS B C 1
ATOM 4451 O O . LYS B 1 283 ? 23.797 28.578 18.125 1 34.69 283 LYS B O 1
ATOM 4456 N N . ARG B 1 284 ? 23.984 29.812 16.391 1 27.89 284 ARG B N 1
ATOM 4457 C CA . ARG B 1 284 ? 25.078 30.641 16.922 1 27.89 284 ARG B CA 1
ATOM 4458 C C . ARG B 1 284 ? 24.547 31.906 17.562 1 27.89 284 ARG B C 1
ATOM 4460 O O . ARG B 1 284 ? 23.578 32.5 17.078 1 27.89 284 ARG B O 1
#

Nearest PDB structures (foldseek):
  6nwj-assembly1_B  TM=8.406E-01  e=8.706E-10  Clostridium perfringens str. 13
  6nwo-assembly1_A  TM=8.380E-01  e=7.816E-09  Clostridium perfringens str. 13
  3oio-assembly1_A  TM=8.904E-01  e=2.298E-07  Chromobacterium violaceum
  3w6v-assembly1_A  TM=9.270E-01  e=5.595E-07  Streptomyces griseus
  6swi-assembly1_A  TM=9.182E-01  e=3.734E-06  Geobacillus stearothermophilus

pLDDT: mean 92.4, std 9.95, range [27.69, 98.81]

Foldseek 3Di:
DQDAKDWPFKFADDDDPCLQAPFKFWGMWGKMQHTLFDKDKDAADPFKKKKAWQAAWWWKDAPNDIGIHGHQKMAIHDRRGIMMIHAHNVTGTIIIMIGMGHNPVVVLQCLQQPPDGSMFGHDPVLGCVVLSVVVRVLRVVVDPCSSVVRRVSVVVVSVSRLDRLCPPVQPDQPPLLVQLVVVCLVQQQDPDDQVNSCVRSVDHSVVNQVSCCSNVSDGPVVVSLVSLLVQLLVVLQPDPDDLQVSCNRNRHPGSVRVQVSNCVVVVHGSVVSSDVVNDPPPPD/DQDAKDWPDKFADDDDPCLQAPFKFWGMWGKMQHTLFDKDKDAADPFKKKKAWQAAWWWKDAPNDIGIHGHQKMAIHDRRGIMMIHAHNVTGTIMIMIGMGHNPVVVLQCLQQPPDGSMFGHDPVLGCVVLSVVVRVLSVVVDPCSSVVRRVSVVVVSVSRNDRLCDPVQPDQPPLLVQLVVVCLVQQQDPDDQVNSCVRSVDHSVVNQVSCCSNVSDGPVVVSLVSLLVQLLVVLQPDPDDLQVSCNSRRHPGSVRVQVSNCVVVVHGSVVSSDVVNDPPPPD

Sequence (568 aa):
MEKRTSVIESFHYVPAPSWTRAAFSVLRAGKVAAGPDYRIERAVYPGQDILYCLAGAGYVETLGQRIDVGPGQLVWMANEAPHVHSADPRDPWTVLWFRLDGPEPAILRRKLFGDGAPRAIFAEGANPVPWFERLFAALRRRDASLDLRLSQLVAEFLLLIDRALAGPDSDDLPKPLASGIEAMRGALGFAWNASALSAVTGLGPSQTRRMFQRHLRTSPHQWLMRERLMHAQSLLVQDDQPIAEIAETCGFCDVYHFGREFKRSVGISPSAWRRSELGVASKRMEKRTSVIESFHYVPAPSWTRAAFSVLRAGKVAAGPDYRIERAVYPGQDILYCLAGAGYVETLGQRIDVGPGQLVWMANEAPHVHSADPRDPWTVLWFRLDGPEPAILRRKLFGDGAPRAIFAEGANPVPWFERLFAALRRRDASLDLRLSQLVAEFLLLIDRALAGPDSDDLPKPLASGIEAMRGALGFAWNASALSAVTGLGPSQTRRMFQRHLRTSPHQWLMRERLMHAQSLLVQDDQPIAEIAETCGFCDVYHFGREFKRSVGISPSAWRRSELGVASKR

Organism: Mesorhizobium plurifarium (NCBI:txid69974)

Radius of gyration: 26.1 Å; Cα contacts (8 Å, |Δi|>4): 1061; chains: 2; bounding box: 62×80×52 Å

InterPro domains:
  IPR003313 AraC-type arabinose-binding/dimerisation domain [PF02311] (34-157)
  IPR009057 Homedomain-like superfamily [SSF46689] (228-276)
  IPR014710 RmlC-like jelly roll fold [G3DSA:2.60.120.10] (17-109)
  IPR018060 AraC-like, DNA binding HTH domain [PF12833] (197-275)
  IPR018060 AraC-like, DNA binding HTH domain [PS01124] (178-276)
  IPR018060 AraC-like, DNA binding HTH domain [SM00342] (191-274)
  IPR018062 HTH domain AraC-type, conserved site [PS00041] (228-270)
  IPR020449 Transcription regulator HTH, AraC- type, HTH domain [PR00032] (243-258)
  IPR020449 Transcription regulator HTH, AraC- type, HTH domain [PR00032] (258-274)
  IPR037923 Transcription regulator HTH-like [SSF51215] (23-161)
  IPR050204 AraC/XylS family transcriptional regulators [PTHR46796] (36-276)

Secondary structure (DSSP, 8-state):
-----EEEEEEE--PPTTHHHHS-EEEEEEEEE--TT-EEEESS-SSEEEEEEEESBEEEEETTEEEEE-TTEEEEE-TTS-EEEEE-SSSBPEEEEEEEESS-HHHHHHHHHTTS-SEEE--GGG-SHHHHHHHHHHHHH--TTHHHHHHHHHHHHHHHHHHHHH-TTTTS--HHHHHHHHHHHHTTTS---HHHHHHHH-S-HHHHHHHHHHHHSS-HHHHHHHHHHHHHHHHHHH----HHHHHHHHT-S-HHHHHHHHHHHHSS-HHHHHHHHH------/-----EEEEEEE--PPTTHHHHS-EEEEEEEEE--TT-EEEESS-SSEEEEEEEESBEEEEETTEEEEE-TTEEEEE-TTS-EEEEE-SSSBPEEEEEEEESS-HHHHHHHHHTTS-SEEE--GGG-SHHHHHHHHHHHHH--TTHHHHHHHHHHHHHHHHHHHHH-TTTTS--HHHHHHHHHHHHTTTS---HHHHHHHH-S-HHHHHHHHHHHHSS-HHHHHHHHHHHHHHHHHHH----HHHHHHHHT-S-HHHHHHHHHHHHSS-HHHHHHHHH------

Solvent-accessible surface area (backbone atoms only — not comparable to full-atom values): 29424 Å² total; per-residue (Å²): 126,87,62,62,62,40,79,76,41,79,46,70,43,59,75,61,90,71,40,42,57,40,36,41,38,57,40,34,35,35,31,36,39,42,8,43,78,37,45,38,68,46,61,62,48,86,49,30,44,37,41,34,28,71,36,47,25,28,37,36,33,33,83,89,38,79,43,80,39,38,57,45,25,31,40,56,40,48,23,85,37,50,33,34,43,33,32,29,60,89,42,31,20,29,36,41,37,36,29,39,38,33,20,51,59,66,59,54,51,36,52,74,36,53,92,53,74,47,61,38,57,38,55,86,93,64,48,64,61,68,58,49,52,53,51,50,51,48,65,68,64,56,54,60,58,37,63,50,48,36,26,27,50,51,31,50,47,53,49,53,52,52,47,35,64,50,35,93,73,45,92,51,71,56,65,42,57,44,43,35,51,51,52,43,70,74,40,51,36,54,87,79,44,61,67,58,48,21,69,58,30,73,36,54,59,68,55,46,40,49,48,28,36,65,60,44,55,37,46,63,66,59,50,49,51,40,51,25,52,36,50,39,54,52,48,50,73,72,48,87,67,53,68,55,56,46,21,47,61,32,39,37,94,38,49,67,57,35,39,52,53,39,22,70,73,67,67,47,42,60,68,59,46,38,50,62,72,69,26,58,68,76,77,122,128,87,63,62,63,40,78,76,43,79,44,69,45,60,75,62,89,70,39,41,55,41,36,41,38,58,41,34,36,36,30,36,38,42,8,43,78,37,44,38,69,47,60,63,48,84,47,29,44,35,42,34,27,70,35,48,26,28,37,35,34,31,82,89,38,78,42,80,39,39,57,46,24,31,40,57,40,48,22,84,36,50,33,35,42,34,32,29,59,90,43,32,21,28,35,42,38,38,28,39,36,33,20,53,58,66,58,54,52,36,52,75,36,52,92,52,73,48,62,38,57,38,55,85,95,64,47,64,62,69,57,51,51,53,51,50,49,46,65,68,66,57,53,60,56,37,65,52,48,37,24,26,51,50,32,48,47,54,48,52,50,50,47,34,65,50,36,94,74,43,93,52,70,56,65,41,58,44,42,35,50,51,52,42,70,74,40,50,36,52,88,78,44,61,68,59,48,22,70,59,30,74,38,54,60,68,56,46,41,48,49,28,36,63,60,45,55,38,45,64,66,59,49,50,50,39,52,26,52,36,50,39,55,52,48,48,73,73,47,87,67,53,69,55,56,48,21,47,62,33,39,38,94,38,49,66,57,34,39,52,53,40,22,71,73,67,67,46,42,61,68,59,45,38,49,63,72,68,24,58,68,76,78,121